Protein AF-E8WQ94-F1 (afdb_monomer)

Sequence (386 aa):
MADVVVRSAFTAKTPEGARVMKKGEAFRLSSRKAVSLVLQGLAVDANIGLDLLGKYEARVKVLMDKLGYTHPEAQTEAAALVKSCLLRHDSLKNTAPPTAEFIAEVEKFNTATKGKPRPINKEQASTGVGEWAGYKCNIGVGCSHGCLYCYAERMAMRFGRVGDAESWKLEHLKELSTGGCKKYNTPIMFPTSHDISPAYFAAYRNHLFNMLTAGNQVLIVTKPHQECIEAICSLFSAYRDQITFRFTIGGLDHQTMLHWEPGAQPVTERIRCLRLAFEKGFTTSVSAEPMLGSKEDAVNLYYRLEPFITQEIWFGKMNNVGGLRSSSEPEVAKKATELMALQSDKEMMALVDLLGGLPKVQWKDSIIAIIAKEKGDRKCEQLCAQ

Solvent-accessible surface area (backbone atoms only — not comparable to full-atom values): 21023 Å² total; per-residue (Å²): 137,65,82,45,66,33,86,61,64,48,73,47,83,50,100,93,42,79,43,77,46,49,58,69,44,68,51,78,75,81,56,76,66,58,54,50,49,55,69,70,69,56,74,60,61,82,77,52,50,57,55,43,48,53,51,29,56,54,38,27,50,46,33,33,77,73,67,70,37,53,70,73,58,16,50,52,54,20,50,50,52,46,52,40,51,43,44,16,56,54,40,64,77,57,69,53,72,64,52,71,68,58,51,53,48,38,52,52,50,37,61,76,26,60,92,38,55,66,46,72,42,79,50,81,54,74,56,79,62,34,70,74,18,49,24,36,30,52,62,50,48,30,35,58,30,58,36,78,76,42,64,50,54,54,51,31,41,76,70,67,74,32,90,48,74,69,58,26,31,48,70,40,80,52,85,51,24,44,66,88,40,70,65,58,96,52,32,32,26,46,37,76,53,40,62,64,42,82,90,46,40,74,61,47,56,45,46,50,49,33,39,48,76,34,65,25,41,35,35,32,43,29,65,49,41,58,71,57,52,52,49,48,55,60,55,37,42,67,47,24,96,34,36,36,44,30,40,54,51,32,53,83,54,63,68,57,47,42,70,46,26,63,53,44,66,55,60,70,51,38,53,49,44,44,45,49,43,28,22,56,50,30,41,20,28,36,32,19,61,38,45,59,56,43,49,67,48,51,53,50,48,47,73,69,46,52,88,46,40,75,52,44,41,35,41,28,62,67,70,78,51,69,64,41,47,68,38,92,49,64,67,54,15,49,52,41,49,56,52,48,64,41,60,31,68,69,44,47,51,54,36,44,70,74,47,58,91,47,86,46,63,42,70,31,71,72,44,48,47,47,56,31,57,75,71,66,43,80,82,49,73,76,74,80,80,122

Radius of gyration: 23.07 Å; Cα contacts (8 Å, |Δi|>4): 635; chains: 1; bounding box: 64×43×54 Å

Mean predicted aligned error: 8.12 Å

Secondary structure (DSSP, 8-state):
--EEE-SS-EEEEETTEEEEEPTT-EEEPP-HHHHHHHHTT----HHHHHHHHHHHHHHHHHHHHHH---HHHHHHHHHHHHHHHHHHHHHHH--PPPPHHHHHHHHHHHHHTTTPPP-EEE---SSGGGGT-SEEE--EE--TT--TT-HHHHHHHHTTSSSSHHHHHS-EE-----TTPPP-SSPEES-SSS---HHHHHHHHHHHHHHHHTT--EEEEE---HHHHHHHHHHTGGGGGGEEEEEE---S-HHHHHHH-TTSPPHHHHHHHHHHHHHTT-EEEEEE-S--S-HHHHHHHHHHHGGG-SS-EEE-PPS-THHHHT-SSHHHHHHHHHHHHHTSHHHHHHHHHHHTTSTTEEE-HHHHHHHHHHTT-TTSTTSS--

Foldseek 3Di:
DDWQFAQDWDWDQDPVGTDIDHGGDTDDDPDPVLVVLCVVPLDDDSVVSVVLSVQLVVQLCCCCPQVVDDSVRSNVVSSVLSSLVSLLVVLVVDFDAFDPVVVVLLVVLQVVLPPFAAQKDADDDCADVVVAWRIAGDFWAAELQLFVLDPLQVVCCVVVVAVDSVRRNDTGGDSHDLNVPAEDPIEYEPHDRYACDPVCQSVSVSNVVSCQVNVHQYEYEHLDDQVSLVVCLVNCLVSQVSYEYEYEQQFQDQVLCCVRGVRGDTNVSSLVSLSVNLSNNHAYEYENVANRDALSRVSSVCSVRVSSHPAAYEYAHRPPLVVQLVDPPVVSVVSSVVRVVRVPLVRLVVSCVSCPPPPRYDYHLRSVLSVCVVVVNVPSPVPPPD

pLDDT: mean 87.16, std 17.81, range [30.91, 98.88]

Structure (mmCIF, N/CA/C/O backbone):
data_AF-E8WQ94-F1
#
_entry.id   AF-E8WQ94-F1
#
loop_
_atom_site.group_PDB
_atom_site.id
_atom_site.type_symbol
_atom_site.label_atom_id
_atom_site.label_alt_id
_atom_site.label_comp_id
_atom_site.label_asym_id
_atom_site.label_entity_id
_atom_site.label_seq_id
_atom_site.pdbx_PDB_ins_code
_atom_site.Cartn_x
_atom_site.Cartn_y
_atom_site.Cartn_z
_atom_site.occupancy
_atom_site.B_iso_or_equiv
_atom_site.auth_seq_id
_atom_site.auth_comp_id
_atom_site.auth_asym_id
_atom_site.auth_atom_id
_atom_site.pdbx_PDB_model_num
ATOM 1 N N . MET A 1 1 ? -35.493 14.221 -15.981 1.00 37.28 1 MET A N 1
ATOM 2 C CA . MET A 1 1 ? -35.727 12.764 -16.021 1.00 37.28 1 MET A CA 1
ATOM 3 C C . MET A 1 1 ? -35.503 12.374 -17.463 1.00 37.28 1 MET A C 1
ATOM 5 O O . MET A 1 1 ? -36.141 12.986 -18.305 1.00 37.28 1 MET A O 1
ATOM 9 N N . ALA A 1 2 ? -34.536 11.507 -17.744 1.00 38.81 2 ALA A N 1
ATOM 10 C CA . ALA A 1 2 ? -34.276 11.034 -19.098 1.00 38.81 2 ALA A CA 1
ATOM 11 C C . ALA A 1 2 ? -34.511 9.526 -19.112 1.00 38.81 2 ALA A C 1
ATOM 13 O O . ALA A 1 2 ? -34.045 8.832 -18.205 1.00 38.81 2 ALA A O 1
ATOM 14 N N . ASP A 1 3 ? -35.264 9.057 -20.100 1.00 42.00 3 ASP A N 1
ATOM 15 C CA . ASP A 1 3 ? -35.486 7.635 -20.315 1.00 42.00 3 ASP A CA 1
ATOM 16 C C . ASP A 1 3 ? -34.222 7.041 -20.943 1.00 42.00 3 ASP A C 1
ATOM 18 O O . ASP A 1 3 ? -33.730 7.526 -21.964 1.00 42.00 3 ASP A O 1
ATOM 22 N N . VAL A 1 4 ? -33.658 6.018 -20.299 1.00 48.66 4 VAL A N 1
ATOM 23 C CA . VAL A 1 4 ? -32.468 5.312 -20.787 1.00 48.66 4 VAL A CA 1
ATOM 24 C C . VAL A 1 4 ? -32.906 3.973 -21.360 1.00 48.66 4 VAL A C 1
ATOM 26 O O . VAL A 1 4 ? -33.645 3.241 -20.709 1.00 48.66 4 VAL A O 1
ATOM 29 N N . VAL A 1 5 ? -32.449 3.654 -22.574 1.00 42.53 5 VAL A N 1
ATOM 30 C CA . VAL A 1 5 ? -32.840 2.443 -23.311 1.00 42.53 5 VAL A CA 1
ATOM 31 C C . VAL A 1 5 ? -31.755 1.372 -23.203 1.00 42.53 5 VAL A C 1
ATOM 33 O O . VAL A 1 5 ? -30.590 1.609 -23.526 1.00 42.53 5 VAL A O 1
ATOM 36 N N . VAL A 1 6 ? -32.143 0.164 -22.797 1.00 41.62 6 VAL A N 1
ATOM 37 C CA . VAL A 1 6 ? -31.251 -0.996 -22.657 1.00 41.62 6 VAL A CA 1
ATOM 38 C C . VAL A 1 6 ? -30.786 -1.478 -24.039 1.00 41.62 6 VAL A C 1
ATOM 40 O O . VAL A 1 6 ? -31.600 -1.856 -24.877 1.00 41.62 6 VAL A O 1
ATOM 43 N N . ARG A 1 7 ? -29.476 -1.505 -24.321 1.00 38.38 7 ARG A N 1
ATOM 44 C CA . ARG A 1 7 ? -28.951 -1.937 -25.641 1.00 38.38 7 ARG A CA 1
ATOM 45 C C . ARG A 1 7 ? -28.601 -3.423 -25.744 1.00 38.38 7 ARG A C 1
ATOM 47 O O . ARG A 1 7 ? -28.593 -3.970 -26.846 1.00 38.38 7 ARG A O 1
ATOM 54 N N . SER A 1 8 ? -28.359 -4.082 -24.621 1.00 40.72 8 SER A N 1
ATOM 55 C CA . SER A 1 8 ? -28.078 -5.516 -24.522 1.00 40.72 8 SER A CA 1
ATOM 56 C C . SER A 1 8 ? -28.676 -6.026 -23.219 1.00 40.72 8 SER A C 1
ATOM 58 O O . SER A 1 8 ? -28.578 -5.326 -22.215 1.00 40.72 8 SER A O 1
ATOM 60 N N . ALA A 1 9 ? -29.298 -7.205 -23.223 1.00 45.09 9 ALA A N 1
ATOM 61 C CA . ALA A 1 9 ? -29.898 -7.732 -22.004 1.00 45.09 9 ALA A CA 1
ATOM 62 C C . ALA A 1 9 ? -28.828 -7.971 -20.927 1.00 45.09 9 ALA A C 1
ATOM 64 O O . ALA A 1 9 ? -27.756 -8.492 -21.232 1.00 45.09 9 ALA A O 1
ATOM 65 N N . PHE A 1 10 ? -29.110 -7.588 -19.685 1.00 49.12 10 PHE A N 1
ATOM 66 C CA . PHE A 1 10 ? -28.222 -7.833 -18.547 1.00 49.12 10 PHE A CA 1
ATOM 67 C C . PHE A 1 10 ? -29.036 -7.991 -17.262 1.00 49.12 10 PHE A C 1
ATOM 69 O O . PHE A 1 10 ? -30.180 -7.542 -17.173 1.00 49.12 10 PHE A O 1
ATOM 76 N N . THR A 1 11 ? -28.444 -8.634 -16.260 1.00 49.22 11 THR A N 1
ATOM 77 C CA . THR A 1 11 ? -29.083 -8.849 -14.959 1.00 49.22 11 THR A CA 1
ATOM 78 C C . THR A 1 11 ? -28.535 -7.843 -13.955 1.00 49.22 11 THR A C 1
ATOM 80 O O . THR A 1 11 ? -27.371 -7.924 -13.569 1.00 49.22 11 THR A O 1
ATOM 83 N N . ALA A 1 12 ? -29.367 -6.893 -13.532 1.00 49.47 12 ALA A N 1
ATOM 84 C CA . ALA A 1 12 ? -29.042 -5.941 -12.477 1.00 49.47 12 ALA A CA 1
ATOM 85 C C . ALA A 1 12 ? -29.337 -6.559 -11.104 1.00 49.47 12 ALA A C 1
ATOM 87 O O . ALA A 1 12 ? -30.387 -7.174 -10.911 1.00 49.47 12 ALA A O 1
ATOM 88 N N . LYS A 1 13 ? -28.446 -6.364 -10.127 1.00 43.03 13 LYS A N 1
ATOM 89 C CA . LYS A 1 13 ? -28.767 -6.620 -8.717 1.00 43.03 13 LYS A CA 1
ATOM 90 C C . LYS A 1 13 ? -29.357 -5.345 -8.123 1.00 43.03 13 LYS A C 1
ATOM 92 O O . LYS A 1 13 ? -28.655 -4.347 -8.001 1.00 43.03 13 LYS A O 1
ATOM 97 N N . THR A 1 14 ? -30.643 -5.383 -7.801 1.00 47.84 14 THR A N 1
ATOM 98 C CA . THR A 1 14 ? -31.395 -4.271 -7.204 1.00 47.84 14 THR A CA 1
ATOM 99 C C . THR A 1 14 ? -31.683 -4.562 -5.726 1.00 47.84 14 THR A C 1
ATOM 101 O O . THR A 1 14 ? -31.581 -5.725 -5.319 1.00 47.84 14 THR A O 1
ATOM 104 N N . PRO A 1 15 ? -32.061 -3.557 -4.913 1.00 36.66 15 PRO A N 1
ATOM 105 C CA . PRO A 1 15 ? -32.529 -3.780 -3.543 1.00 36.66 15 PRO A CA 1
ATOM 106 C C . PRO A 1 15 ? -33.716 -4.754 -3.447 1.00 36.66 15 PRO A C 1
ATOM 108 O O . PRO A 1 15 ? -33.870 -5.417 -2.426 1.00 36.66 15 PRO A O 1
ATOM 111 N N . GLU A 1 16 ? -34.510 -4.895 -4.515 1.00 39.25 16 GLU A N 1
ATOM 112 C CA . GLU A 1 16 ? -35.635 -5.838 -4.595 1.00 39.25 16 GLU A CA 1
ATOM 113 C C . GLU A 1 16 ? -35.254 -7.225 -5.162 1.00 39.25 16 GLU A C 1
ATOM 115 O O . GLU A 1 16 ? -36.116 -8.089 -5.317 1.00 39.25 16 GLU A O 1
ATOM 120 N N . GLY A 1 17 ? -33.975 -7.464 -5.480 1.00 46.94 17 GLY A N 1
ATOM 121 C CA . GLY A 1 17 ? -33.475 -8.729 -6.031 1.00 46.94 17 GLY A CA 1
ATOM 122 C C . GLY A 1 17 ? -32.830 -8.606 -7.415 1.00 46.94 17 GLY A C 1
ATOM 123 O O . GLY A 1 17 ? -32.589 -7.515 -7.938 1.00 46.94 17 GLY A O 1
ATOM 124 N N . ALA A 1 18 ? -32.485 -9.749 -8.014 1.00 45.53 18 ALA A N 1
ATOM 125 C CA . ALA A 1 18 ? -31.895 -9.792 -9.351 1.00 45.53 18 ALA A CA 1
ATOM 126 C C . ALA A 1 18 ? -32.982 -9.608 -10.423 1.00 45.53 18 ALA A C 1
ATOM 128 O O . ALA A 1 18 ? -33.892 -10.427 -10.531 1.00 45.53 18 ALA A O 1
ATOM 129 N N . ARG A 1 19 ? -32.870 -8.556 -11.240 1.00 57.09 19 ARG A N 1
ATOM 130 C CA . ARG A 1 19 ? -33.801 -8.253 -12.335 1.00 57.09 19 ARG A CA 1
ATOM 131 C C . ARG A 1 19 ? -33.085 -8.335 -13.678 1.00 57.09 19 ARG A C 1
ATOM 133 O O . ARG A 1 19 ? -32.073 -7.669 -13.887 1.00 57.09 19 ARG A O 1
ATOM 140 N N . VAL A 1 20 ? -33.627 -9.127 -14.602 1.00 62.53 20 VAL A N 1
ATOM 141 C CA . VAL A 1 20 ? -33.148 -9.201 -15.990 1.00 62.53 20 VAL A CA 1
ATOM 142 C C . VAL A 1 20 ? -33.796 -8.080 -16.798 1.00 62.53 20 VAL A C 1
ATOM 144 O O . VAL A 1 20 ? -35.011 -8.076 -16.980 1.00 62.53 20 VAL A O 1
ATOM 147 N N . MET A 1 21 ? -32.985 -7.148 -17.286 1.00 57.94 21 MET A N 1
ATOM 148 C CA . MET A 1 21 ? -33.411 -6.048 -18.152 1.00 57.94 21 MET A CA 1
ATOM 149 C C . MET A 1 21 ? -33.284 -6.478 -19.614 1.00 57.94 21 MET A C 1
ATOM 151 O O . MET A 1 21 ? -32.234 -6.987 -20.017 1.00 57.94 21 MET A O 1
ATOM 155 N N . LYS A 1 22 ? -34.332 -6.293 -20.425 1.00 58.81 22 LYS A N 1
ATOM 156 C CA . LYS A 1 22 ? -34.350 -6.716 -21.839 1.00 58.81 22 LYS A CA 1
ATOM 157 C C . LYS A 1 22 ? -33.861 -5.604 -22.764 1.00 58.81 22 LYS A C 1
ATOM 159 O O . LYS A 1 22 ? -34.114 -4.430 -22.529 1.00 58.81 22 LYS A O 1
ATOM 164 N N . LYS A 1 23 ? -33.207 -5.967 -23.872 1.00 49.44 23 LYS A N 1
ATOM 165 C CA . LYS A 1 23 ? -32.843 -5.014 -24.936 1.00 49.44 23 LYS A CA 1
ATOM 166 C C . LYS A 1 23 ? -34.093 -4.265 -25.433 1.00 49.44 23 LYS A C 1
ATOM 168 O O . LYS A 1 23 ? -35.069 -4.900 -25.810 1.00 49.44 23 LYS A O 1
ATOM 173 N N . GLY A 1 24 ? -34.034 -2.937 -25.448 1.00 46.44 24 GLY A N 1
ATOM 174 C CA . GLY A 1 24 ? -35.118 -2.020 -25.806 1.00 46.44 24 GLY A CA 1
ATOM 175 C C . GLY A 1 24 ? -35.943 -1.518 -24.618 1.00 46.44 24 GLY A C 1
ATOM 176 O O . GLY A 1 24 ? -36.695 -0.564 -24.778 1.00 46.44 24 GLY A O 1
ATOM 177 N N . GLU A 1 25 ? -35.798 -2.114 -23.432 1.00 53.72 25 GLU A N 1
ATOM 178 C CA . GLU A 1 25 ? -36.527 -1.696 -22.232 1.00 53.72 25 GLU A CA 1
ATOM 179 C C . GLU A 1 25 ? -36.029 -0.323 -21.760 1.00 53.72 25 GLU A C 1
ATOM 181 O O . GLU A 1 25 ? -34.822 -0.093 -21.658 1.00 53.72 25 GLU A O 1
ATOM 186 N N . ALA A 1 26 ? -36.954 0.602 -21.503 1.00 51.69 26 ALA A N 1
ATOM 187 C CA . ALA A 1 26 ? -36.645 1.914 -20.949 1.00 51.69 26 ALA A CA 1
ATOM 188 C C . ALA A 1 26 ? -36.784 1.886 -19.422 1.00 51.69 26 ALA A C 1
ATOM 190 O O . ALA A 1 26 ? -37.742 1.315 -18.899 1.00 51.69 26 ALA A O 1
ATOM 191 N N . PHE A 1 27 ? -35.859 2.512 -18.693 1.00 57.97 27 PHE A N 1
ATOM 192 C CA . PHE A 1 27 ? -35.964 2.636 -17.236 1.00 57.97 27 PHE A CA 1
ATOM 193 C C . PHE A 1 27 ? -35.506 4.016 -16.739 1.00 57.97 27 PHE A C 1
ATOM 195 O O . PHE A 1 27 ? -34.748 4.726 -17.404 1.00 57.97 27 PHE A O 1
ATOM 202 N N . ARG A 1 28 ? -35.996 4.405 -15.553 1.00 56.50 28 ARG A N 1
ATOM 203 C CA . ARG A 1 28 ? -35.703 5.696 -14.912 1.00 56.50 28 ARG A CA 1
ATOM 204 C C . ARG A 1 28 ? -34.515 5.589 -13.963 1.00 56.50 28 ARG A C 1
ATOM 206 O O . ARG A 1 28 ? -34.520 4.751 -13.070 1.00 56.50 28 ARG A O 1
ATOM 213 N N . LEU A 1 29 ? -33.561 6.509 -14.091 1.00 51.62 29 LEU A N 1
ATOM 214 C CA . LEU A 1 29 ? -32.546 6.769 -13.067 1.00 51.62 29 LEU A CA 1
ATOM 215 C C . LEU A 1 29 ? -33.110 7.771 -12.041 1.00 51.62 29 LEU A C 1
ATOM 217 O O . LEU A 1 29 ? -33.434 8.911 -12.393 1.00 51.62 29 LEU A O 1
ATOM 221 N N . SER A 1 30 ? -33.257 7.357 -10.782 1.00 49.12 30 SER A N 1
ATOM 222 C CA . SER A 1 30 ? -33.529 8.257 -9.653 1.00 49.12 30 SER A CA 1
ATOM 223 C C . SER A 1 30 ? -32.247 8.980 -9.212 1.00 49.12 30 SER A C 1
ATOM 225 O O . SER A 1 30 ? -31.151 8.503 -9.468 1.00 49.12 30 SER A O 1
ATOM 227 N N . SER A 1 31 ? -32.392 10.145 -8.561 1.00 51.53 31 SER A N 1
ATOM 228 C CA . SER A 1 31 ? -31.350 11.148 -8.234 1.00 51.53 31 SER A CA 1
ATOM 229 C C . SER A 1 31 ? -30.938 12.083 -9.390 1.00 51.53 31 SER A C 1
ATOM 231 O O . SER A 1 31 ? -30.168 11.737 -10.285 1.00 51.53 31 SER A O 1
ATOM 233 N N . ARG A 1 32 ? -31.380 13.355 -9.317 1.00 53.16 32 ARG A N 1
ATOM 234 C CA . ARG A 1 32 ? -30.960 14.437 -10.242 1.00 53.16 32 ARG A CA 1
ATOM 235 C C . ARG A 1 32 ? -29.435 14.626 -10.286 1.00 53.16 32 ARG A C 1
ATOM 237 O O . ARG A 1 32 ? -28.918 15.020 -11.327 1.00 53.16 32 ARG A O 1
ATOM 244 N N . LYS A 1 33 ? -28.720 14.347 -9.186 1.00 54.06 33 LYS A N 1
ATOM 245 C CA . LYS A 1 33 ? -27.258 14.515 -9.099 1.00 54.06 33 LYS A CA 1
ATOM 246 C C . LYS A 1 33 ? -26.507 13.456 -9.910 1.00 54.06 33 LYS A C 1
ATOM 248 O O . LYS A 1 33 ? -25.586 13.807 -10.637 1.00 54.06 33 LYS A O 1
ATOM 253 N N . ALA A 1 34 ? -26.942 12.197 -9.861 1.00 50.44 34 ALA A N 1
ATOM 254 C CA . ALA A 1 34 ? -26.331 11.126 -10.647 1.00 50.44 34 ALA A CA 1
ATOM 255 C C . ALA A 1 34 ? -26.561 11.313 -12.155 1.00 50.44 34 ALA A C 1
ATOM 257 O O . ALA A 1 34 ? -25.633 11.168 -12.946 1.00 50.44 34 ALA A O 1
ATOM 258 N N . VAL A 1 35 ? -27.768 11.746 -12.542 1.00 54.31 35 VAL A N 1
ATOM 259 C CA . VAL A 1 35 ? -28.087 12.107 -13.934 1.00 54.31 35 VAL A CA 1
ATOM 260 C C . VAL A 1 35 ? -27.206 13.263 -14.423 1.00 54.31 35 VAL A C 1
ATOM 262 O O . VAL A 1 35 ? -26.690 13.205 -15.532 1.00 54.31 35 VAL A O 1
ATOM 265 N N . SER A 1 36 ? -26.971 14.285 -13.594 1.00 56.81 36 SER A N 1
ATOM 266 C CA . SER A 1 36 ? -26.081 15.400 -13.943 1.00 56.81 36 SER A CA 1
ATOM 267 C C . SER A 1 36 ? -24.630 14.958 -14.155 1.00 56.81 36 SER A C 1
ATOM 269 O O . SER A 1 36 ? -23.997 15.433 -15.089 1.00 56.81 36 SER A O 1
ATOM 271 N N . LEU A 1 37 ? -24.104 14.052 -13.323 1.00 54.72 37 LEU A N 1
ATOM 272 C CA . LEU A 1 37 ? -22.732 13.544 -13.465 1.00 54.72 37 LEU A CA 1
ATOM 273 C C . LEU A 1 37 ? -22.557 12.742 -14.760 1.00 54.72 37 LEU A C 1
ATOM 275 O O . LEU A 1 37 ? -21.588 12.958 -15.478 1.00 54.72 37 LEU A O 1
ATOM 279 N N . VAL A 1 38 ? -23.525 11.886 -15.098 1.00 49.53 38 VAL A N 1
ATOM 280 C CA . VAL A 1 38 ? -23.538 11.127 -16.361 1.00 49.53 38 VAL A CA 1
ATOM 281 C C . VAL A 1 38 ? -23.626 12.061 -17.578 1.00 49.53 38 VAL A C 1
ATOM 283 O O . VAL A 1 38 ? -22.937 11.848 -18.572 1.00 49.53 38 VAL A O 1
ATOM 286 N N . LEU A 1 39 ? -24.438 13.121 -17.502 1.00 50.72 39 LEU A N 1
ATOM 287 C CA . LEU A 1 39 ? -24.619 14.082 -18.597 1.00 50.72 39 LEU A CA 1
ATOM 288 C C . LEU A 1 39 ? -23.445 15.064 -18.774 1.00 50.72 39 LEU A C 1
ATOM 290 O O . LEU A 1 39 ? -23.286 15.615 -19.857 1.00 50.72 39 LEU A O 1
ATOM 294 N N . GLN A 1 40 ? -22.602 15.272 -17.758 1.00 52.31 40 GLN A N 1
ATOM 295 C CA . GLN A 1 40 ? -21.444 16.182 -17.802 1.00 52.31 40 GLN A CA 1
ATOM 296 C C . GLN A 1 40 ? -20.201 15.599 -18.513 1.00 52.31 40 GLN A C 1
ATOM 298 O O . GLN A 1 40 ? -19.097 16.108 -18.343 1.00 52.31 40 GLN A O 1
ATOM 303 N N . GLY A 1 41 ? -20.348 14.547 -19.327 1.00 42.16 41 GLY A N 1
ATOM 304 C CA . GLY A 1 41 ? -19.250 14.015 -20.152 1.00 42.16 41 GLY A CA 1
ATOM 305 C C . GLY A 1 41 ? -18.296 13.061 -19.425 1.00 42.16 41 GLY A C 1
ATOM 306 O O . GLY A 1 41 ? -17.247 12.700 -19.953 1.00 42.16 41 GLY A O 1
ATOM 307 N N . LEU A 1 42 ? -18.673 12.601 -18.234 1.00 49.81 42 LEU A N 1
ATOM 308 C CA . LEU A 1 42 ? -18.050 11.484 -17.533 1.00 49.81 42 LEU A CA 1
ATOM 309 C C . LEU A 1 42 ? -18.528 10.165 -18.174 1.00 49.81 42 LEU A C 1
ATOM 311 O O . LEU A 1 42 ? -19.445 9.514 -17.681 1.00 49.81 42 LEU A O 1
ATOM 315 N N . ALA A 1 43 ? -17.973 9.847 -19.344 1.00 39.47 43 ALA A N 1
ATOM 316 C CA . ALA A 1 43 ? -18.442 8.817 -20.271 1.00 39.47 43 ALA A CA 1
ATOM 317 C C . ALA A 1 43 ? -18.767 7.461 -19.620 1.00 39.47 43 ALA A C 1
ATOM 319 O O . ALA A 1 43 ? -17.920 6.848 -18.973 1.00 39.47 43 ALA A O 1
ATOM 320 N N . VAL A 1 44 ? -19.963 6.933 -19.891 1.00 47.97 44 VAL A N 1
ATOM 321 C CA . VAL A 1 44 ? -20.305 5.547 -19.563 1.00 47.97 44 VAL A CA 1
ATOM 322 C C . VAL A 1 44 ? -21.029 4.872 -20.714 1.00 47.97 44 VAL A C 1
ATOM 324 O O . VAL A 1 44 ? -22.028 5.385 -21.216 1.00 47.97 44 VAL A O 1
ATOM 327 N N . ASP A 1 45 ? -20.559 3.682 -21.089 1.00 46.94 45 ASP A N 1
ATOM 328 C CA . ASP A 1 45 ? -21.386 2.730 -21.825 1.00 46.94 45 ASP A CA 1
ATOM 329 C C . ASP A 1 45 ? -22.651 2.435 -21.007 1.00 46.94 45 ASP A C 1
ATOM 331 O O . ASP A 1 45 ? -22.601 2.338 -19.778 1.00 46.94 45 ASP A O 1
ATOM 335 N N . ALA A 1 46 ? -23.798 2.286 -21.674 1.00 43.97 46 ALA A N 1
ATOM 336 C CA . ALA A 1 46 ? -25.121 2.289 -21.035 1.00 43.97 46 ALA A CA 1
ATOM 337 C C . ALA A 1 46 ? -25.286 1.285 -19.866 1.00 43.97 46 ALA A C 1
ATOM 339 O O . ALA A 1 46 ? -26.064 1.541 -18.950 1.00 43.97 46 ALA A O 1
ATOM 340 N N . ASN A 1 47 ? -24.529 0.180 -19.858 1.00 47.28 47 ASN A N 1
ATOM 341 C CA . ASN A 1 47 ? -24.555 -0.834 -18.793 1.00 47.28 47 ASN A CA 1
ATOM 342 C C . ASN A 1 47 ? -23.744 -0.437 -17.542 1.00 47.28 47 ASN A C 1
ATOM 344 O O . ASN A 1 47 ? -24.024 -0.918 -16.449 1.00 47.28 47 ASN A O 1
ATOM 348 N N . ILE A 1 48 ? -22.753 0.444 -17.680 1.00 56.62 48 ILE A N 1
ATOM 349 C CA . ILE A 1 48 ? -21.885 0.883 -16.579 1.00 56.62 48 ILE A CA 1
ATOM 350 C C . ILE A 1 48 ? -22.568 2.004 -15.779 1.00 56.62 48 ILE A C 1
ATOM 352 O O . ILE A 1 48 ? -22.412 2.080 -14.565 1.00 56.62 48 ILE A O 1
ATOM 356 N N . GLY A 1 49 ? -23.395 2.839 -16.421 1.00 54.97 49 GLY A N 1
ATOM 357 C CA . GLY A 1 49 ? -24.082 3.952 -15.749 1.00 54.97 49 GLY A CA 1
ATOM 358 C C . GLY A 1 49 ? -24.992 3.524 -14.587 1.00 54.97 49 GLY A C 1
ATOM 359 O O . GLY A 1 49 ? -25.045 4.206 -13.564 1.00 54.97 49 GLY A O 1
ATOM 360 N N . LEU A 1 50 ? -25.668 2.376 -14.708 1.00 56.72 50 LEU A N 1
ATOM 361 C CA . LEU A 1 50 ? -26.514 1.822 -13.644 1.00 56.72 50 LEU A CA 1
ATOM 362 C C . LEU A 1 50 ? -25.713 1.298 -12.446 1.00 56.72 50 LEU A C 1
ATOM 364 O O . LEU A 1 50 ? -26.090 1.550 -11.302 1.00 56.72 50 LEU A O 1
ATOM 368 N N . ASP A 1 51 ? -24.600 0.606 -12.700 1.00 67.44 51 ASP A N 1
ATOM 369 C CA . ASP A 1 51 ? -23.694 0.129 -11.648 1.00 67.44 51 ASP A CA 1
ATOM 370 C C . ASP A 1 51 ? -23.087 1.310 -10.872 1.00 67.44 51 ASP A C 1
ATOM 372 O O . ASP A 1 51 ? -23.028 1.295 -9.643 1.00 67.44 51 ASP A O 1
ATOM 376 N N . LEU A 1 52 ? -22.728 2.394 -11.570 1.00 71.75 52 LEU A N 1
ATOM 377 C CA . LEU A 1 52 ? -22.217 3.612 -10.937 1.00 71.75 52 LEU A CA 1
ATOM 378 C C . LEU A 1 52 ? -23.260 4.316 -10.058 1.00 71.75 52 LEU A C 1
ATOM 380 O O . LEU A 1 52 ? -22.896 4.816 -8.993 1.00 71.75 52 LEU A O 1
ATOM 384 N N . LEU A 1 53 ? -24.540 4.335 -10.452 1.00 67.00 53 LEU A N 1
ATOM 385 C CA . LEU A 1 53 ? -25.610 4.872 -9.602 1.00 67.00 53 LEU A CA 1
ATOM 386 C C . LEU A 1 53 ? -25.768 4.039 -8.323 1.00 67.00 53 LEU A C 1
ATOM 388 O O . LEU A 1 53 ? -25.779 4.603 -7.230 1.00 67.00 53 LEU A O 1
ATOM 392 N N . GLY A 1 54 ? -25.817 2.709 -8.447 1.00 71.88 54 GLY A N 1
ATOM 393 C CA . GLY A 1 54 ? -25.894 1.817 -7.288 1.00 71.88 54 GLY A CA 1
ATOM 394 C C . GLY A 1 54 ? -24.697 1.986 -6.346 1.00 71.88 54 GLY A C 1
ATOM 395 O O . GLY A 1 54 ? -24.869 2.088 -5.131 1.00 71.88 54 GLY A O 1
ATOM 396 N N . LYS A 1 55 ? -23.482 2.110 -6.898 1.00 78.81 55 LYS A N 1
ATOM 397 C CA . LYS A 1 55 ? -22.267 2.419 -6.125 1.00 78.81 55 LYS A CA 1
ATOM 398 C C . LYS A 1 55 ? -22.358 3.767 -5.419 1.00 78.81 55 LYS A C 1
ATOM 400 O O . LYS A 1 55 ? -21.965 3.855 -4.259 1.00 78.81 55 LYS A O 1
ATOM 405 N N . TYR A 1 56 ? -22.872 4.798 -6.086 1.00 84.81 56 TYR A N 1
ATOM 406 C CA . TYR A 1 56 ? -23.061 6.119 -5.489 1.00 84.81 56 TYR A CA 1
ATOM 407 C C . TYR A 1 56 ? -24.018 6.061 -4.293 1.00 84.81 56 TYR A C 1
ATOM 409 O O . TYR A 1 56 ? -23.659 6.501 -3.203 1.00 84.81 56 TYR A O 1
ATOM 417 N N . GLU A 1 57 ? -25.211 5.489 -4.468 1.00 82.50 57 GLU A N 1
ATOM 418 C CA . GLU A 1 57 ? -26.234 5.419 -3.415 1.00 82.50 57 GLU A CA 1
ATOM 419 C C . GLU A 1 57 ? -25.762 4.575 -2.224 1.00 82.50 57 GLU A C 1
ATOM 421 O O . GLU A 1 57 ? -25.848 5.017 -1.073 1.00 82.50 57 GLU A O 1
ATOM 426 N N . ALA A 1 58 ? -25.171 3.406 -2.494 1.00 87.88 58 ALA A N 1
ATOM 427 C CA . ALA A 1 58 ? -24.573 2.566 -1.463 1.00 87.88 58 ALA A CA 1
ATOM 428 C C . ALA A 1 58 ? -23.452 3.305 -0.717 1.00 87.88 58 ALA A C 1
ATOM 430 O O . ALA A 1 58 ? -23.363 3.223 0.511 1.00 87.88 58 ALA A O 1
ATOM 431 N N . ARG A 1 59 ? -22.618 4.070 -1.436 1.00 92.50 59 ARG A N 1
ATOM 432 C CA . ARG A 1 59 ? -21.526 4.829 -0.826 1.00 92.50 59 ARG A CA 1
ATOM 433 C C . ARG A 1 59 ? -22.034 5.955 0.065 1.00 92.50 59 ARG A C 1
ATOM 435 O O . ARG A 1 59 ? -21.527 6.080 1.175 1.00 92.50 59 ARG A O 1
ATOM 442 N N . VAL A 1 60 ? -23.035 6.726 -0.369 1.00 91.19 60 VAL A N 1
ATOM 443 C CA . VAL A 1 60 ? -23.662 7.768 0.466 1.00 91.19 60 VAL A CA 1
ATOM 444 C C . VAL A 1 60 ? -24.162 7.162 1.777 1.00 91.19 60 VAL A C 1
ATOM 446 O O . VAL A 1 60 ? -23.825 7.667 2.846 1.00 91.19 60 VAL A O 1
ATOM 449 N N . LYS A 1 61 ? -24.889 6.039 1.702 1.00 93.81 61 LYS A N 1
ATOM 450 C CA . LYS A 1 61 ? -25.414 5.347 2.884 1.00 93.81 61 LYS A CA 1
ATOM 451 C C . LYS A 1 61 ? -24.299 4.906 3.835 1.00 93.81 61 LYS A C 1
ATOM 453 O O . LYS A 1 61 ? -24.380 5.167 5.028 1.00 93.81 61 LYS A O 1
ATOM 458 N N . VAL A 1 62 ? -23.237 4.280 3.320 1.00 96.12 62 VAL A N 1
ATOM 459 C CA . VAL A 1 62 ? -22.092 3.850 4.146 1.00 96.12 62 VAL A CA 1
ATOM 460 C C . VAL A 1 62 ? -21.399 5.040 4.814 1.00 96.12 62 VAL A C 1
ATOM 462 O O . VAL A 1 62 ? -21.091 4.968 5.998 1.00 96.12 62 VAL A O 1
ATOM 465 N N . LEU A 1 63 ? -21.165 6.136 4.088 1.00 96.06 63 LEU A N 1
ATOM 466 C CA . LEU A 1 63 ? -20.506 7.328 4.635 1.00 96.06 63 LEU A CA 1
ATOM 467 C C . LEU A 1 63 ? -21.312 7.955 5.783 1.00 96.06 63 LEU A C 1
ATOM 469 O O . LEU A 1 63 ? -20.732 8.355 6.790 1.00 96.06 63 LEU A O 1
ATOM 473 N N . MET A 1 64 ? -22.638 7.999 5.662 1.00 97.38 64 MET A N 1
ATOM 474 C CA . MET A 1 64 ? -23.509 8.502 6.726 1.00 97.38 64 MET A CA 1
ATOM 475 C C . MET A 1 64 ? -23.571 7.528 7.909 1.00 97.38 64 MET A C 1
ATOM 477 O O . MET A 1 64 ? -23.253 7.905 9.033 1.00 97.38 64 MET A O 1
ATOM 481 N N . ASP A 1 65 ? -23.914 6.264 7.652 1.00 97.06 65 ASP A N 1
ATOM 482 C CA . ASP A 1 65 ? -24.214 5.284 8.703 1.00 97.06 65 ASP A CA 1
ATOM 483 C C . ASP A 1 65 ? -22.969 4.810 9.461 1.00 97.06 65 ASP A C 1
ATOM 485 O O . ASP A 1 65 ? -23.060 4.437 10.629 1.00 97.06 65 ASP A O 1
ATOM 489 N N . LYS A 1 66 ? -21.816 4.735 8.783 1.00 96.12 66 LYS A N 1
ATOM 490 C CA . LYS A 1 66 ? -20.586 4.144 9.338 1.00 96.12 66 LYS A CA 1
ATOM 491 C C . LYS A 1 66 ? -19.514 5.162 9.671 1.00 96.12 66 LYS A C 1
ATOM 493 O O . LYS A 1 66 ? -18.671 4.867 10.507 1.00 96.12 66 LYS A O 1
ATOM 498 N N . LEU A 1 67 ? -19.529 6.324 9.023 1.00 95.62 67 LEU A N 1
ATOM 499 C CA . LEU A 1 67 ? -18.496 7.347 9.197 1.00 95.62 67 LEU A CA 1
ATOM 500 C C . LEU A 1 67 ? -19.051 8.687 9.700 1.00 95.62 67 LEU A C 1
ATOM 502 O O . LEU A 1 67 ? -18.268 9.610 9.907 1.00 95.62 67 LEU A O 1
ATOM 506 N N . GLY A 1 68 ? -20.368 8.805 9.909 1.00 96.50 68 GLY A N 1
ATOM 507 C CA . GLY A 1 68 ? -20.993 9.994 10.492 1.00 96.50 68 GLY A CA 1
ATOM 508 C C . GLY A 1 68 ? -20.982 11.227 9.586 1.00 96.50 68 GLY A C 1
ATOM 509 O O . GLY A 1 68 ? -21.088 12.344 10.084 1.00 96.50 68 GLY A O 1
ATOM 510 N N . TYR A 1 69 ? -20.832 11.049 8.271 1.00 96.50 69 TYR A N 1
ATOM 511 C CA . TYR A 1 69 ? -20.794 12.169 7.328 1.00 96.50 69 TYR A CA 1
ATOM 512 C C . TYR A 1 69 ? -22.163 12.842 7.265 1.00 96.50 69 TYR A C 1
ATOM 514 O O . TYR A 1 69 ? -23.200 12.171 7.226 1.00 96.50 69 TYR A O 1
ATOM 522 N N . THR A 1 70 ? -22.179 14.169 7.153 1.00 97.88 70 THR A N 1
ATOM 523 C CA . THR A 1 70 ? -23.399 14.864 6.746 1.00 97.88 70 THR A CA 1
ATOM 524 C C . THR A 1 70 ? -23.781 14.437 5.329 1.00 97.88 70 THR A C 1
ATOM 526 O O . THR A 1 70 ? -22.941 14.046 4.513 1.00 97.88 70 THR A O 1
ATOM 529 N N . HIS A 1 71 ? -25.066 14.531 4.989 1.00 93.50 71 HIS A N 1
ATOM 530 C CA . HIS A 1 71 ? -25.526 14.147 3.655 1.00 93.50 71 HIS A CA 1
ATOM 531 C C . HIS A 1 71 ? -24.788 14.900 2.515 1.00 93.50 71 HIS A C 1
ATOM 533 O O . HIS A 1 71 ? -24.394 14.246 1.549 1.00 93.50 71 HIS A O 1
ATOM 539 N N . PRO A 1 72 ? -24.512 16.222 2.589 1.00 94.62 72 PRO A N 1
ATOM 540 C CA . PRO A 1 72 ? -23.705 16.913 1.574 1.00 94.62 72 PRO A CA 1
ATOM 541 C C . PRO A 1 72 ? -22.263 16.393 1.434 1.00 94.62 72 PRO A C 1
ATOM 543 O O . PRO A 1 72 ? -21.783 16.223 0.309 1.00 94.62 72 PRO A O 1
ATOM 546 N N . GLU A 1 73 ? -21.580 16.107 2.545 1.00 95.56 73 GLU A N 1
ATOM 547 C CA . GLU A 1 73 ? -20.227 15.530 2.531 1.00 95.56 73 GLU A CA 1
ATOM 548 C C . GLU A 1 73 ? -20.245 14.130 1.911 1.00 95.56 73 GLU A C 1
ATOM 550 O O . GLU A 1 73 ? -19.451 13.827 1.019 1.00 95.56 73 GLU A O 1
ATOM 555 N N . ALA A 1 74 ? -21.217 13.303 2.308 1.00 92.94 74 ALA A N 1
ATOM 556 C CA . ALA A 1 74 ? -21.387 11.954 1.786 1.00 92.94 74 ALA A CA 1
ATOM 557 C C . ALA A 1 74 ? -21.621 11.948 0.266 1.00 92.94 74 ALA A C 1
ATOM 559 O O . ALA A 1 74 ? -21.055 11.128 -0.456 1.00 92.94 74 ALA A O 1
ATOM 560 N N . GLN A 1 75 ? -22.416 12.893 -0.243 1.00 88.12 75 GLN A N 1
ATOM 561 C CA . GLN A 1 75 ? -22.647 13.055 -1.680 1.00 88.12 75 GLN A CA 1
ATOM 562 C C . GLN A 1 75 ? -21.381 13.467 -2.441 1.00 88.12 75 GLN A C 1
ATOM 564 O O . GLN A 1 75 ? -21.170 13.010 -3.565 1.00 88.12 75 GLN A O 1
ATOM 569 N N . THR A 1 76 ? -20.539 14.304 -1.835 1.00 89.38 76 THR A N 1
ATOM 570 C CA . THR A 1 76 ? -19.281 14.764 -2.441 1.00 89.38 76 THR A CA 1
ATOM 571 C C . THR A 1 76 ? -18.291 13.607 -2.585 1.00 89.38 76 THR A C 1
ATOM 573 O O . THR A 1 76 ? -17.785 13.355 -3.679 1.00 89.38 76 THR A O 1
ATOM 576 N N . GLU A 1 77 ? -18.086 12.835 -1.520 1.00 92.19 77 GLU A N 1
ATOM 577 C CA . GLU A 1 77 ? -17.199 11.666 -1.534 1.00 92.19 77 GLU A CA 1
ATOM 578 C C . GLU A 1 77 ? -17.726 10.530 -2.424 1.00 92.19 77 GLU A C 1
ATOM 580 O O . GLU A 1 77 ? -16.963 9.887 -3.148 1.00 92.19 77 GLU A O 1
ATOM 585 N N . ALA A 1 78 ? -19.041 10.292 -2.438 1.00 87.31 78 ALA A N 1
ATOM 586 C CA . ALA A 1 78 ? -19.638 9.311 -3.341 1.00 87.31 78 ALA A CA 1
ATOM 587 C C . ALA A 1 78 ? -19.461 9.706 -4.818 1.00 87.31 78 ALA A C 1
ATOM 589 O O . ALA A 1 78 ? -19.173 8.848 -5.653 1.00 87.31 78 ALA A O 1
ATOM 590 N N . ALA A 1 79 ? -19.567 10.997 -5.152 1.00 86.19 79 ALA A N 1
ATOM 591 C CA . ALA A 1 79 ? -19.281 11.486 -6.501 1.00 86.19 79 ALA A CA 1
ATOM 592 C C . ALA A 1 79 ? -17.795 11.319 -6.870 1.00 86.19 79 ALA A C 1
ATOM 594 O O . ALA A 1 79 ? -17.481 10.943 -8.002 1.00 86.19 79 ALA A O 1
ATOM 595 N N . ALA A 1 80 ? -16.882 11.538 -5.917 1.00 89.25 80 ALA A N 1
ATOM 596 C CA . ALA A 1 80 ? -15.456 11.299 -6.118 1.00 89.25 80 ALA A CA 1
ATOM 597 C C . ALA A 1 80 ? -15.159 9.820 -6.425 1.00 89.25 80 ALA A C 1
ATOM 599 O O . ALA A 1 80 ? -14.397 9.537 -7.349 1.00 89.25 80 ALA A O 1
ATOM 600 N N . LEU A 1 81 ? -15.815 8.879 -5.734 1.00 90.69 81 LEU A N 1
ATOM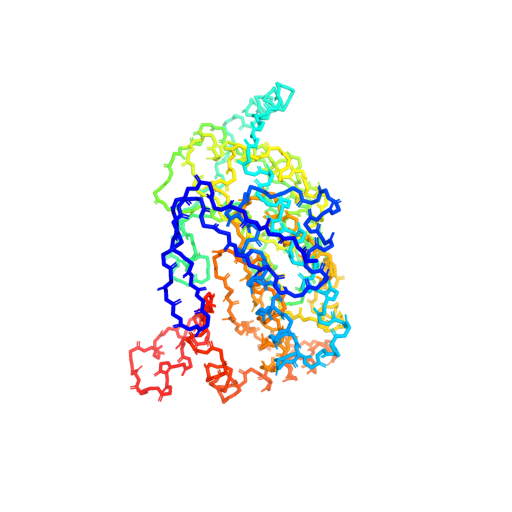 601 C CA . LEU A 1 81 ? -15.707 7.448 -6.041 1.00 90.69 81 LEU A CA 1
ATOM 602 C C . LEU A 1 81 ? -16.183 7.127 -7.466 1.00 90.69 81 LEU A C 1
ATOM 604 O O . LEU A 1 81 ? -15.487 6.424 -8.197 1.00 90.69 81 LEU A O 1
ATOM 608 N N . VAL A 1 82 ? -17.337 7.662 -7.883 1.00 86.12 82 VAL A N 1
ATOM 609 C CA . VAL A 1 82 ? -17.852 7.468 -9.251 1.00 86.12 82 VAL A CA 1
ATOM 610 C C . VAL A 1 82 ? -16.832 7.948 -10.284 1.00 86.12 82 VAL A C 1
ATOM 612 O O . VAL A 1 82 ? -16.534 7.218 -11.231 1.00 86.12 82 VAL A O 1
ATOM 615 N N . LYS A 1 83 ? -16.234 9.128 -10.070 1.00 86.31 83 LYS A N 1
ATOM 616 C CA . LYS A 1 83 ? -15.159 9.651 -10.924 1.00 86.31 83 LYS A CA 1
ATOM 617 C C . LYS A 1 83 ? -13.976 8.682 -11.004 1.00 86.31 83 LYS A C 1
ATOM 619 O O . LYS A 1 83 ? -13.508 8.401 -12.104 1.00 86.31 83 LYS A O 1
ATOM 624 N N . SER A 1 84 ? -13.520 8.131 -9.881 1.00 91.75 84 SER A N 1
ATOM 625 C CA . SER A 1 84 ? -12.420 7.160 -9.881 1.00 91.75 84 SER A CA 1
ATOM 626 C C . SER A 1 84 ? -12.766 5.864 -10.621 1.00 91.75 84 SER A C 1
ATOM 628 O O . SER A 1 84 ? -11.927 5.325 -11.341 1.00 91.75 84 SER A O 1
ATOM 630 N N . CYS A 1 85 ? -14.002 5.366 -10.505 1.00 86.38 85 CYS A N 1
ATOM 631 C CA . CYS A 1 85 ? -14.450 4.190 -11.258 1.00 86.38 85 CYS A CA 1
ATOM 632 C C . CYS A 1 85 ? -14.441 4.430 -12.776 1.00 86.38 85 CYS A C 1
ATOM 634 O O . CYS A 1 85 ? -14.061 3.539 -13.534 1.00 86.38 85 CYS A O 1
ATOM 636 N N . LEU A 1 86 ? -14.822 5.629 -13.219 1.00 83.50 86 LEU A N 1
ATOM 637 C CA . LEU A 1 86 ? -14.786 6.020 -14.629 1.00 83.50 86 LEU A CA 1
ATOM 638 C C . LEU A 1 86 ? -13.357 6.114 -15.163 1.00 83.50 86 LEU A C 1
ATOM 640 O O . LEU A 1 86 ? -13.069 5.571 -16.225 1.00 83.50 86 LEU A O 1
ATOM 644 N N . LEU A 1 87 ? -12.459 6.745 -14.401 1.00 88.56 87 LEU A N 1
ATOM 645 C CA . LEU A 1 87 ? -11.036 6.814 -14.739 1.00 88.56 87 LEU A CA 1
ATOM 646 C C . LEU A 1 87 ? -10.429 5.412 -14.857 1.00 88.56 87 LEU A C 1
ATOM 648 O O . LEU A 1 87 ? -9.739 5.129 -15.833 1.00 88.56 87 LEU A O 1
ATOM 652 N N . ARG A 1 88 ? -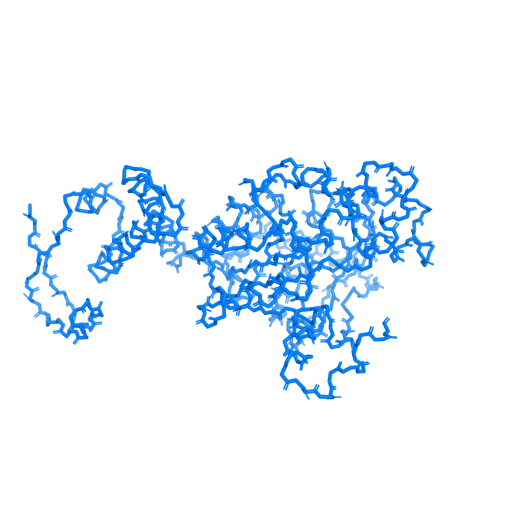10.767 4.509 -13.925 1.00 90.81 88 ARG A N 1
ATOM 653 C CA . ARG A 1 88 ? -10.381 3.095 -14.006 1.00 90.81 88 ARG A CA 1
ATOM 654 C C . ARG A 1 88 ? -10.903 2.436 -15.274 1.00 90.81 88 ARG A C 1
ATOM 656 O O . ARG A 1 88 ? -10.142 1.765 -15.962 1.00 90.81 88 ARG A O 1
ATOM 663 N N . HIS A 1 89 ? -12.186 2.608 -15.582 1.00 84.94 89 HIS A N 1
ATOM 664 C CA . HIS A 1 89 ? -12.786 2.027 -16.779 1.00 84.94 89 HIS A CA 1
ATOM 665 C C . HIS A 1 89 ? -12.095 2.510 -18.062 1.00 84.94 89 HIS A C 1
ATOM 667 O O . HIS A 1 89 ? -11.786 1.692 -18.924 1.00 84.94 89 HIS A O 1
ATOM 673 N N . ASP A 1 90 ? -11.811 3.808 -18.168 1.00 83.81 90 ASP A N 1
ATOM 674 C CA . ASP A 1 90 ? -11.101 4.381 -19.312 1.00 83.81 90 ASP A CA 1
ATOM 675 C C . ASP A 1 90 ? -9.659 3.860 -19.413 1.00 83.81 90 ASP A C 1
ATOM 677 O O . ASP A 1 90 ? -9.233 3.385 -20.467 1.00 83.81 90 ASP A O 1
ATOM 681 N N . SER A 1 91 ? -8.941 3.820 -18.286 1.00 87.62 91 SER A N 1
ATOM 682 C CA . SER A 1 91 ? -7.572 3.301 -18.228 1.00 87.62 91 SER A CA 1
ATOM 683 C C . SER A 1 91 ? -7.464 1.827 -18.626 1.00 87.62 91 SER A C 1
ATOM 685 O O . SER A 1 91 ? -6.388 1.394 -19.026 1.00 87.62 91 SER A O 1
ATOM 687 N N . LEU A 1 92 ? -8.538 1.042 -18.511 1.00 85.81 92 LEU A N 1
ATOM 688 C CA . LEU A 1 92 ? -8.553 -0.366 -18.917 1.00 85.81 92 LEU A CA 1
ATOM 689 C C . LEU A 1 92 ? -8.765 -0.562 -20.426 1.00 85.81 92 LEU A C 1
ATOM 691 O O . LEU A 1 92 ? -8.487 -1.652 -20.924 1.00 85.81 92 LEU A O 1
ATOM 695 N N . LYS A 1 93 ? -9.237 0.458 -21.158 1.00 81.31 93 LYS A N 1
ATOM 696 C CA . LYS A 1 93 ? -9.463 0.381 -22.615 1.00 81.31 93 LYS A CA 1
ATOM 697 C C . LYS A 1 93 ? -8.171 0.460 -23.413 1.00 81.31 93 LYS A C 1
ATOM 699 O O . LYS A 1 93 ? -8.055 -0.172 -24.456 1.00 81.31 93 LYS A O 1
ATOM 704 N N . ASN A 1 94 ? -7.218 1.246 -22.924 1.00 78.00 94 ASN A N 1
ATOM 705 C CA . ASN A 1 94 ? -5.970 1.528 -23.615 1.00 78.00 94 ASN A CA 1
ATOM 706 C C . ASN A 1 94 ? -4.797 0.972 -22.822 1.00 78.00 94 ASN A C 1
ATOM 708 O O . ASN A 1 94 ? -4.781 0.971 -21.595 1.00 78.00 94 ASN A O 1
ATOM 712 N N . THR A 1 95 ? -3.793 0.463 -23.519 1.00 81.69 95 THR A N 1
ATOM 713 C CA . THR A 1 95 ? -2.590 -0.068 -22.887 1.00 81.69 95 THR A CA 1
ATOM 714 C C . THR A 1 95 ? -1.406 0.270 -23.769 1.00 81.69 95 THR A C 1
ATOM 716 O O . THR A 1 95 ? -1.360 -0.155 -24.920 1.00 81.69 95 THR A O 1
ATOM 719 N N . ALA A 1 96 ? -0.475 1.058 -23.238 1.00 81.75 96 ALA A N 1
ATOM 720 C CA . ALA A 1 96 ? 0.731 1.434 -23.957 1.00 81.75 96 ALA A CA 1
ATOM 721 C C . ALA A 1 96 ? 1.884 0.508 -23.539 1.00 81.75 96 ALA A C 1
ATOM 723 O O . ALA A 1 96 ? 2.087 0.304 -22.336 1.00 81.75 96 ALA A O 1
ATOM 724 N N . PRO A 1 97 ? 2.641 -0.066 -24.491 1.00 85.69 97 PRO A N 1
ATOM 725 C CA . PRO A 1 97 ? 3.889 -0.732 -24.155 1.00 85.69 97 PRO A CA 1
ATOM 726 C C . PRO A 1 97 ? 4.917 0.299 -23.655 1.00 85.69 97 PRO A C 1
ATOM 728 O O . PRO A 1 97 ? 4.786 1.493 -23.944 1.00 85.69 97 PRO A O 1
ATOM 731 N N . PRO A 1 98 ? 5.962 -0.136 -22.933 1.00 90.56 98 PRO A N 1
ATOM 732 C CA . PRO A 1 98 ? 7.061 0.752 -22.573 1.00 90.56 98 PRO A CA 1
ATOM 733 C C . PRO A 1 98 ? 7.760 1.327 -23.811 1.00 90.56 98 PRO A C 1
ATOM 735 O O . PRO A 1 98 ? 7.795 0.688 -24.864 1.00 90.56 98 PRO A O 1
ATOM 738 N N . THR A 1 99 ? 8.316 2.534 -23.682 1.00 93.50 99 THR A N 1
ATOM 739 C CA . THR A 1 99 ? 8.938 3.239 -24.812 1.00 93.50 99 THR A CA 1
ATOM 740 C C . THR A 1 99 ? 10.271 2.609 -25.220 1.00 93.50 99 THR A C 1
ATOM 742 O O . THR A 1 99 ? 10.921 1.924 -24.424 1.00 93.50 99 THR A O 1
ATOM 745 N N . ALA A 1 100 ? 10.707 2.864 -26.456 1.00 95.31 100 ALA A N 1
ATOM 746 C CA . ALA A 1 100 ? 11.990 2.374 -26.959 1.00 95.31 100 ALA A CA 1
ATOM 747 C C . ALA A 1 100 ? 13.174 2.913 -26.136 1.00 95.31 100 ALA A C 1
ATOM 749 O O . ALA A 1 100 ? 14.125 2.183 -25.869 1.00 95.31 100 ALA A O 1
ATOM 750 N N . GLU A 1 101 ? 13.090 4.162 -25.669 1.00 96.81 101 GLU A N 1
ATOM 751 C CA . GLU A 1 101 ? 14.107 4.788 -24.820 1.00 96.81 101 GLU A CA 1
ATOM 752 C C . GLU A 1 101 ? 14.239 4.056 -23.482 1.00 96.81 101 GLU A C 1
ATOM 754 O O . GLU A 1 101 ? 15.352 3.799 -23.023 1.00 96.81 101 GLU A O 1
ATOM 759 N N . PHE A 1 102 ? 13.114 3.672 -22.871 1.00 96.00 102 PHE A N 1
ATOM 760 C CA . PHE A 1 102 ? 13.137 2.906 -21.629 1.00 96.00 102 PHE A CA 1
ATOM 761 C C . PHE A 1 102 ? 13.676 1.486 -21.840 1.00 96.00 102 PHE A C 1
ATOM 763 O O . PHE A 1 102 ? 14.437 0.988 -21.013 1.00 96.00 102 PHE A O 1
ATOM 770 N N . ILE A 1 103 ? 13.342 0.836 -22.958 1.00 96.88 103 ILE A N 1
ATOM 771 C CA . ILE A 1 103 ? 13.903 -0.480 -23.298 1.00 96.88 103 ILE A CA 1
ATOM 772 C C . ILE A 1 103 ? 15.431 -0.390 -23.451 1.00 96.88 103 ILE A C 1
ATOM 774 O O . ILE A 1 103 ? 16.150 -1.199 -22.864 1.00 96.88 103 ILE A O 1
ATOM 778 N N . ALA A 1 104 ? 15.941 0.628 -24.149 1.00 96.81 104 ALA A N 1
ATOM 779 C CA . ALA A 1 104 ? 17.381 0.856 -24.288 1.00 96.81 104 ALA A CA 1
ATOM 780 C C . ALA A 1 104 ? 18.071 1.136 -22.936 1.00 96.81 104 ALA A C 1
ATOM 782 O O . ALA A 1 104 ? 19.193 0.682 -22.693 1.00 96.81 104 ALA A O 1
ATOM 783 N N . GLU A 1 105 ? 17.403 1.845 -22.018 1.00 97.25 105 GLU A N 1
ATOM 784 C CA . GLU A 1 105 ? 17.887 2.023 -20.644 1.00 97.25 105 GLU A CA 1
ATOM 785 C C . GLU A 1 105 ? 18.035 0.683 -19.913 1.00 97.25 105 GLU A C 1
ATOM 787 O O . GLU A 1 105 ? 19.085 0.423 -19.317 1.00 97.25 105 GLU A O 1
ATOM 792 N N . VAL A 1 106 ? 17.021 -0.183 -19.988 1.00 97.12 106 VAL A N 1
ATOM 793 C CA . VAL A 1 106 ? 17.051 -1.519 -19.376 1.00 97.12 106 VAL A CA 1
ATOM 794 C C . VAL A 1 106 ? 18.203 -2.348 -19.943 1.00 97.12 106 VAL A C 1
ATOM 796 O O . VAL A 1 106 ? 18.907 -3.023 -19.190 1.00 97.12 106 VAL A O 1
ATOM 799 N N . GLU A 1 107 ? 18.429 -2.312 -21.256 1.00 97.44 107 GLU A N 1
ATOM 800 C CA . GLU A 1 107 ? 19.535 -3.032 -21.898 1.00 97.44 107 GLU A CA 1
ATOM 801 C C . GLU A 1 107 ? 20.899 -2.541 -21.405 1.00 97.44 107 GLU A C 1
ATOM 803 O O . GLU A 1 107 ? 21.778 -3.350 -21.073 1.00 97.44 107 GLU A O 1
ATOM 808 N N . LYS A 1 108 ? 21.064 -1.220 -21.275 1.00 98.00 108 LYS A N 1
ATOM 809 C CA . LYS A 1 108 ? 22.267 -0.613 -20.696 1.00 98.00 108 LYS A CA 1
ATOM 810 C C . LYS A 1 108 ? 22.462 -1.053 -19.245 1.00 98.00 108 LYS A C 1
ATOM 812 O O . LYS A 1 108 ? 23.566 -1.453 -18.873 1.00 98.00 108 LYS A O 1
ATOM 817 N N . PHE A 1 109 ? 21.400 -1.032 -18.441 1.00 97.62 109 PHE A N 1
ATOM 818 C CA . PHE A 1 109 ? 21.415 -1.507 -17.059 1.00 97.62 109 PHE A CA 1
ATOM 819 C C . PHE A 1 109 ? 21.807 -2.994 -16.965 1.00 97.62 109 PHE A C 1
ATOM 821 O O . PHE A 1 109 ? 22.683 -3.370 -16.181 1.00 97.62 109 PHE A O 1
ATOM 828 N N . ASN A 1 110 ? 21.208 -3.849 -17.794 1.00 97.56 110 ASN A N 1
ATOM 829 C CA . ASN A 1 110 ? 21.484 -5.287 -17.826 1.00 97.56 110 ASN A CA 1
ATOM 830 C C . ASN A 1 110 ? 22.923 -5.587 -18.267 1.00 97.56 110 ASN A C 1
ATOM 832 O O . ASN A 1 110 ? 23.556 -6.499 -17.734 1.00 97.56 110 ASN A O 1
ATOM 836 N N . THR A 1 111 ? 23.462 -4.797 -19.197 1.00 97.69 111 THR A N 1
ATOM 837 C CA . THR A 1 111 ? 24.863 -4.892 -19.625 1.00 97.69 111 THR A CA 1
ATOM 838 C C . THR A 1 111 ? 25.810 -4.485 -18.498 1.00 97.69 111 THR A C 1
ATOM 840 O O . THR A 1 111 ? 26.740 -5.225 -18.183 1.00 97.69 111 THR A O 1
ATOM 843 N N . ALA A 1 112 ? 25.547 -3.351 -17.842 1.00 97.25 112 ALA A N 1
ATOM 844 C CA . ALA A 1 112 ? 26.380 -2.831 -16.757 1.00 97.25 112 ALA A CA 1
ATOM 845 C C . ALA A 1 112 ? 26.385 -3.733 -15.510 1.00 97.25 112 ALA A C 1
ATOM 847 O O . ALA A 1 112 ? 27.382 -3.808 -14.795 1.00 97.25 112 ALA A O 1
ATOM 848 N N . THR A 1 113 ? 25.287 -4.446 -15.255 1.00 96.88 113 THR A N 1
ATOM 849 C CA . THR A 1 113 ? 25.148 -5.344 -14.097 1.00 96.88 113 THR A CA 1
ATOM 850 C C . THR A 1 113 ? 25.450 -6.808 -14.427 1.00 96.88 113 THR A C 1
ATOM 852 O O . THR A 1 113 ? 25.265 -7.689 -13.585 1.00 96.88 113 THR A O 1
ATOM 855 N N . LYS A 1 114 ? 25.940 -7.109 -15.635 1.00 96.38 114 LYS A N 1
ATOM 856 C CA . LYS A 1 114 ? 26.250 -8.482 -16.047 1.00 96.38 114 LYS A CA 1
ATOM 857 C C . LYS A 1 114 ? 27.246 -9.133 -15.077 1.00 96.38 114 LYS A C 1
ATOM 859 O O . LYS A 1 114 ? 28.291 -8.575 -14.764 1.00 96.38 114 LYS A O 1
ATOM 864 N N . GLY A 1 115 ? 26.909 -10.332 -14.599 1.00 95.31 115 GLY A N 1
ATOM 865 C CA . GLY A 1 115 ? 27.726 -11.089 -13.642 1.00 95.31 115 GLY A CA 1
ATOM 866 C C . GLY A 1 115 ? 27.568 -10.669 -12.175 1.00 95.31 115 GLY A C 1
ATOM 867 O O . GLY A 1 115 ? 28.129 -11.329 -11.303 1.00 95.31 115 GLY A O 1
ATOM 868 N N . LYS A 1 116 ? 26.790 -9.620 -11.872 1.00 97.62 116 LYS A N 1
ATOM 869 C CA . LYS A 1 116 ? 26.483 -9.235 -10.489 1.00 97.62 116 LYS A CA 1
ATOM 870 C C . LYS A 1 116 ? 25.493 -10.217 -9.837 1.00 97.62 116 LYS A C 1
ATOM 872 O O . LYS A 1 116 ? 24.729 -10.881 -10.547 1.00 97.62 116 LYS A O 1
ATOM 877 N N . PRO A 1 117 ? 25.473 -10.318 -8.493 1.00 97.06 117 PRO A N 1
ATOM 878 C CA . PRO A 1 117 ? 24.568 -11.219 -7.787 1.00 97.06 117 PRO A CA 1
ATOM 879 C C . PRO A 1 117 ? 23.091 -10.929 -8.077 1.00 97.06 117 PRO A C 1
ATOM 881 O O . PRO A 1 117 ? 22.692 -9.784 -8.305 1.00 97.06 117 PRO A O 1
ATOM 884 N N . ARG A 1 118 ? 22.260 -11.975 -8.019 1.00 96.00 118 ARG A N 1
ATOM 885 C CA . ARG A 1 118 ? 20.806 -11.848 -8.176 1.00 96.00 118 ARG A CA 1
ATOM 886 C C . ARG A 1 118 ? 20.149 -11.496 -6.834 1.00 96.00 118 ARG A C 1
ATOM 888 O O . ARG A 1 118 ? 20.432 -12.171 -5.846 1.00 96.00 118 ARG A O 1
ATOM 895 N N . PRO A 1 119 ? 19.239 -10.506 -6.780 1.00 96.81 119 PRO A N 1
ATOM 896 C CA . PRO A 1 119 ? 18.596 -10.089 -5.530 1.00 96.81 119 PRO A CA 1
ATOM 897 C C . PRO A 1 119 ? 17.405 -10.961 -5.106 1.00 96.81 119 PRO A C 1
ATOM 899 O O . PRO A 1 119 ? 16.893 -10.791 -3.998 1.00 96.81 119 PRO A O 1
ATOM 902 N N . ILE A 1 120 ? 16.935 -11.867 -5.973 1.00 97.88 120 ILE A N 1
ATOM 903 C CA . ILE A 1 120 ? 15.709 -12.643 -5.753 1.00 97.88 120 ILE A CA 1
ATOM 904 C C . ILE A 1 120 ? 16.022 -13.912 -4.961 1.00 97.88 120 ILE A C 1
ATOM 906 O O . ILE A 1 120 ? 16.705 -14.811 -5.454 1.00 97.88 120 ILE A O 1
ATOM 910 N N . ASN A 1 121 ? 15.471 -14.002 -3.755 1.00 96.69 121 ASN A N 1
ATOM 911 C CA . ASN A 1 121 ? 15.668 -15.117 -2.833 1.00 96.69 121 ASN A CA 1
ATOM 912 C C . ASN A 1 121 ? 14.328 -15.768 -2.485 1.00 96.69 121 ASN A C 1
ATOM 914 O O . ASN A 1 121 ? 13.312 -15.081 -2.402 1.00 96.69 121 ASN A O 1
ATOM 918 N N . LYS A 1 122 ? 14.323 -17.089 -2.273 1.00 96.88 122 LYS A N 1
ATOM 919 C CA . LYS A 1 122 ? 13.129 -17.812 -1.812 1.00 96.88 122 LYS A CA 1
ATOM 920 C C . LYS A 1 122 ? 12.808 -17.402 -0.373 1.00 96.88 122 LYS A C 1
ATOM 922 O O . LYS A 1 122 ? 13.715 -17.344 0.458 1.00 96.88 122 LYS A O 1
ATOM 927 N N . GLU A 1 123 ? 11.542 -17.118 -0.094 1.00 95.81 123 GLU A N 1
ATOM 928 C CA . GLU A 1 123 ? 11.064 -16.923 1.272 1.00 95.81 123 GLU A CA 1
ATOM 929 C C . GLU A 1 123 ? 10.848 -18.289 1.935 1.00 95.81 123 GLU A C 1
ATOM 931 O O . GLU A 1 123 ? 10.333 -19.219 1.312 1.00 95.81 123 GLU A O 1
ATOM 936 N N . GLN A 1 124 ? 11.331 -18.426 3.168 1.00 91.44 124 GLN A N 1
ATOM 937 C CA . GLN A 1 124 ? 11.288 -19.678 3.926 1.00 91.44 124 GLN A CA 1
ATOM 938 C C . GLN A 1 124 ? 10.292 -19.609 5.081 1.00 91.44 124 GLN A C 1
ATOM 940 O O . GLN A 1 124 ? 9.769 -20.645 5.482 1.00 91.44 124 GLN A O 1
ATOM 945 N N . ALA A 1 125 ? 10.040 -18.412 5.614 1.00 88.75 125 ALA A N 1
ATOM 946 C CA . ALA A 1 125 ? 9.069 -18.224 6.677 1.00 88.75 125 ALA A CA 1
ATOM 947 C C . ALA A 1 125 ? 7.642 -18.421 6.148 1.00 88.75 125 ALA A C 1
ATOM 949 O O . ALA A 1 125 ? 7.352 -18.116 4.993 1.00 88.75 125 ALA A O 1
ATOM 950 N N . SER A 1 126 ? 6.748 -18.902 7.011 1.00 85.94 126 SER A N 1
ATOM 951 C CA . SER A 1 126 ? 5.301 -18.923 6.767 1.00 85.94 126 SER A CA 1
ATOM 952 C C . SER A 1 126 ? 4.599 -17.647 7.241 1.00 85.94 126 SER A C 1
ATOM 954 O O . SER A 1 126 ? 3.439 -17.444 6.901 1.00 85.94 126 SER A O 1
ATOM 956 N N . THR A 1 127 ? 5.290 -16.798 8.006 1.00 86.31 127 THR A N 1
ATOM 957 C CA . THR A 1 127 ? 4.807 -15.514 8.535 1.00 86.31 127 THR A CA 1
ATOM 958 C C . THR A 1 127 ? 5.484 -14.329 7.838 1.00 86.31 127 THR A C 1
ATOM 960 O O . THR A 1 127 ? 6.474 -14.478 7.109 1.00 86.31 127 THR A O 1
ATOM 963 N N . GLY A 1 128 ? 4.947 -13.123 8.030 1.00 87.19 128 GLY A N 1
ATOM 964 C CA . GLY A 1 128 ? 5.500 -11.898 7.457 1.00 87.19 128 GLY A CA 1
ATOM 965 C C . GLY A 1 128 ? 5.373 -11.886 5.934 1.00 87.19 128 GLY A C 1
ATOM 966 O O . GLY A 1 128 ? 4.264 -11.867 5.405 1.00 87.19 128 GLY A O 1
ATOM 967 N N . VAL A 1 129 ? 6.508 -11.898 5.224 1.00 87.88 129 VAL A N 1
ATOM 968 C CA . VAL A 1 129 ? 6.543 -11.973 3.749 1.00 87.88 129 VAL A CA 1
ATOM 969 C C . VAL A 1 129 ? 5.929 -13.284 3.248 1.00 87.88 129 VAL A C 1
ATOM 971 O O . VAL A 1 129 ? 5.263 -13.282 2.215 1.00 87.88 129 VAL A O 1
ATOM 974 N N . GLY A 1 130 ? 6.109 -14.380 3.994 1.00 90.38 130 GLY A N 1
ATOM 975 C CA . GLY A 1 130 ? 5.636 -15.714 3.620 1.00 90.38 130 GLY A CA 1
ATOM 976 C C . GLY A 1 130 ? 4.120 -15.843 3.501 1.00 90.38 130 GLY A C 1
ATOM 977 O O . GLY A 1 130 ? 3.635 -16.677 2.742 1.00 90.38 130 GLY A O 1
ATOM 978 N N . GLU A 1 131 ? 3.370 -14.971 4.181 1.00 89.94 131 GLU A N 1
ATOM 979 C CA . GLU A 1 131 ? 1.906 -14.894 4.067 1.00 89.94 131 GLU A CA 1
ATOM 980 C C . GLU A 1 131 ? 1.457 -14.316 2.715 1.00 89.94 131 GLU A C 1
ATOM 982 O O . GLU A 1 131 ? 0.288 -14.420 2.352 1.00 89.94 131 GLU A O 1
ATOM 987 N N . TRP A 1 132 ? 2.365 -13.681 1.967 1.00 93.56 132 TRP A N 1
ATOM 988 C CA . TRP A 1 132 ? 2.027 -12.875 0.794 1.00 93.56 132 TRP A CA 1
ATOM 989 C C . TRP A 1 132 ? 2.779 -13.265 -0.478 1.00 93.56 132 TRP A C 1
ATOM 991 O O . TRP A 1 132 ? 2.255 -13.099 -1.579 1.00 93.56 132 TRP A O 1
ATOM 1001 N N . ALA A 1 133 ? 4.017 -13.738 -0.347 1.00 96.25 133 ALA A N 1
ATOM 1002 C CA . ALA A 1 133 ? 4.908 -14.014 -1.462 1.00 96.25 133 ALA A CA 1
ATOM 1003 C C . ALA A 1 133 ? 5.876 -15.155 -1.126 1.00 96.25 133 ALA A C 1
ATOM 1005 O O . ALA A 1 133 ? 6.376 -15.260 -0.010 1.00 96.25 133 ALA A O 1
ATOM 1006 N N . GLY A 1 134 ? 6.198 -15.988 -2.120 1.00 97.25 134 GLY A N 1
ATOM 1007 C CA . GLY A 1 134 ? 7.188 -17.064 -1.959 1.00 97.25 134 GLY A CA 1
ATOM 1008 C C . GLY A 1 134 ? 8.620 -16.640 -2.297 1.00 97.25 134 GLY A C 1
ATOM 1009 O O . GLY A 1 134 ? 9.558 -17.419 -2.116 1.00 97.25 134 GLY A O 1
ATOM 1010 N N . TYR A 1 135 ? 8.804 -15.413 -2.790 1.00 98.31 135 TYR A N 1
ATOM 1011 C CA . TYR A 1 135 ? 10.107 -14.834 -3.105 1.00 98.31 135 TYR A CA 1
ATOM 1012 C C . TYR A 1 135 ? 10.183 -13.377 -2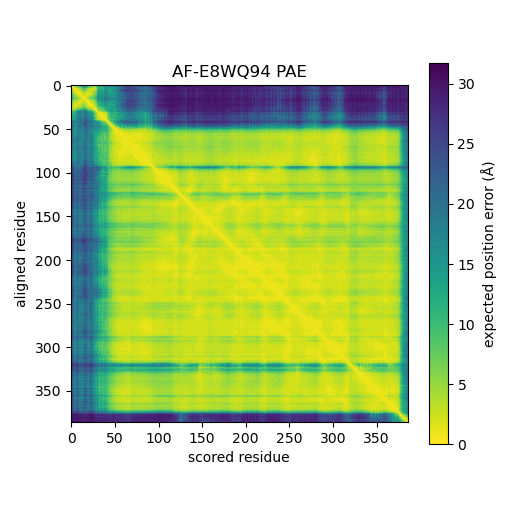.652 1.00 98.31 135 TYR A C 1
ATOM 1014 O O . TYR A 1 135 ? 9.187 -12.657 -2.655 1.00 98.31 135 TYR A O 1
ATOM 1022 N N . LYS A 1 136 ? 11.395 -12.933 -2.323 1.00 97.69 136 LYS A N 1
ATOM 1023 C CA . LYS A 1 136 ? 11.719 -11.548 -1.966 1.00 97.69 136 LYS A CA 1
ATOM 1024 C C . LYS A 1 136 ? 12.817 -10.998 -2.856 1.00 97.69 136 LYS A C 1
ATOM 1026 O O . LYS A 1 136 ? 13.766 -11.714 -3.181 1.00 97.69 136 LYS A O 1
ATOM 1031 N N . CYS A 1 137 ? 12.711 -9.725 -3.206 1.00 98.19 137 CYS A N 1
ATOM 1032 C CA . CYS A 1 137 ? 13.728 -8.980 -3.937 1.00 98.19 137 CYS A CA 1
ATOM 1033 C C . CYS A 1 137 ? 14.080 -7.712 -3.155 1.00 98.19 137 CYS A C 1
ATOM 1035 O O . CYS A 1 137 ? 13.185 -7.002 -2.713 1.00 98.19 137 CYS A O 1
ATOM 1037 N N . ASN A 1 138 ? 15.372 -7.427 -2.981 1.00 97.94 138 ASN A N 1
ATOM 1038 C CA . ASN A 1 138 ? 15.857 -6.197 -2.351 1.00 97.94 138 ASN A CA 1
ATOM 1039 C C . ASN A 1 138 ? 17.092 -5.699 -3.096 1.00 97.94 138 ASN A C 1
ATOM 1041 O O . ASN A 1 138 ? 18.003 -6.484 -3.358 1.00 97.94 138 ASN A O 1
ATOM 1045 N N . ILE A 1 139 ? 17.124 -4.406 -3.412 1.00 97.94 139 ILE A N 1
ATOM 1046 C CA . ILE A 1 139 ? 18.150 -3.784 -4.265 1.00 97.94 139 ILE A CA 1
ATOM 1047 C C . ILE A 1 139 ? 19.063 -2.818 -3.511 1.00 97.94 139 ILE A C 1
ATOM 1049 O O . ILE A 1 139 ? 19.971 -2.232 -4.092 1.00 97.94 139 ILE A O 1
ATOM 1053 N N . GLY A 1 140 ? 18.854 -2.674 -2.207 1.00 96.75 140 GLY A N 1
ATOM 1054 C CA . GLY A 1 140 ? 19.609 -1.751 -1.378 1.00 96.75 140 GLY A CA 1
ATOM 1055 C C . GLY A 1 140 ? 19.558 -2.085 0.104 1.00 96.75 140 GLY A C 1
ATOM 1056 O O . GLY A 1 140 ? 19.004 -3.109 0.518 1.00 96.75 140 GLY A O 1
ATOM 1057 N N . VAL A 1 141 ? 20.197 -1.224 0.887 1.00 97.12 141 VAL A N 1
ATOM 1058 C CA . VAL A 1 141 ? 20.135 -1.171 2.351 1.00 97.12 141 VAL A CA 1
ATOM 1059 C C . VAL A 1 141 ? 19.874 0.274 2.742 1.00 97.12 141 VAL A C 1
ATOM 1061 O O . VAL A 1 141 ? 20.512 1.169 2.193 1.00 97.12 141 VAL A O 1
ATOM 1064 N N . GLY A 1 142 ? 18.968 0.462 3.693 1.00 97.62 142 GLY A N 1
ATOM 1065 C CA . GLY A 1 142 ? 18.547 1.770 4.168 1.00 97.62 142 GLY A CA 1
ATOM 1066 C C . GLY A 1 142 ? 17.143 2.142 3.703 1.00 97.62 142 GLY A C 1
ATOM 1067 O O . GLY A 1 142 ? 16.602 1.580 2.748 1.00 97.62 142 GLY A O 1
ATOM 1068 N N . CYS A 1 143 ? 16.528 3.059 4.438 1.00 98.12 143 CYS A N 1
ATOM 1069 C CA . CYS A 1 143 ? 15.227 3.631 4.129 1.00 98.12 143 CYS A CA 1
ATOM 1070 C C . CYS A 1 143 ? 15.088 4.984 4.826 1.00 98.12 143 CYS A C 1
ATOM 1072 O O . CYS A 1 143 ? 15.075 5.065 6.056 1.00 98.12 143 CYS A O 1
ATOM 1074 N N . SER A 1 144 ? 14.911 6.028 4.023 1.00 97.31 144 SER A N 1
ATOM 1075 C CA . SER A 1 144 ? 14.797 7.426 4.455 1.00 97.31 144 SER A CA 1
ATOM 1076 C C . SER A 1 144 ? 13.611 7.699 5.387 1.00 97.31 144 SER A C 1
ATOM 1078 O O . SER A 1 144 ? 13.599 8.701 6.098 1.00 97.31 144 SER A O 1
ATOM 1080 N N . HIS A 1 145 ? 12.632 6.792 5.449 1.00 97.56 145 HIS A N 1
ATOM 1081 C CA . HIS A 1 145 ? 11.440 6.946 6.283 1.00 97.56 145 HIS A CA 1
ATOM 1082 C C . HIS A 1 145 ? 11.712 6.928 7.789 1.00 97.56 145 HIS A C 1
ATOM 1084 O O . HIS A 1 145 ? 10.937 7.518 8.541 1.00 97.56 145 HIS A O 1
ATOM 1090 N N . GLY A 1 146 ? 12.758 6.221 8.237 1.00 95.62 146 GLY A N 1
ATOM 1091 C CA . GLY A 1 146 ? 13.156 6.172 9.651 1.00 95.62 146 GLY A CA 1
ATOM 1092 C C . GLY A 1 146 ? 12.029 5.806 10.628 1.00 95.62 146 GLY A C 1
ATOM 1093 O O . GLY A 1 146 ? 11.903 6.439 11.674 1.00 95.62 146 GLY A O 1
ATOM 1094 N N . CYS A 1 147 ? 11.154 4.853 10.275 1.00 96.50 147 CYS A N 1
ATOM 1095 C CA . CYS A 1 147 ? 10.025 4.477 11.133 1.00 96.50 147 CYS A CA 1
ATOM 1096 C C . CYS A 1 147 ? 10.516 3.871 12.454 1.00 96.50 147 CYS A C 1
ATOM 1098 O O . CYS A 1 147 ? 11.254 2.889 12.438 1.00 96.50 147 CYS A O 1
ATOM 1100 N N . LEU A 1 148 ? 10.011 4.352 13.591 1.00 95.19 148 LEU A N 1
ATOM 1101 C CA . LEU A 1 148 ? 10.501 3.943 14.915 1.00 95.19 148 LEU A CA 1
ATOM 1102 C C . LEU A 1 148 ? 10.324 2.439 15.184 1.00 95.19 148 LEU A C 1
ATOM 1104 O O . LEU A 1 148 ? 11.108 1.819 15.893 1.00 95.19 148 LEU A O 1
ATOM 1108 N N . TYR A 1 149 ? 9.303 1.820 14.590 1.00 94.25 149 TYR A N 1
ATOM 1109 C CA . TYR A 1 149 ? 9.008 0.392 14.741 1.00 94.25 149 TYR A CA 1
ATOM 1110 C C . TYR A 1 149 ? 9.676 -0.502 13.676 1.00 94.25 149 TYR A C 1
ATOM 1112 O O . TYR A 1 149 ? 9.386 -1.705 13.608 1.00 94.25 149 TYR A O 1
ATOM 1120 N N . CYS A 1 150 ? 10.542 0.051 12.819 1.00 95.19 150 CYS A N 1
ATOM 1121 C CA . CYS A 1 150 ? 11.045 -0.621 11.624 1.00 95.19 150 CYS A CA 1
ATOM 1122 C C . CYS A 1 150 ? 11.756 -1.947 11.948 1.00 95.19 150 CYS A C 1
ATOM 1124 O O . CYS A 1 150 ? 12.785 -2.015 12.621 1.00 95.19 150 CYS A O 1
ATOM 1126 N N . TYR A 1 151 ? 11.213 -3.052 11.432 1.00 93.12 151 TYR A N 1
ATOM 1127 C CA . TYR A 1 151 ? 11.864 -4.358 11.540 1.00 93.12 151 TYR A CA 1
ATOM 1128 C C . TYR A 1 151 ? 13.156 -4.421 10.712 1.00 93.12 151 TYR A C 1
ATOM 1130 O O . TYR A 1 151 ? 14.161 -4.949 11.187 1.00 93.12 151 TYR A O 1
ATOM 1138 N N . ALA A 1 152 ? 13.145 -3.866 9.494 1.00 94.94 152 ALA A N 1
ATOM 1139 C CA . ALA A 1 152 ? 14.285 -3.926 8.582 1.00 94.94 152 ALA A CA 1
ATOM 1140 C C . ALA A 1 152 ? 15.508 -3.171 9.127 1.00 94.94 152 ALA A C 1
ATOM 1142 O O . ALA A 1 152 ? 16.615 -3.694 9.034 1.00 94.94 152 ALA A O 1
ATOM 1143 N N . GLU A 1 153 ? 15.295 -2.023 9.776 1.00 95.50 153 GLU A N 1
ATOM 1144 C CA . GLU A 1 153 ? 16.326 -1.261 10.491 1.00 95.50 153 GLU A CA 1
ATOM 1145 C C . GLU A 1 153 ? 16.956 -2.094 11.606 1.00 95.50 153 GLU A C 1
ATOM 1147 O O . GLU A 1 153 ? 18.161 -2.341 11.600 1.00 95.50 153 GLU A O 1
ATOM 1152 N N . ARG A 1 154 ? 16.129 -2.633 12.513 1.00 93.25 154 ARG A N 1
ATOM 1153 C CA . ARG A 1 154 ? 16.607 -3.478 13.618 1.00 93.25 154 ARG A CA 1
ATOM 1154 C C . ARG A 1 154 ? 17.399 -4.681 13.120 1.00 93.25 154 ARG A C 1
ATOM 1156 O O . ARG A 1 154 ? 18.412 -5.041 13.714 1.00 93.25 154 ARG A O 1
ATOM 1163 N N . MET A 1 155 ? 16.964 -5.313 12.030 1.00 94.12 155 MET A N 1
ATOM 1164 C CA . MET A 1 155 ? 17.712 -6.414 11.421 1.00 94.12 155 MET A CA 1
ATOM 1165 C C . MET A 1 155 ? 18.995 -5.934 10.740 1.00 94.12 155 MET A C 1
ATOM 1167 O O . MET A 1 155 ? 20.003 -6.636 10.784 1.00 94.12 155 MET A O 1
ATOM 1171 N N . ALA A 1 156 ? 18.998 -4.766 10.104 1.00 95.00 156 ALA A N 1
ATOM 1172 C CA . ALA A 1 156 ? 20.205 -4.196 9.523 1.00 95.00 156 ALA A CA 1
ATOM 1173 C C . ALA A 1 156 ? 21.257 -3.919 10.607 1.00 95.00 156 ALA A C 1
ATOM 1175 O O . ALA A 1 156 ? 22.392 -4.360 10.441 1.00 95.00 156 ALA A O 1
ATOM 1176 N N . MET A 1 157 ? 20.865 -3.325 11.737 1.00 94.19 157 MET A N 1
ATOM 1177 C CA . MET A 1 157 ? 21.744 -3.091 12.888 1.00 94.19 157 MET A CA 1
ATOM 1178 C C . MET A 1 157 ? 22.218 -4.401 13.531 1.00 94.19 157 MET A C 1
ATOM 1180 O O . MET A 1 157 ? 23.416 -4.612 13.699 1.00 94.19 157 MET A O 1
ATOM 1184 N N . ARG A 1 158 ? 21.299 -5.338 13.821 1.00 93.56 158 ARG A N 1
ATOM 1185 C CA . ARG A 1 158 ? 21.625 -6.637 14.447 1.00 93.56 158 ARG A CA 1
ATOM 1186 C C . ARG A 1 158 ? 22.680 -7.425 13.668 1.00 93.56 158 ARG A C 1
ATOM 1188 O O . ARG A 1 158 ? 23.491 -8.120 14.270 1.00 93.56 158 ARG A O 1
ATOM 1195 N N . PHE A 1 159 ? 22.640 -7.355 12.340 1.00 94.75 159 PHE A N 1
ATOM 1196 C CA . PHE A 1 159 ? 23.573 -8.062 11.460 1.00 94.75 159 PHE A CA 1
ATOM 1197 C C . PHE A 1 159 ? 24.710 -7.165 10.940 1.00 94.75 159 PHE A C 1
ATOM 1199 O O . PHE A 1 159 ? 25.354 -7.531 9.958 1.00 94.75 159 PHE A O 1
ATOM 1206 N N . GLY A 1 160 ? 24.940 -5.997 11.552 1.00 93.81 160 GLY A N 1
ATOM 1207 C CA . GLY A 1 160 ? 26.072 -5.116 11.243 1.00 93.81 160 GLY A CA 1
ATOM 1208 C C . GLY A 1 160 ? 26.072 -4.534 9.826 1.00 93.81 160 GLY A C 1
ATOM 1209 O O . GLY A 1 160 ? 27.132 -4.248 9.282 1.00 93.81 160 GLY A O 1
ATOM 1210 N N . ARG A 1 161 ? 24.900 -4.397 9.191 1.00 94.50 161 ARG A N 1
ATOM 1211 C CA . ARG A 1 161 ? 24.759 -3.801 7.847 1.00 94.50 161 ARG A CA 1
ATOM 1212 C C . ARG A 1 161 ? 24.749 -2.274 7.880 1.00 94.50 161 ARG A C 1
ATOM 1214 O O . ARG A 1 161 ? 25.073 -1.658 6.873 1.00 94.50 161 ARG A O 1
ATOM 1221 N N . VAL A 1 162 ? 24.337 -1.704 9.009 1.00 95.31 162 VAL A N 1
ATOM 1222 C CA . VAL A 1 162 ? 24.361 -0.272 9.340 1.00 95.31 162 VAL A CA 1
ATOM 1223 C C . VAL A 1 162 ? 24.757 -0.141 10.812 1.00 95.31 162 VAL A C 1
ATOM 1225 O O . VAL A 1 162 ? 24.563 -1.092 11.575 1.00 95.31 162 VAL A O 1
ATOM 1228 N N . GLY A 1 163 ? 25.339 0.995 11.197 1.00 93.81 163 GLY A N 1
ATOM 1229 C CA . GLY A 1 163 ? 25.838 1.207 12.561 1.00 93.81 163 GLY A CA 1
ATOM 1230 C C . GLY A 1 163 ? 24.759 1.667 13.540 1.00 93.81 163 GLY A C 1
ATOM 1231 O O . GLY A 1 163 ? 24.790 1.302 14.711 1.00 93.81 163 GLY A O 1
ATOM 1232 N N . ASP A 1 164 ? 23.794 2.444 13.053 1.00 94.00 164 ASP A N 1
ATOM 1233 C CA . ASP A 1 164 ? 22.802 3.155 13.860 1.00 94.00 164 ASP A CA 1
ATOM 1234 C C . ASP A 1 164 ? 21.566 3.557 13.027 1.00 94.00 164 ASP A C 1
ATOM 1236 O O . ASP A 1 164 ? 21.477 3.286 11.825 1.00 94.00 164 ASP A O 1
ATOM 1240 N N . ALA A 1 165 ? 20.599 4.201 13.685 1.00 92.44 165 ALA A N 1
ATOM 1241 C CA . ALA A 1 165 ? 19.359 4.667 13.067 1.00 92.44 165 ALA A CA 1
ATOM 1242 C C . ALA A 1 165 ? 19.580 5.771 12.014 1.00 92.44 165 ALA A C 1
ATOM 1244 O O . ALA A 1 165 ? 18.833 5.858 11.040 1.00 92.44 165 ALA A O 1
ATOM 1245 N N . GLU A 1 166 ? 20.610 6.608 12.167 1.00 95.06 166 GLU A N 1
ATOM 1246 C CA . GLU A 1 166 ? 20.897 7.679 11.206 1.00 95.06 166 GLU A CA 1
ATOM 1247 C C . GLU A 1 166 ? 21.519 7.125 9.922 1.00 95.06 166 GLU A C 1
ATOM 1249 O O . GLU A 1 166 ? 21.073 7.449 8.823 1.00 95.06 166 GLU A O 1
ATOM 1254 N N . SER A 1 167 ? 22.474 6.201 10.038 1.00 96.06 167 SER A N 1
ATOM 1255 C CA . SER A 1 167 ? 23.028 5.474 8.892 1.00 96.06 167 SER A CA 1
ATOM 1256 C C . SER A 1 167 ? 21.991 4.585 8.201 1.00 96.06 167 SER A C 1
ATOM 1258 O O . SER A 1 167 ? 22.087 4.383 6.994 1.00 96.06 167 SER A O 1
ATOM 1260 N N . TRP A 1 168 ? 20.957 4.108 8.905 1.00 96.88 168 TRP A N 1
ATOM 1261 C CA . TRP A 1 168 ? 19.814 3.441 8.271 1.00 96.88 168 TRP A CA 1
ATOM 1262 C C . TRP A 1 168 ? 19.008 4.364 7.346 1.00 96.88 168 TRP A C 1
ATOM 1264 O O . TRP A 1 168 ? 18.523 3.913 6.307 1.00 96.88 168 TRP A O 1
ATOM 1274 N N . LYS A 1 169 ? 18.866 5.651 7.680 1.00 97.12 169 LYS A N 1
ATOM 1275 C CA . LYS A 1 169 ? 18.136 6.614 6.836 1.00 97.12 169 LYS A CA 1
ATOM 1276 C C . LYS A 1 169 ? 18.873 6.936 5.533 1.00 97.12 169 LYS A C 1
ATOM 1278 O O . LYS A 1 169 ? 18.262 7.466 4.606 1.00 97.12 169 LYS A O 1
ATOM 1283 N N . LEU A 1 170 ? 20.160 6.597 5.444 1.00 96.94 170 LEU A N 1
ATOM 1284 C CA . LEU A 1 170 ? 20.950 6.727 4.227 1.00 96.94 170 LEU A CA 1
ATOM 1285 C C . LEU A 1 170 ? 20.674 5.541 3.297 1.00 96.94 170 LEU A C 1
ATOM 1287 O O . LEU A 1 170 ? 21.002 4.389 3.579 1.00 96.94 170 LEU A O 1
ATOM 1291 N N . GLU A 1 171 ? 20.037 5.829 2.168 1.00 97.62 171 GLU A N 1
ATOM 1292 C CA . GLU A 1 171 ? 19.645 4.820 1.189 1.00 97.62 171 GLU A CA 1
ATOM 1293 C C . GLU A 1 171 ? 20.817 4.474 0.267 1.00 97.62 171 GLU A C 1
ATOM 1295 O O . GLU A 1 171 ? 21.264 5.281 -0.549 1.00 97.62 171 GLU A O 1
ATOM 1300 N N . HIS A 1 172 ? 21.306 3.240 0.374 1.00 96.88 172 HIS A N 1
ATOM 1301 C CA . HIS A 1 172 ? 22.419 2.740 -0.425 1.00 96.88 172 HIS A CA 1
ATOM 1302 C C . HIS A 1 172 ? 21.951 1.669 -1.409 1.00 96.88 172 HIS A C 1
ATOM 1304 O O . HIS A 1 172 ? 21.413 0.628 -1.014 1.00 96.88 172 HIS A O 1
ATOM 1310 N N . LEU A 1 173 ? 22.170 1.912 -2.702 1.00 97.06 173 LEU A N 1
ATOM 1311 C CA . LEU A 1 173 ? 21.986 0.918 -3.758 1.00 97.06 173 LEU A CA 1
ATOM 1312 C C . LEU A 1 173 ? 23.092 -0.136 -3.708 1.00 97.06 173 LEU A C 1
ATOM 1314 O O . LEU A 1 173 ? 24.259 0.165 -3.467 1.00 97.06 173 LEU A O 1
ATOM 1318 N N . LYS A 1 174 ? 22.721 -1.384 -3.979 1.00 96.62 174 LYS A N 1
ATOM 1319 C CA . LYS A 1 174 ? 23.663 -2.485 -4.168 1.00 96.62 174 LYS A CA 1
ATOM 1320 C C . LYS A 1 174 ? 23.844 -2.768 -5.652 1.00 96.62 174 LYS A C 1
ATOM 1322 O O . LYS A 1 174 ? 22.900 -2.694 -6.433 1.00 96.62 174 LYS A O 1
ATOM 1327 N N . GLU A 1 175 ? 25.047 -3.187 -6.024 1.00 95.31 175 GLU A N 1
ATOM 1328 C CA . GLU A 1 175 ? 25.336 -3.652 -7.379 1.00 95.31 175 GLU A CA 1
ATOM 1329 C C . GLU A 1 175 ? 24.762 -5.059 -7.597 1.00 95.31 175 GLU A C 1
ATOM 1331 O O . GLU A 1 175 ? 25.412 -6.069 -7.324 1.00 95.31 175 GLU A O 1
ATOM 1336 N N . LEU A 1 176 ? 23.516 -5.126 -8.062 1.00 97.44 176 LEU A N 1
ATOM 1337 C CA . LEU A 1 176 ? 22.764 -6.365 -8.262 1.00 97.44 176 LEU A CA 1
ATOM 1338 C C . LEU A 1 176 ? 22.218 -6.433 -9.686 1.00 97.44 176 LEU A C 1
ATOM 1340 O O . LEU A 1 176 ? 22.029 -5.411 -10.340 1.00 97.44 176 LEU A O 1
ATOM 1344 N N . SER A 1 177 ? 21.922 -7.642 -10.161 1.00 96.88 177 SER A N 1
ATOM 1345 C CA . SER A 1 177 ? 21.340 -7.841 -11.488 1.00 96.88 177 SER A CA 1
ATOM 1346 C C . SER A 1 177 ? 20.099 -8.714 -11.458 1.00 96.88 177 SER A C 1
ATOM 1348 O O . SER A 1 177 ? 20.053 -9.766 -10.820 1.00 96.88 177 SER A O 1
ATOM 1350 N N . THR A 1 178 ? 19.099 -8.296 -12.222 1.00 97.56 178 THR A N 1
ATOM 1351 C CA . THR A 1 178 ? 17.939 -9.116 -12.602 1.00 97.56 178 THR A CA 1
ATOM 1352 C C . THR A 1 178 ? 17.923 -9.406 -14.102 1.00 97.56 178 THR A C 1
ATOM 1354 O O . THR A 1 178 ? 16.920 -9.902 -14.607 1.00 97.56 178 THR A O 1
ATOM 1357 N N . GLY A 1 179 ? 19.012 -9.124 -14.826 1.00 95.19 179 GLY A N 1
ATOM 1358 C CA . GLY A 1 179 ? 19.137 -9.501 -16.232 1.00 95.19 179 GLY A CA 1
ATOM 1359 C C . GLY A 1 179 ? 19.016 -11.021 -16.395 1.00 95.19 179 GLY A C 1
ATOM 1360 O O . GLY A 1 179 ? 19.630 -11.793 -15.652 1.00 95.19 179 GLY A O 1
ATOM 1361 N N . GLY A 1 180 ? 18.182 -11.467 -17.339 1.00 92.88 180 GLY A N 1
ATOM 1362 C CA . GLY A 1 180 ? 17.870 -12.892 -17.503 1.00 92.88 180 GLY A CA 1
ATOM 1363 C C . GLY A 1 180 ? 17.106 -13.486 -16.312 1.00 92.88 180 GLY A C 1
ATOM 1364 O O . GLY A 1 180 ? 17.347 -14.639 -15.927 1.00 92.88 180 GLY A O 1
ATOM 1365 N N . CYS A 1 181 ? 16.236 -12.686 -15.682 1.00 96.94 181 CYS A N 1
ATOM 1366 C CA . CYS A 1 181 ? 15.288 -13.163 -14.681 1.00 96.94 181 CYS A CA 1
ATOM 1367 C C . CYS A 1 181 ? 14.464 -14.326 -15.252 1.00 96.94 181 CYS A C 1
ATOM 1369 O O . CYS A 1 181 ? 14.063 -14.307 -16.414 1.00 96.94 181 CYS A O 1
ATOM 1371 N N . LYS A 1 182 ? 14.216 -15.347 -14.431 1.00 97.06 182 LYS A N 1
ATOM 1372 C CA . LYS A 1 182 ? 13.331 -16.458 -14.796 1.00 97.06 182 LYS A CA 1
ATOM 1373 C C . LYS A 1 182 ? 11.924 -16.214 -14.258 1.00 97.06 182 LYS A C 1
ATOM 1375 O O . LYS A 1 182 ? 11.729 -15.383 -13.372 1.00 97.06 182 LYS A O 1
ATOM 1380 N N . LYS A 1 183 ? 10.963 -16.998 -14.739 1.00 98.12 183 LYS A N 1
ATOM 1381 C CA . LYS A 1 183 ? 9.632 -17.069 -14.137 1.00 98.12 183 LYS A CA 1
ATOM 1382 C C . LYS A 1 183 ? 9.666 -17.867 -12.829 1.00 98.12 183 LYS A C 1
ATOM 1384 O O . LYS A 1 183 ? 10.291 -18.928 -12.758 1.00 98.12 183 LYS A O 1
ATOM 1389 N N . TYR A 1 184 ? 8.970 -17.372 -11.817 1.00 97.06 184 TYR A N 1
ATOM 1390 C CA . TYR A 1 184 ? 8.746 -18.001 -10.522 1.00 97.06 184 TYR A CA 1
ATOM 1391 C C . TYR A 1 184 ? 7.270 -18.412 -10.390 1.00 97.06 184 TYR A C 1
ATOM 1393 O O . TYR A 1 184 ? 6.392 -17.868 -11.058 1.00 97.06 184 TYR A O 1
ATOM 1401 N N . ASN A 1 185 ? 6.997 -19.427 -9.567 1.00 95.50 185 ASN A N 1
ATOM 1402 C CA . ASN A 1 185 ? 5.666 -20.035 -9.422 1.00 95.50 185 ASN A CA 1
ATOM 1403 C C . ASN A 1 185 ? 4.761 -19.325 -8.402 1.00 95.50 185 ASN A C 1
ATOM 1405 O O . ASN A 1 185 ? 3.562 -19.582 -8.368 1.00 95.50 185 ASN A O 1
ATOM 1409 N N . THR A 1 186 ? 5.328 -18.450 -7.579 1.00 96.88 186 THR A N 1
ATOM 1410 C CA . THR A 1 186 ? 4.618 -17.628 -6.594 1.00 96.88 186 THR A CA 1
ATOM 1411 C C . THR A 1 186 ? 5.041 -16.170 -6.750 1.00 96.88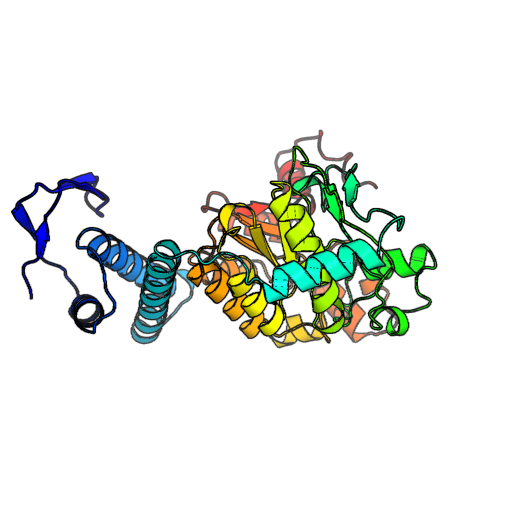 186 THR A C 1
ATOM 1413 O O . THR A 1 186 ? 6.131 -15.926 -7.279 1.00 96.88 186 THR A O 1
ATOM 1416 N N . PRO A 1 187 ? 4.248 -15.206 -6.249 1.00 98.31 187 PRO A N 1
ATOM 1417 C CA . PRO A 1 187 ? 4.609 -13.796 -6.320 1.00 98.31 187 PRO A CA 1
ATOM 1418 C C . PRO A 1 187 ? 5.985 -13.487 -5.717 1.00 98.31 187 PRO A C 1
ATOM 1420 O O . PRO A 1 187 ? 6.431 -14.154 -4.775 1.00 98.31 187 PRO A O 1
ATOM 1423 N N . ILE A 1 188 ? 6.628 -12.452 -6.259 1.00 98.69 188 ILE A N 1
ATOM 1424 C CA . ILE A 1 188 ? 7.843 -11.837 -5.719 1.00 98.69 188 ILE A CA 1
ATOM 1425 C C . ILE A 1 188 ? 7.433 -10.558 -4.991 1.00 98.69 188 ILE A C 1
ATOM 1427 O O . ILE A 1 188 ? 6.884 -9.652 -5.615 1.00 98.69 188 ILE A O 1
ATOM 1431 N N . MET A 1 189 ? 7.719 -10.450 -3.696 1.00 98.62 189 MET A N 1
ATOM 1432 C CA . MET A 1 189 ? 7.573 -9.185 -2.978 1.00 98.62 189 MET A CA 1
ATOM 1433 C C . MET A 1 189 ? 8.790 -8.295 -3.249 1.00 98.62 189 MET A C 1
ATOM 1435 O O . MET A 1 189 ? 9.933 -8.711 -3.025 1.00 98.62 189 MET A O 1
ATOM 1439 N N . PHE A 1 190 ? 8.552 -7.083 -3.752 1.00 98.50 190 PHE A N 1
ATOM 1440 C CA . PHE A 1 190 ? 9.601 -6.132 -4.105 1.00 98.50 190 PHE A CA 1
ATOM 1441 C C . PHE A 1 190 ? 9.209 -4.687 -3.750 1.00 98.50 190 PHE A C 1
ATOM 1443 O O . PHE A 1 190 ? 8.397 -4.094 -4.467 1.00 98.50 190 PHE A O 1
ATOM 1450 N N . PRO A 1 191 ? 9.815 -4.067 -2.721 1.00 97.94 191 PRO A N 1
ATOM 1451 C CA . PRO A 1 191 ? 10.858 -4.581 -1.815 1.00 97.94 191 PRO A CA 1
ATOM 1452 C C . PRO A 1 191 ? 10.332 -5.258 -0.535 1.00 97.94 191 PRO A C 1
ATOM 1454 O O . PRO A 1 191 ? 9.130 -5.296 -0.291 1.00 97.94 191 PRO A O 1
ATOM 1457 N N . THR A 1 192 ? 11.242 -5.793 0.294 1.00 95.94 192 THR A N 1
ATOM 1458 C CA . THR A 1 192 ? 10.938 -6.302 1.654 1.00 95.94 192 THR A CA 1
ATOM 1459 C C . THR A 1 192 ? 11.796 -5.700 2.773 1.00 95.94 192 THR A C 1
ATOM 1461 O O . THR A 1 192 ? 11.480 -5.892 3.943 1.00 95.94 192 THR A O 1
ATOM 1464 N N . SER A 1 193 ? 12.918 -5.047 2.458 1.00 94.94 193 SER A N 1
ATOM 1465 C CA . SER A 1 193 ? 13.880 -4.519 3.441 1.00 94.94 193 SER A CA 1
ATOM 1466 C C . SER A 1 193 ? 14.366 -3.101 3.131 1.00 94.94 193 SER A C 1
ATOM 1468 O O . SER A 1 193 ? 15.383 -2.680 3.667 1.00 94.94 193 SER A O 1
ATOM 1470 N N . HIS A 1 194 ? 13.688 -2.404 2.229 1.00 96.50 194 HIS A N 1
ATOM 1471 C CA . HIS A 1 194 ? 13.800 -0.972 1.955 1.00 96.50 194 HIS A CA 1
ATOM 1472 C C . HIS A 1 194 ? 12.437 -0.516 1.408 1.00 96.50 194 HIS A C 1
ATOM 1474 O O . HIS A 1 194 ? 11.521 -1.337 1.337 1.00 96.50 194 HIS A O 1
ATOM 1480 N N . ASP A 1 195 ? 12.290 0.747 1.019 1.00 97.81 195 ASP A N 1
ATOM 1481 C CA . ASP A 1 195 ? 11.074 1.251 0.364 1.00 97.81 195 ASP A CA 1
ATOM 1482 C C . ASP A 1 195 ? 11.391 1.736 -1.070 1.00 97.81 195 ASP A C 1
ATOM 1484 O O . ASP A 1 195 ? 12.531 1.627 -1.537 1.00 97.81 195 ASP A O 1
ATOM 1488 N N . ILE A 1 196 ? 10.382 2.206 -1.800 1.00 98.00 196 ILE A N 1
ATOM 1489 C CA . ILE A 1 196 ? 10.489 2.794 -3.135 1.00 98.00 196 ILE A CA 1
ATOM 1490 C C . ILE A 1 196 ? 10.557 4.305 -2.968 1.00 98.00 196 ILE A C 1
ATOM 1492 O O . ILE A 1 196 ? 9.536 4.979 -2.849 1.00 98.00 196 ILE A O 1
ATOM 1496 N N . SER A 1 197 ? 11.778 4.820 -2.960 1.00 97.38 197 SER A N 1
ATOM 1497 C CA . SER A 1 197 ? 12.086 6.243 -2.899 1.00 97.38 197 SER A CA 1
ATOM 1498 C C . SER A 1 197 ? 12.663 6.734 -4.231 1.00 97.38 197 SER A C 1
ATOM 1500 O O . SER A 1 197 ? 13.106 5.918 -5.052 1.00 97.38 197 SER A O 1
ATOM 1502 N N . PRO A 1 198 ? 12.760 8.058 -4.433 1.00 97.50 198 PRO A N 1
ATOM 1503 C CA . PRO A 1 198 ? 13.421 8.629 -5.607 1.00 97.50 198 PRO A CA 1
ATOM 1504 C C . PRO A 1 198 ? 14.875 8.165 -5.763 1.00 97.50 198 PRO A C 1
ATOM 1506 O O . PRO A 1 198 ? 15.324 7.923 -6.883 1.00 97.50 198 PRO A O 1
ATOM 1509 N N . ALA A 1 199 ? 15.591 7.945 -4.653 1.00 97.19 199 ALA A N 1
ATOM 1510 C CA . ALA A 1 199 ? 16.970 7.459 -4.678 1.00 97.19 199 ALA A CA 1
ATOM 1511 C C . ALA A 1 199 ? 17.082 6.018 -5.204 1.00 97.19 199 ALA A C 1
ATOM 1513 O O . ALA A 1 199 ? 18.027 5.687 -5.922 1.00 97.19 199 ALA A O 1
ATOM 1514 N N . TYR A 1 200 ? 16.101 5.159 -4.907 1.00 98.19 200 TYR A N 1
ATOM 1515 C CA . TYR A 1 200 ? 16.058 3.794 -5.434 1.00 98.19 200 TYR A CA 1
ATOM 1516 C C . TYR A 1 200 ? 15.442 3.698 -6.834 1.00 98.19 200 TYR A C 1
ATOM 1518 O O . TYR A 1 200 ? 15.706 2.726 -7.551 1.00 98.19 200 TYR A O 1
ATOM 1526 N N . PHE A 1 201 ? 14.622 4.672 -7.235 1.00 98.19 201 PHE A N 1
ATOM 1527 C CA . PHE A 1 201 ? 13.659 4.501 -8.320 1.00 98.19 201 PHE A CA 1
ATOM 1528 C C . PHE A 1 201 ? 14.284 4.149 -9.676 1.00 98.19 201 PHE A C 1
ATOM 1530 O O . PHE A 1 201 ? 13.784 3.263 -10.375 1.00 98.19 201 PHE A O 1
ATOM 1537 N N . ALA A 1 202 ? 15.408 4.781 -10.029 1.00 96.88 202 ALA A N 1
ATOM 1538 C CA . ALA A 1 202 ? 16.079 4.544 -11.307 1.00 96.88 202 ALA A CA 1
ATOM 1539 C C . ALA A 1 202 ? 16.518 3.076 -11.468 1.00 96.88 202 ALA A C 1
ATOM 1541 O O . ALA A 1 202 ? 16.269 2.457 -12.501 1.00 96.88 202 ALA A O 1
ATOM 1542 N N . ALA A 1 203 ? 17.105 2.469 -10.433 1.00 97.75 203 ALA A N 1
ATOM 1543 C CA . ALA A 1 203 ? 17.432 1.043 -10.451 1.00 97.75 203 ALA A CA 1
ATOM 1544 C C . ALA A 1 203 ? 16.169 0.175 -10.299 1.00 97.75 203 ALA A C 1
ATOM 1546 O O . ALA A 1 203 ? 16.021 -0.842 -10.979 1.00 97.75 203 ALA A O 1
ATOM 1547 N N . TYR A 1 204 ? 15.233 0.595 -9.442 1.00 98.62 204 TYR A N 1
ATOM 1548 C CA . TYR A 1 204 ? 13.999 -0.131 -9.146 1.00 98.62 204 TYR A CA 1
ATOM 1549 C C . TYR A 1 204 ? 13.187 -0.445 -10.406 1.00 98.62 204 TYR A C 1
ATOM 1551 O O . TYR A 1 204 ? 12.823 -1.602 -10.619 1.00 98.62 204 TYR A O 1
ATOM 1559 N N . ARG A 1 205 ? 12.950 0.544 -11.281 1.00 98.31 205 ARG A N 1
ATOM 1560 C CA . ARG A 1 205 ? 12.163 0.344 -12.511 1.00 98.31 205 ARG A CA 1
ATOM 1561 C C . ARG A 1 205 ? 12.808 -0.650 -13.483 1.00 98.31 205 ARG A C 1
ATOM 1563 O O . ARG A 1 205 ? 12.098 -1.435 -14.106 1.00 98.31 205 ARG A O 1
ATOM 1570 N N . ASN A 1 206 ? 14.139 -0.685 -13.557 1.00 98.50 206 ASN A N 1
ATOM 1571 C CA . ASN A 1 206 ? 14.876 -1.638 -14.391 1.00 98.50 206 ASN A CA 1
ATOM 1572 C C . ASN A 1 206 ? 14.771 -3.069 -13.839 1.00 98.50 206 ASN A C 1
ATOM 1574 O O . ASN A 1 206 ? 14.553 -4.030 -14.584 1.00 98.50 206 ASN A O 1
ATOM 1578 N N . HIS A 1 207 ? 14.864 -3.225 -12.517 1.00 98.69 207 HIS A N 1
ATOM 1579 C CA . HIS A 1 207 ? 14.631 -4.509 -11.860 1.00 98.69 207 HIS A CA 1
ATOM 1580 C C . HIS A 1 207 ? 13.189 -4.999 -12.024 1.00 98.69 207 HIS A C 1
ATOM 1582 O O . HIS A 1 207 ? 12.969 -6.163 -12.369 1.00 98.69 207 HIS A O 1
ATOM 1588 N N . LEU A 1 208 ? 12.215 -4.108 -11.827 1.00 98.81 208 LEU A N 1
ATOM 1589 C CA . LEU A 1 208 ? 10.796 -4.406 -11.984 1.00 98.81 208 LEU A CA 1
ATOM 1590 C C . LEU A 1 208 ? 10.481 -4.857 -13.418 1.00 98.81 208 LEU A C 1
ATOM 1592 O O . LEU A 1 208 ? 9.898 -5.923 -13.598 1.00 98.81 208 LEU A O 1
ATOM 1596 N N . PHE A 1 209 ? 10.947 -4.127 -14.437 1.00 98.69 209 PHE A N 1
ATOM 1597 C CA . PHE A 1 209 ? 10.743 -4.504 -15.840 1.00 98.69 209 PHE A CA 1
ATOM 1598 C C . PHE A 1 209 ? 11.283 -5.905 -16.164 1.00 98.69 209 PHE A C 1
ATOM 1600 O O . PHE A 1 209 ? 10.589 -6.710 -16.784 1.00 98.69 209 PHE A O 1
ATOM 1607 N N . ASN A 1 210 ? 12.492 -6.234 -15.702 1.00 98.56 210 ASN A N 1
ATOM 1608 C CA . ASN A 1 210 ? 13.086 -7.559 -15.899 1.00 98.56 210 ASN A CA 1
ATOM 1609 C C . ASN A 1 210 ? 12.258 -8.685 -15.247 1.00 98.56 210 ASN A C 1
ATOM 1611 O O . ASN A 1 210 ? 12.187 -9.794 -15.773 1.00 98.56 210 ASN A O 1
ATOM 1615 N N . MET A 1 211 ? 11.630 -8.429 -14.094 1.00 98.69 211 MET A N 1
ATOM 1616 C CA . MET A 1 211 ? 10.748 -9.408 -13.450 1.00 98.69 211 MET A CA 1
ATOM 1617 C C . MET A 1 211 ? 9.440 -9.591 -14.224 1.00 98.69 211 MET A C 1
ATOM 1619 O O . MET A 1 211 ? 9.031 -10.731 -14.449 1.00 98.69 211 MET A O 1
ATOM 1623 N N . LEU A 1 212 ? 8.818 -8.497 -14.665 1.00 98.38 212 LEU A N 1
ATOM 1624 C CA . LEU A 1 212 ? 7.535 -8.513 -15.376 1.00 98.38 212 LEU A CA 1
ATOM 1625 C C . LEU A 1 212 ? 7.649 -9.110 -16.786 1.00 98.38 212 LEU A C 1
ATOM 1627 O O . LEU A 1 212 ? 6.799 -9.891 -17.204 1.00 98.38 212 LEU A O 1
ATOM 1631 N N . THR A 1 213 ? 8.729 -8.813 -17.511 1.00 97.38 213 THR A N 1
ATOM 1632 C CA . THR A 1 213 ? 8.995 -9.402 -18.840 1.00 97.38 213 THR A CA 1
ATOM 1633 C C . THR A 1 213 ? 9.255 -10.905 -18.779 1.00 97.38 213 THR A C 1
ATOM 1635 O O . THR A 1 213 ? 8.899 -11.628 -19.705 1.00 97.38 213 THR A O 1
ATOM 1638 N N . ALA A 1 214 ? 9.792 -11.402 -17.663 1.00 97.38 214 ALA A N 1
ATOM 1639 C CA . ALA A 1 214 ? 9.896 -12.834 -17.392 1.00 97.38 214 ALA A CA 1
ATOM 1640 C C . ALA A 1 214 ? 8.547 -13.489 -17.006 1.00 97.38 214 ALA A C 1
ATOM 1642 O O . ALA A 1 214 ? 8.493 -14.699 -16.779 1.00 97.38 214 ALA A O 1
ATOM 1643 N N . GLY A 1 215 ? 7.456 -12.717 -16.933 1.00 97.81 215 GLY A N 1
ATOM 1644 C CA . GLY A 1 215 ? 6.105 -13.200 -16.643 1.00 97.81 215 GLY A CA 1
ATOM 1645 C C . GLY A 1 215 ? 5.833 -13.449 -15.158 1.00 97.81 215 GLY A C 1
ATOM 1646 O O . GLY A 1 215 ? 5.051 -14.349 -14.831 1.00 97.81 215 GLY A O 1
ATOM 1647 N N . ASN A 1 216 ? 6.521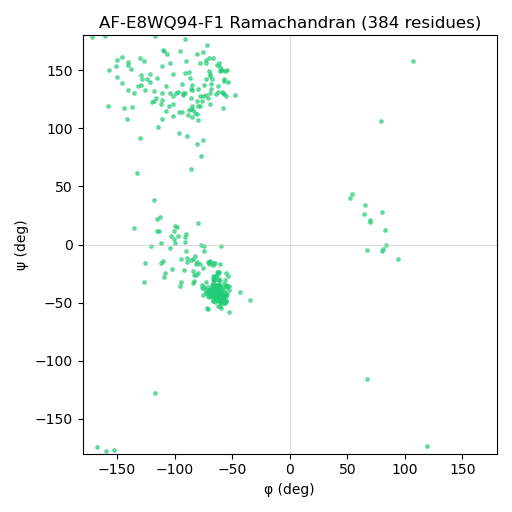 -12.731 -14.265 1.00 98.69 216 ASN A N 1
ATOM 1648 C CA . ASN A 1 216 ? 6.347 -12.859 -12.819 1.00 98.69 216 ASN A CA 1
ATOM 1649 C C . ASN A 1 216 ? 5.227 -11.972 -12.286 1.00 98.69 216 ASN A C 1
ATOM 1651 O O . ASN A 1 216 ? 5.106 -10.813 -12.664 1.00 98.69 216 ASN A O 1
ATOM 1655 N N . GLN A 1 217 ? 4.502 -12.492 -11.299 1.00 98.69 217 GLN A N 1
ATOM 1656 C CA . GLN A 1 217 ? 3.637 -11.687 -10.442 1.00 98.69 217 GLN A CA 1
ATOM 1657 C C . GLN A 1 217 ? 4.492 -10.958 -9.398 1.00 98.69 217 GLN A C 1
ATOM 1659 O O . GLN A 1 217 ? 5.296 -11.591 -8.706 1.00 98.69 217 GLN A O 1
ATOM 1664 N N . VAL A 1 218 ? 4.328 -9.642 -9.279 1.00 98.88 218 VAL A N 1
ATOM 1665 C CA . VAL A 1 218 ? 5.086 -8.792 -8.355 1.00 98.88 218 VAL A CA 1
ATOM 1666 C C . VAL A 1 218 ? 4.139 -8.114 -7.369 1.00 98.88 218 VAL A C 1
ATOM 1668 O O . VAL A 1 218 ? 3.230 -7.377 -7.747 1.00 98.88 218 VAL A O 1
ATOM 1671 N N . LEU A 1 219 ? 4.385 -8.348 -6.083 1.00 98.88 219 LEU A N 1
ATOM 1672 C CA . LEU A 1 219 ? 3.744 -7.640 -4.985 1.00 98.88 219 LEU A CA 1
ATOM 1673 C C . LEU A 1 219 ? 4.631 -6.465 -4.571 1.00 98.88 219 LEU A C 1
ATOM 1675 O O . LEU A 1 219 ? 5.728 -6.652 -4.044 1.00 98.88 219 LEU A O 1
ATOM 1679 N N . ILE A 1 220 ? 4.142 -5.252 -4.786 1.00 98.81 220 ILE A N 1
ATOM 1680 C CA . ILE A 1 220 ? 4.814 -4.019 -4.398 1.00 98.81 220 ILE A CA 1
ATOM 1681 C C . ILE A 1 220 ? 4.260 -3.569 -3.050 1.00 98.81 220 ILE A C 1
ATOM 1683 O O . ILE A 1 220 ? 3.093 -3.193 -2.970 1.00 98.81 220 ILE A O 1
ATOM 1687 N N . VAL A 1 221 ? 5.091 -3.584 -2.005 1.00 98.25 221 VAL A N 1
ATOM 1688 C CA . VAL A 1 221 ? 4.727 -3.069 -0.676 1.00 98.25 221 VAL A CA 1
ATOM 1689 C C . VAL A 1 221 ? 5.528 -1.808 -0.390 1.00 98.25 221 VAL A C 1
ATOM 1691 O O . VAL A 1 221 ? 6.751 -1.827 -0.489 1.00 98.25 221 VAL A O 1
ATOM 1694 N N . THR A 1 222 ? 4.849 -0.703 -0.087 1.00 98.50 222 THR A N 1
ATOM 1695 C CA . THR A 1 222 ? 5.491 0.617 0.035 1.00 98.50 222 THR A CA 1
ATOM 1696 C C . THR A 1 222 ? 4.671 1.568 0.905 1.00 98.50 222 THR A C 1
ATOM 1698 O O . THR A 1 222 ? 3.437 1.479 0.948 1.00 98.50 222 THR A O 1
ATOM 1701 N N . LYS A 1 223 ? 5.349 2.503 1.579 1.00 98.31 223 LYS A N 1
ATOM 1702 C CA . LYS A 1 223 ? 4.780 3.798 1.974 1.00 98.31 223 LYS A CA 1
ATOM 1703 C C . LYS A 1 223 ? 5.052 4.772 0.818 1.00 98.31 223 LYS A C 1
ATOM 1705 O O . LYS A 1 223 ? 6.145 5.334 0.742 1.00 98.31 223 LYS A O 1
ATOM 1710 N N . PRO A 1 224 ? 4.101 4.916 -0.120 1.00 97.88 224 PRO A N 1
ATOM 1711 C CA . PRO A 1 224 ? 4.394 5.375 -1.473 1.00 97.88 224 PRO A CA 1
ATOM 1712 C C . PRO A 1 224 ? 4.821 6.840 -1.540 1.00 97.88 224 PRO A C 1
ATOM 1714 O O . PRO A 1 224 ? 4.212 7.697 -0.903 1.00 97.88 224 PRO A O 1
ATOM 1717 N N . HIS A 1 225 ? 5.836 7.129 -2.358 1.00 98.38 225 HIS A N 1
ATOM 1718 C CA . HIS A 1 225 ? 6.098 8.465 -2.911 1.00 98.38 225 HIS A CA 1
ATOM 1719 C C . HIS A 1 225 ? 5.265 8.621 -4.181 1.00 98.38 225 HIS A C 1
ATOM 1721 O O . HIS A 1 225 ? 5.358 7.774 -5.077 1.00 98.38 225 HIS A O 1
ATOM 1727 N N . GLN A 1 226 ? 4.457 9.676 -4.281 1.00 98.19 226 GLN A N 1
ATOM 1728 C CA . GLN A 1 226 ? 3.527 9.837 -5.401 1.00 98.19 226 GLN A CA 1
ATOM 1729 C C . GLN A 1 226 ? 4.225 9.787 -6.764 1.00 98.19 226 GLN A C 1
ATOM 1731 O O . GLN A 1 226 ? 3.747 9.084 -7.654 1.00 98.19 226 GLN A O 1
ATOM 1736 N N . GLU A 1 227 ? 5.366 10.460 -6.919 1.00 98.38 227 GLU A N 1
ATOM 1737 C CA . GLU A 1 227 ? 6.109 10.488 -8.186 1.00 98.38 227 GLU A CA 1
ATOM 1738 C C . GLU A 1 227 ? 6.565 9.091 -8.638 1.00 98.38 227 GLU A C 1
ATOM 1740 O O . GLU A 1 227 ? 6.498 8.754 -9.821 1.00 98.38 227 GLU A O 1
ATOM 1745 N N . CYS A 1 228 ? 6.945 8.230 -7.689 1.00 98.62 228 CYS A N 1
ATOM 1746 C CA . CYS A 1 228 ? 7.329 6.853 -7.978 1.00 98.62 228 CYS A CA 1
ATOM 1747 C C . CYS A 1 228 ? 6.112 6.034 -8.426 1.00 98.62 228 CYS A C 1
ATOM 1749 O O . CYS A 1 228 ? 6.196 5.282 -9.396 1.00 98.62 228 CYS A O 1
ATOM 1751 N N . ILE A 1 229 ? 4.962 6.188 -7.759 1.00 98.69 229 ILE A N 1
ATOM 1752 C CA . ILE A 1 229 ? 3.737 5.459 -8.124 1.00 98.69 229 ILE A CA 1
ATOM 1753 C C . ILE A 1 229 ? 3.192 5.917 -9.476 1.00 98.69 229 ILE A C 1
ATOM 1755 O O . ILE A 1 229 ? 2.796 5.073 -10.281 1.00 98.69 229 ILE A O 1
ATOM 1759 N N . GLU A 1 230 ? 3.211 7.217 -9.766 1.00 98.44 230 GLU A N 1
ATOM 1760 C CA . GLU A 1 230 ? 2.838 7.763 -11.076 1.00 98.44 230 GLU A CA 1
ATOM 1761 C C . GLU A 1 230 ? 3.716 7.195 -12.188 1.00 98.44 230 GLU A C 1
ATOM 1763 O O . GLU A 1 230 ? 3.200 6.707 -13.200 1.00 98.44 230 GLU A O 1
ATOM 1768 N N . ALA A 1 231 ? 5.032 7.183 -11.975 1.00 98.06 231 ALA A N 1
ATOM 1769 C CA . ALA A 1 231 ? 5.973 6.636 -12.934 1.00 98.06 231 ALA A CA 1
ATOM 1770 C C . ALA A 1 231 ? 5.786 5.123 -13.135 1.00 98.06 231 ALA A C 1
ATOM 1772 O O . ALA A 1 231 ? 5.785 4.672 -14.281 1.00 98.06 231 ALA A O 1
ATOM 1773 N N . ILE A 1 232 ? 5.554 4.337 -12.072 1.00 98.38 232 ILE A N 1
ATOM 1774 C CA . ILE A 1 232 ? 5.261 2.896 -12.203 1.00 98.38 232 ILE A CA 1
ATOM 1775 C C . ILE A 1 232 ? 3.955 2.687 -12.974 1.00 98.38 232 ILE A C 1
ATOM 1777 O O . ILE A 1 232 ? 3.920 1.894 -13.915 1.00 98.38 232 ILE A O 1
ATOM 1781 N N . CYS A 1 233 ? 2.890 3.411 -12.620 1.00 97.56 233 CYS A N 1
ATOM 1782 C CA . CYS A 1 233 ? 1.596 3.267 -13.282 1.00 97.56 233 CYS A CA 1
ATOM 1783 C C . CYS A 1 233 ? 1.669 3.601 -14.779 1.00 97.56 233 CYS A C 1
ATOM 1785 O O . CYS A 1 233 ? 1.019 2.942 -15.589 1.00 97.56 233 CYS A O 1
ATOM 1787 N N . SER A 1 234 ? 2.463 4.612 -15.141 1.00 95.31 234 SER A N 1
ATOM 1788 C CA . SER A 1 234 ? 2.682 5.020 -16.529 1.00 95.31 234 SER A CA 1
ATOM 1789 C C . SER A 1 234 ? 3.521 3.995 -17.300 1.00 95.31 234 SER A C 1
ATOM 1791 O O . SER A 1 234 ? 3.064 3.446 -18.304 1.00 95.31 234 SER A O 1
ATOM 1793 N N . LEU A 1 235 ? 4.718 3.670 -16.794 1.00 96.06 235 LEU A N 1
ATOM 1794 C CA . LEU A 1 235 ? 5.679 2.785 -17.465 1.00 96.06 235 LEU A CA 1
ATOM 1795 C C . LEU A 1 235 ? 5.166 1.350 -17.608 1.00 96.06 235 LEU A C 1
ATOM 1797 O O . LEU A 1 235 ? 5.461 0.686 -18.599 1.00 96.06 235 LEU A O 1
ATOM 1801 N N . PHE A 1 236 ? 4.406 0.861 -16.626 1.00 96.88 236 PHE A N 1
ATOM 1802 C CA . PHE A 1 236 ? 4.026 -0.548 -16.531 1.00 96.88 236 PHE A CA 1
ATOM 1803 C C . PHE A 1 236 ? 2.530 -0.793 -16.731 1.00 96.88 236 PHE A C 1
ATOM 1805 O O . PHE A 1 236 ? 2.020 -1.832 -16.314 1.00 96.88 236 PHE A O 1
ATOM 1812 N N . SER A 1 237 ? 1.817 0.111 -17.413 1.00 94.38 237 SER A N 1
ATOM 1813 C CA . SER A 1 237 ? 0.386 -0.068 -17.715 1.00 94.38 237 SER A CA 1
ATOM 1814 C C . SER A 1 237 ? 0.089 -1.383 -18.462 1.00 94.38 237 SER A C 1
ATOM 1816 O O . SER A 1 237 ? -0.916 -2.038 -18.176 1.00 94.38 237 SER A O 1
ATOM 1818 N N . ALA A 1 238 ? 0.998 -1.828 -19.344 1.00 92.56 238 ALA A N 1
ATOM 1819 C CA . ALA A 1 238 ? 0.942 -3.123 -20.038 1.00 92.56 238 ALA A CA 1
ATOM 1820 C C . ALA A 1 238 ? 1.172 -4.355 -19.155 1.00 92.56 238 ALA A C 1
ATOM 1822 O O . ALA A 1 238 ? 0.853 -5.469 -19.557 1.00 92.56 238 ALA A O 1
ATOM 1823 N N . TYR A 1 239 ? 1.680 -4.154 -17.942 1.00 96.12 239 TYR A N 1
ATOM 1824 C CA . TYR A 1 239 ? 1.965 -5.207 -16.973 1.00 96.12 239 TYR A CA 1
ATOM 1825 C C . TYR A 1 239 ? 1.090 -5.096 -15.719 1.00 96.12 239 TYR A C 1
ATOM 1827 O O . TYR A 1 239 ? 1.359 -5.773 -14.731 1.00 96.12 239 TYR A O 1
ATOM 1835 N N . ARG A 1 240 ? 0.040 -4.263 -15.730 1.00 95.06 240 ARG A N 1
ATOM 1836 C CA . ARG A 1 240 ? -0.812 -4.006 -14.555 1.00 95.06 240 ARG A CA 1
ATOM 1837 C C . ARG A 1 240 ? -1.396 -5.274 -13.922 1.00 95.06 240 ARG A C 1
ATOM 1839 O O . ARG A 1 240 ? -1.456 -5.359 -12.703 1.00 95.06 240 ARG A O 1
ATOM 1846 N N . ASP A 1 241 ? -1.739 -6.278 -14.731 1.00 95.50 241 ASP A N 1
ATOM 1847 C CA . ASP A 1 241 ? -2.297 -7.559 -14.264 1.00 95.50 241 ASP A CA 1
ATOM 1848 C C . ASP A 1 241 ? -1.237 -8.471 -13.613 1.00 95.50 241 ASP A C 1
ATOM 1850 O O . ASP A 1 241 ? -1.553 -9.541 -13.096 1.00 95.50 241 ASP A O 1
ATOM 1854 N N . GLN A 1 242 ? 0.035 -8.063 -13.655 1.00 98.31 242 GLN A N 1
ATOM 1855 C CA . GLN A 1 242 ? 1.155 -8.711 -12.973 1.00 98.31 242 GLN A CA 1
ATOM 1856 C C . GLN A 1 242 ? 1.602 -7.955 -11.715 1.00 98.31 242 GLN A C 1
ATOM 1858 O O . GLN A 1 242 ? 2.513 -8.416 -11.030 1.00 98.31 242 GLN A O 1
ATOM 1863 N N . ILE A 1 243 ? 1.005 -6.797 -11.410 1.00 98.81 243 ILE A N 1
ATOM 1864 C CA . ILE A 1 243 ? 1.402 -5.939 -10.291 1.00 98.81 243 ILE A CA 1
ATOM 1865 C C . ILE A 1 243 ? 0.248 -5.810 -9.299 1.00 98.81 243 ILE A C 1
ATOM 1867 O O . ILE A 1 243 ? -0.827 -5.301 -9.627 1.00 98.81 243 ILE A O 1
ATOM 1871 N N . THR A 1 244 ? 0.522 -6.168 -8.047 1.00 98.88 244 THR A N 1
ATOM 1872 C CA . THR A 1 244 ? -0.309 -5.781 -6.904 1.00 98.88 244 THR A CA 1
ATOM 1873 C C . THR A 1 244 ? 0.392 -4.682 -6.125 1.00 98.88 244 THR A C 1
ATOM 1875 O O . THR A 1 244 ? 1.468 -4.904 -5.574 1.00 98.88 244 THR A O 1
ATOM 1878 N N . PHE A 1 245 ? -0.235 -3.513 -6.018 1.00 98.88 245 PHE A N 1
ATOM 1879 C CA . PHE A 1 245 ? 0.167 -2.487 -5.062 1.00 98.88 245 PHE A CA 1
ATOM 1880 C C . PHE A 1 245 ? -0.474 -2.761 -3.707 1.00 98.88 245 PHE A C 1
ATOM 1882 O O . PHE A 1 245 ? -1.697 -2.741 -3.581 1.00 98.88 245 PHE A O 1
ATOM 1889 N N . ARG A 1 246 ? 0.347 -2.964 -2.680 1.00 98.75 246 ARG A N 1
ATOM 1890 C CA . ARG A 1 246 ? -0.073 -3.015 -1.283 1.00 98.75 246 ARG A CA 1
ATOM 1891 C C . ARG A 1 246 ? 0.526 -1.839 -0.528 1.00 98.75 246 ARG A C 1
ATOM 1893 O O . ARG A 1 246 ? 1.697 -1.852 -0.162 1.00 98.75 246 ARG A O 1
ATOM 1900 N N . PHE A 1 247 ? -0.275 -0.809 -0.289 1.00 98.75 247 PHE A N 1
ATOM 1901 C CA . PHE A 1 247 ? 0.209 0.378 0.413 1.00 98.75 247 PHE A CA 1
ATOM 1902 C C . PHE A 1 247 ? 0.109 0.216 1.926 1.00 98.75 247 PHE A C 1
ATOM 1904 O O . PHE A 1 247 ? -0.913 -0.231 2.450 1.00 98.75 247 PHE A O 1
ATOM 1911 N N . THR A 1 248 ? 1.179 0.584 2.631 1.00 98.31 248 THR A N 1
ATOM 1912 C CA . THR A 1 248 ? 1.205 0.578 4.095 1.00 98.31 248 THR A CA 1
ATOM 1913 C C . THR A 1 248 ? 0.497 1.823 4.622 1.00 98.31 248 THR A C 1
ATOM 1915 O O . THR A 1 248 ? 1.020 2.940 4.546 1.00 98.31 248 THR A O 1
ATOM 1918 N N . ILE A 1 249 ? -0.701 1.631 5.169 1.00 98.38 249 ILE A N 1
ATOM 1919 C CA . ILE A 1 249 ? -1.524 2.684 5.771 1.00 98.38 249 ILE A CA 1
ATOM 1920 C C . ILE A 1 249 ? -1.956 2.172 7.145 1.00 98.38 249 ILE A C 1
ATOM 1922 O O . ILE A 1 249 ? -2.948 1.464 7.253 1.00 98.38 249 ILE A O 1
ATOM 1926 N N . GLY A 1 250 ? -1.169 2.479 8.181 1.00 96.25 250 GLY A N 1
ATOM 1927 C CA . GLY A 1 250 ? -1.389 1.980 9.547 1.00 96.25 250 GLY A CA 1
ATOM 1928 C C . GLY A 1 250 ? -2.491 2.705 10.326 1.00 96.25 250 GLY A C 1
ATOM 1929 O O . GLY A 1 250 ? -2.983 2.186 11.322 1.00 96.25 250 GLY A O 1
ATOM 1930 N N . GLY A 1 251 ? -2.903 3.890 9.881 1.00 96.44 251 GLY A N 1
ATOM 1931 C CA . GLY A 1 251 ? -3.897 4.722 10.553 1.00 96.44 251 GLY A CA 1
ATOM 1932 C C . GLY A 1 251 ? -4.302 5.919 9.698 1.00 96.44 251 GLY A C 1
ATOM 1933 O O . GLY A 1 251 ? -3.796 6.098 8.589 1.00 96.44 251 GLY A O 1
ATOM 1934 N N . LEU A 1 252 ? -5.234 6.725 10.212 1.00 96.00 252 LEU A N 1
ATOM 1935 C CA . LEU A 1 252 ? -5.755 7.929 9.547 1.00 96.00 252 LEU A CA 1
ATOM 1936 C C . LEU A 1 252 ? -5.362 9.236 10.251 1.00 96.00 252 LEU A C 1
ATOM 1938 O O . LEU A 1 252 ? -5.479 10.301 9.646 1.00 96.00 252 LEU A O 1
ATOM 1942 N N . ASP A 1 253 ? -4.905 9.165 11.503 1.00 95.44 253 ASP A N 1
ATOM 1943 C CA . ASP A 1 253 ? -4.498 10.338 12.273 1.00 95.44 253 ASP A CA 1
ATOM 1944 C C . ASP A 1 253 ? -3.090 10.795 11.879 1.00 95.44 253 ASP A C 1
ATOM 1946 O O . ASP A 1 253 ? -2.109 10.066 12.029 1.00 95.44 253 ASP A O 1
ATOM 1950 N N . HIS A 1 254 ? -2.981 12.024 11.377 1.00 93.44 254 HIS A N 1
ATOM 1951 C CA . HIS A 1 254 ? -1.717 12.545 10.866 1.00 93.44 254 HIS A CA 1
ATOM 1952 C C . HIS A 1 254 ? -0.636 12.634 11.950 1.00 93.44 254 HIS A C 1
ATOM 1954 O O . HIS A 1 254 ? 0.513 12.300 11.668 1.00 93.44 254 HIS A O 1
ATOM 1960 N N . GLN A 1 255 ? -0.990 13.043 13.172 1.00 94.75 255 GLN A N 1
ATOM 1961 C CA . GLN A 1 255 ? -0.017 13.233 14.253 1.00 94.75 255 GLN A CA 1
ATOM 1962 C C . GLN A 1 255 ? 0.550 11.899 14.740 1.00 94.75 255 GLN A C 1
ATOM 1964 O O . GLN A 1 255 ? 1.759 11.761 14.916 1.00 94.75 255 GLN A O 1
ATOM 1969 N N . THR A 1 256 ? -0.304 10.889 14.883 1.00 94.69 256 THR A N 1
ATOM 1970 C CA . THR A 1 256 ? 0.111 9.535 15.252 1.00 94.69 256 THR A CA 1
ATOM 1971 C C . THR A 1 256 ? 1.004 8.924 14.178 1.00 94.69 256 THR A C 1
ATOM 1973 O O . THR A 1 256 ? 2.060 8.379 14.496 1.00 94.69 256 THR A O 1
ATOM 1976 N N . MET A 1 257 ? 0.638 9.067 12.900 1.00 95.06 257 MET A N 1
ATOM 1977 C CA . MET A 1 257 ? 1.473 8.593 11.791 1.00 95.06 257 MET A CA 1
ATOM 1978 C C . MET A 1 257 ? 2.834 9.302 11.769 1.00 95.06 257 MET A C 1
ATOM 1980 O O . MET A 1 257 ? 3.857 8.634 11.670 1.00 95.06 257 MET A O 1
ATOM 1984 N N . LEU A 1 258 ? 2.865 10.631 11.929 1.00 95.31 258 LEU A N 1
ATOM 1985 C CA . LEU A 1 258 ? 4.103 11.416 11.956 1.00 95.31 258 LEU A CA 1
ATOM 1986 C C . LEU A 1 258 ? 5.017 11.023 13.124 1.00 95.31 258 LEU A C 1
ATOM 1988 O O . LEU A 1 258 ? 6.229 10.955 12.952 1.00 95.31 258 LEU A O 1
ATOM 1992 N N . HIS A 1 259 ? 4.452 10.727 14.297 1.00 95.31 259 HIS A N 1
ATOM 1993 C CA . HIS A 1 259 ? 5.229 10.246 15.438 1.00 95.31 259 HIS A CA 1
ATOM 1994 C C . HIS A 1 259 ? 5.937 8.918 15.128 1.00 95.31 259 HIS A C 1
ATOM 1996 O O . HIS A 1 259 ? 7.127 8.768 15.394 1.00 95.31 259 HIS A O 1
ATOM 2002 N N . TRP A 1 260 ? 5.214 7.949 14.563 1.00 96.38 260 TRP A N 1
ATOM 2003 C CA . TRP A 1 260 ? 5.745 6.606 14.326 1.00 96.38 260 TRP A CA 1
ATOM 2004 C C . TRP A 1 260 ? 6.574 6.473 13.041 1.00 96.38 260 TRP A C 1
ATOM 2006 O O . TRP A 1 260 ? 7.430 5.589 12.944 1.00 96.38 260 TRP A O 1
ATOM 2016 N N . GLU A 1 261 ? 6.320 7.322 12.049 1.00 96.81 261 GLU A N 1
ATOM 2017 C CA . GLU A 1 261 ? 6.901 7.271 10.708 1.00 96.81 261 GLU A CA 1
ATOM 2018 C C . GLU A 1 261 ? 7.402 8.669 10.268 1.00 96.81 261 GLU A C 1
ATOM 2020 O O . GLU A 1 261 ? 6.917 9.217 9.275 1.00 96.81 261 GLU A O 1
ATOM 2025 N N . PRO A 1 262 ? 8.371 9.268 10.983 1.00 95.81 262 PRO A N 1
ATOM 2026 C CA . PRO A 1 262 ? 8.700 10.694 10.867 1.00 95.81 262 PRO A CA 1
ATOM 2027 C C . PRO A 1 262 ? 9.207 11.135 9.489 1.00 95.81 262 PRO A C 1
ATOM 2029 O O . PRO A 1 262 ? 8.992 12.280 9.101 1.00 95.81 262 PRO A O 1
ATOM 2032 N N . GLY A 1 263 ? 9.878 10.251 8.746 1.00 96.56 263 GLY A N 1
ATOM 2033 C CA . GLY A 1 263 ? 10.361 10.525 7.390 1.00 96.56 263 GLY A CA 1
ATOM 2034 C C . GLY A 1 263 ? 9.474 9.957 6.281 1.00 96.56 263 GLY A C 1
ATOM 2035 O O . GLY A 1 263 ? 9.847 10.045 5.114 1.00 96.56 263 GLY A O 1
ATOM 2036 N N . ALA A 1 264 ? 8.353 9.307 6.614 1.00 97.06 264 ALA A N 1
ATOM 2037 C CA . ALA A 1 264 ? 7.463 8.708 5.624 1.00 97.06 264 ALA A CA 1
ATOM 2038 C C . ALA A 1 264 ? 6.380 9.685 5.161 1.00 97.06 264 ALA A C 1
ATOM 2040 O O . ALA A 1 264 ? 5.982 10.610 5.867 1.00 97.06 264 ALA A O 1
ATOM 2041 N N . GLN A 1 265 ? 5.828 9.421 3.981 1.00 97.12 265 GLN A N 1
ATOM 2042 C CA . GLN A 1 265 ? 4.894 10.341 3.348 1.00 97.12 265 GLN A CA 1
ATOM 2043 C C . GLN A 1 265 ? 3.575 10.379 4.121 1.00 97.12 265 GLN A C 1
ATOM 2045 O O . GLN A 1 265 ? 3.135 9.335 4.632 1.00 97.12 265 GLN A O 1
ATOM 2050 N N . PRO A 1 266 ? 2.913 11.548 4.199 1.00 96.19 266 PRO A N 1
ATOM 2051 C CA . PRO A 1 266 ? 1.665 11.697 4.929 1.00 96.19 266 PRO A CA 1
ATOM 2052 C C . PRO A 1 266 ? 0.590 10.719 4.454 1.00 96.19 266 PRO A C 1
ATOM 2054 O O . PRO A 1 266 ? 0.502 10.379 3.273 1.00 96.19 266 PRO A O 1
ATOM 2057 N N . VAL A 1 267 ? -0.301 10.317 5.364 1.00 96.06 267 VAL A N 1
ATOM 2058 C CA . VAL A 1 267 ? -1.418 9.410 5.047 1.00 96.06 267 VAL A CA 1
ATOM 2059 C C . VAL A 1 267 ? -2.266 9.895 3.864 1.00 96.06 267 VAL A C 1
ATOM 2061 O O . VAL A 1 267 ? -2.704 9.092 3.042 1.00 96.06 267 VAL A O 1
ATOM 2064 N N . THR A 1 268 ? -2.448 11.209 3.722 1.00 96.81 268 THR A N 1
ATOM 2065 C CA . THR A 1 268 ? -3.188 11.819 2.609 1.00 96.81 268 THR A CA 1
ATOM 2066 C C . THR A 1 268 ? -2.540 11.527 1.255 1.00 96.81 268 THR A C 1
ATOM 2068 O O . THR A 1 268 ? -3.248 11.240 0.288 1.00 96.81 268 THR A O 1
ATOM 2071 N N . GLU A 1 269 ? -1.209 11.529 1.175 1.00 98.12 269 GLU A N 1
ATOM 2072 C CA . GLU A 1 269 ? -0.475 11.151 -0.033 1.00 98.12 269 GLU A CA 1
ATOM 2073 C C . GLU A 1 269 ? -0.603 9.654 -0.318 1.00 98.12 269 GLU A C 1
ATOM 2075 O O . GLU A 1 269 ? -0.859 9.267 -1.459 1.00 98.12 269 GLU A O 1
ATOM 2080 N N . ARG A 1 270 ? -0.543 8.805 0.715 1.00 98.38 270 ARG A N 1
ATOM 2081 C CA . ARG A 1 270 ? -0.720 7.351 0.549 1.00 98.38 270 ARG A CA 1
ATOM 2082 C C . ARG A 1 270 ? -2.105 6.996 0.016 1.00 98.38 270 ARG A C 1
ATOM 2084 O O . ARG A 1 270 ? -2.221 6.165 -0.882 1.00 98.38 270 ARG A O 1
ATOM 2091 N N . ILE A 1 271 ? -3.149 7.668 0.505 1.00 98.31 271 ILE A N 1
ATOM 2092 C CA . ILE A 1 271 ? -4.5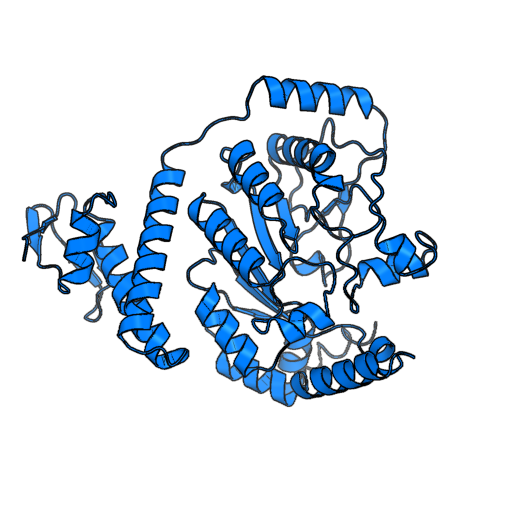24 7.512 0.003 1.00 98.31 271 ILE A CA 1
ATOM 2093 C C . ILE A 1 271 ? -4.638 8.012 -1.444 1.00 98.31 271 ILE A C 1
ATOM 2095 O O . ILE A 1 271 ? -5.301 7.376 -2.264 1.00 98.31 271 ILE A O 1
ATOM 2099 N N . ARG A 1 272 ? -3.967 9.117 -1.798 1.00 98.38 272 ARG A N 1
ATOM 2100 C CA . ARG A 1 272 ? -3.920 9.596 -3.189 1.00 98.38 272 ARG A CA 1
ATOM 2101 C C . ARG A 1 272 ? -3.229 8.596 -4.112 1.00 98.38 272 ARG A C 1
ATOM 2103 O O . ARG A 1 272 ? -3.755 8.332 -5.189 1.00 98.38 272 ARG A O 1
ATOM 2110 N N . CYS A 1 273 ? -2.123 7.996 -3.677 1.00 98.81 273 CYS A N 1
ATOM 2111 C CA . CYS A 1 273 ? -1.448 6.927 -4.409 1.00 98.81 273 CYS A CA 1
ATOM 2112 C C . CYS A 1 273 ? -2.352 5.700 -4.574 1.00 98.81 273 CYS A C 1
ATOM 2114 O O . CYS A 1 273 ? -2.430 5.150 -5.671 1.00 98.81 273 CYS A O 1
ATOM 2116 N N . LEU A 1 274 ? -3.079 5.298 -3.521 1.00 98.81 274 LEU A N 1
ATOM 2117 C CA . LEU A 1 274 ? -4.054 4.201 -3.574 1.00 98.81 274 LEU A CA 1
ATOM 2118 C C . LEU A 1 274 ? -5.112 4.446 -4.644 1.00 98.81 274 LEU A C 1
ATOM 2120 O O . LEU A 1 274 ? -5.356 3.591 -5.497 1.00 98.81 274 LEU A O 1
ATOM 2124 N N . ARG A 1 275 ? -5.705 5.640 -4.614 1.00 98.56 275 ARG A N 1
ATOM 2125 C CA . ARG A 1 275 ? -6.718 6.044 -5.580 1.00 98.56 275 ARG A CA 1
ATOM 2126 C C . ARG A 1 275 ? -6.147 6.084 -6.996 1.00 98.56 275 ARG A C 1
ATOM 2128 O O . ARG A 1 275 ? -6.783 5.555 -7.896 1.00 98.56 275 ARG A O 1
ATOM 2135 N N . LEU A 1 276 ? -4.945 6.627 -7.183 1.00 98.69 276 LEU A N 1
ATOM 2136 C CA . LEU A 1 276 ? -4.257 6.651 -8.475 1.00 98.69 276 LEU A CA 1
ATOM 2137 C C . LEU A 1 276 ? -4.033 5.237 -9.031 1.00 98.69 276 LEU A C 1
ATOM 2139 O O . LEU A 1 276 ? -4.385 4.972 -10.176 1.00 98.69 276 LEU A O 1
ATOM 2143 N N . ALA A 1 277 ? -3.479 4.321 -8.235 1.00 98.69 277 ALA A N 1
ATOM 2144 C CA . ALA A 1 277 ? -3.247 2.942 -8.664 1.00 98.69 277 ALA A CA 1
ATOM 2145 C C . ALA A 1 277 ? -4.565 2.250 -9.059 1.00 98.69 277 ALA A C 1
ATOM 2147 O O . ALA A 1 277 ? -4.645 1.596 -10.103 1.00 98.69 277 ALA A O 1
ATOM 2148 N N . PHE A 1 278 ? -5.629 2.466 -8.276 1.00 98.69 278 PHE A N 1
ATOM 2149 C CA . PHE A 1 278 ? -6.973 1.995 -8.600 1.00 98.69 278 PHE A CA 1
ATOM 2150 C C . PHE A 1 278 ? -7.490 2.597 -9.917 1.00 98.69 278 PHE A C 1
ATOM 2152 O O . PHE A 1 278 ? -7.945 1.863 -10.794 1.00 98.69 278 PHE A O 1
ATOM 2159 N N . GLU A 1 279 ? -7.392 3.914 -10.087 1.00 97.00 279 GLU A N 1
ATOM 2160 C CA . GLU A 1 279 ? -7.798 4.649 -11.293 1.00 97.00 279 GLU A CA 1
ATOM 2161 C C . GLU A 1 279 ? -6.996 4.237 -12.532 1.00 97.00 279 GLU A C 1
ATOM 2163 O O . GLU A 1 279 ? -7.494 4.337 -13.646 1.00 97.00 279 GLU A O 1
ATOM 2168 N N . LYS A 1 280 ? -5.771 3.736 -12.362 1.00 96.88 280 LYS A N 1
ATOM 2169 C CA . LYS A 1 280 ? -4.917 3.241 -13.452 1.00 96.88 280 LYS A CA 1
ATOM 2170 C C . LYS A 1 280 ? -5.099 1.753 -13.758 1.00 96.88 280 LYS A C 1
ATOM 2172 O O . LYS A 1 280 ? -4.339 1.179 -14.532 1.00 96.88 280 LYS A O 1
ATOM 2177 N N . GLY A 1 281 ? -6.108 1.113 -13.168 1.00 96.19 281 GLY A N 1
ATOM 2178 C CA . GLY A 1 281 ? -6.449 -0.275 -13.480 1.00 96.19 281 GLY A CA 1
ATOM 2179 C C . GLY A 1 281 ? -5.624 -1.326 -12.735 1.00 96.19 281 GLY A C 1
ATOM 2180 O O . GLY A 1 281 ? -5.905 -2.510 -12.895 1.00 96.19 281 GLY A O 1
ATOM 2181 N N . PHE A 1 282 ? -4.671 -0.934 -11.885 1.00 98.38 282 PHE A N 1
ATOM 2182 C CA . PHE A 1 282 ? -3.838 -1.876 -11.134 1.00 98.38 282 PHE A CA 1
ATOM 2183 C C . PHE A 1 282 ? -4.630 -2.602 -10.049 1.00 98.38 282 PHE A C 1
ATOM 2185 O O . PHE A 1 282 ? -5.696 -2.146 -9.616 1.00 98.38 282 PHE A O 1
ATOM 2192 N N . THR A 1 283 ? -4.087 -3.732 -9.605 1.00 98.69 283 THR A N 1
ATOM 2193 C CA . THR A 1 283 ? -4.566 -4.420 -8.410 1.00 98.69 283 THR A CA 1
ATOM 2194 C C . THR A 1 283 ? -4.096 -3.661 -7.171 1.00 98.69 283 THR A C 1
ATOM 2196 O O . THR A 1 283 ? -2.908 -3.372 -7.029 1.00 98.69 283 THR A O 1
ATOM 2199 N N . THR A 1 284 ? -5.019 -3.336 -6.270 1.00 98.88 284 THR A N 1
ATOM 2200 C CA . THR A 1 284 ? -4.765 -2.559 -5.054 1.00 98.88 284 THR A CA 1
ATOM 2201 C C . THR A 1 284 ? -5.144 -3.329 -3.791 1.00 98.88 284 THR A C 1
ATOM 2203 O O . THR A 1 284 ? -6.168 -4.012 -3.722 1.00 98.88 284 THR A O 1
ATOM 2206 N N . SER A 1 285 ? -4.303 -3.186 -2.775 1.00 98.81 285 SER A N 1
ATOM 2207 C CA . SER A 1 285 ? -4.387 -3.786 -1.447 1.00 98.81 285 SER A CA 1
ATOM 2208 C C . SER A 1 285 ? -3.832 -2.789 -0.421 1.00 98.81 285 SER A C 1
ATOM 2210 O O . SER A 1 285 ? -3.108 -1.853 -0.773 1.00 98.81 285 SER A O 1
ATOM 2212 N N . VAL A 1 286 ? -4.160 -2.974 0.855 1.00 98.75 286 VAL A N 1
ATOM 2213 C CA . VAL A 1 286 ? -3.592 -2.190 1.960 1.00 98.75 286 VAL A CA 1
ATOM 2214 C C . VAL A 1 286 ? -3.062 -3.126 3.036 1.00 98.75 286 VAL A C 1
ATOM 2216 O O . VAL A 1 286 ? -3.662 -4.159 3.320 1.00 98.75 286 VAL A O 1
ATOM 2219 N N . SER A 1 287 ? -1.939 -2.741 3.638 1.00 98.19 287 SER A N 1
ATOM 2220 C CA . SER A 1 287 ? -1.429 -3.325 4.880 1.00 98.19 287 SER A CA 1
ATOM 2221 C C . SER A 1 287 ? -1.544 -2.275 5.982 1.00 98.19 287 SER A C 1
ATOM 2223 O O . SER A 1 287 ? -0.795 -1.296 5.988 1.00 98.19 287 SER A O 1
ATOM 2225 N N . ALA A 1 288 ? -2.477 -2.459 6.909 1.00 97.81 288 ALA A N 1
ATOM 2226 C CA . ALA A 1 288 ? -2.572 -1.684 8.141 1.00 97.81 288 ALA A CA 1
ATOM 2227 C C . ALA A 1 288 ? -1.661 -2.318 9.198 1.00 97.81 288 ALA A C 1
ATOM 2229 O O . ALA A 1 288 ? -2.117 -2.887 10.189 1.00 97.81 288 ALA A O 1
ATOM 2230 N N . GLU A 1 289 ? -0.355 -2.279 8.919 1.00 91.50 289 GLU A N 1
ATOM 2231 C CA . GLU A 1 289 ? 0.672 -2.953 9.705 1.00 91.50 289 GLU A CA 1
ATOM 2232 C C . GLU A 1 289 ? 1.913 -2.086 9.939 1.00 91.50 289 GLU A C 1
ATOM 2234 O O . GLU A 1 289 ? 2.622 -1.738 8.986 1.00 91.50 289 GLU A O 1
ATOM 2239 N N . PRO A 1 290 ? 2.218 -1.782 11.210 1.00 94.56 290 PRO A N 1
ATOM 2240 C CA . PRO A 1 290 ? 1.332 -1.959 12.361 1.00 94.56 290 PRO A CA 1
ATOM 2241 C C . PRO A 1 290 ? 0.048 -1.132 12.205 1.00 94.56 290 PRO A C 1
ATOM 2243 O O . PRO A 1 290 ? 0.061 -0.074 11.576 1.00 94.56 290 PRO A O 1
ATOM 2246 N N . MET A 1 291 ? -1.049 -1.574 12.819 1.00 96.25 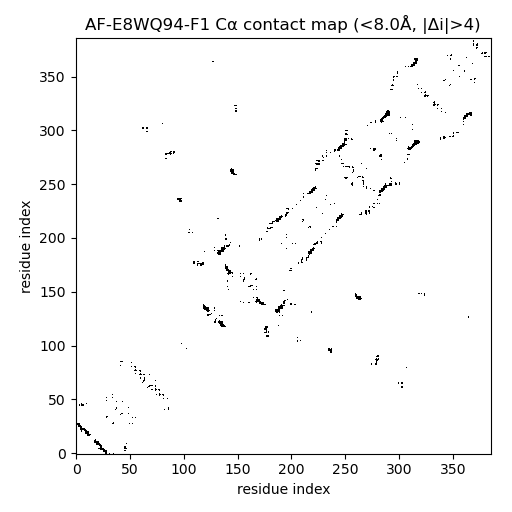291 MET A N 1
ATOM 2247 C CA . MET A 1 291 ? -2.135 -0.648 13.133 1.00 96.25 291 MET A CA 1
ATOM 2248 C C . MET A 1 291 ? -1.592 0.407 14.106 1.00 96.25 291 MET A C 1
ATOM 2250 O O . MET A 1 291 ? -0.932 0.072 15.089 1.00 96.25 291 MET A O 1
ATOM 2254 N N . LEU A 1 292 ? -1.842 1.680 13.826 1.00 95.56 292 LEU A N 1
ATOM 2255 C CA . LEU A 1 292 ? -1.335 2.833 14.574 1.00 95.56 292 LEU A CA 1
ATOM 2256 C C . LEU A 1 292 ? -2.493 3.631 15.184 1.00 95.56 292 LEU A C 1
ATOM 2258 O O . LEU A 1 292 ? -2.485 4.855 15.184 1.00 95.56 292 LEU A O 1
ATOM 2262 N N . GLY A 1 293 ? -3.515 2.931 15.670 1.00 94.06 293 GLY A N 1
ATOM 2263 C CA . GLY A 1 293 ? -4.708 3.527 16.256 1.00 94.06 293 GLY A CA 1
ATOM 2264 C C . GLY A 1 293 ? -5.557 2.497 16.993 1.00 94.06 293 GLY A C 1
ATOM 2265 O O . GLY A 1 293 ? -5.161 1.340 17.158 1.00 94.06 293 GLY A O 1
ATOM 2266 N N . SER A 1 294 ? -6.722 2.947 17.444 1.00 96.31 294 SER A N 1
ATOM 2267 C CA . SER A 1 294 ? -7.740 2.127 18.099 1.00 96.31 294 SER A CA 1
ATOM 2268 C C . SER A 1 294 ? -8.455 1.188 17.116 1.00 96.31 294 SER A C 1
ATOM 2270 O O . SER A 1 294 ? -8.312 1.294 15.893 1.00 96.31 294 SER A O 1
ATOM 2272 N N . LYS A 1 295 ? -9.288 0.280 17.640 1.00 96.88 295 LYS A N 1
ATOM 2273 C CA . LYS A 1 295 ? -10.192 -0.525 16.803 1.00 96.88 295 LYS A CA 1
ATOM 2274 C C . LYS A 1 295 ? -11.181 0.356 16.031 1.00 96.88 295 LYS A C 1
ATOM 2276 O O . LYS A 1 295 ? -11.479 0.061 14.878 1.00 96.88 295 LYS A O 1
ATOM 2281 N N . GLU A 1 296 ? -11.638 1.464 16.615 1.00 96.94 296 GLU A N 1
ATOM 2282 C CA . GLU A 1 296 ? -12.495 2.444 15.947 1.00 96.94 296 GLU A CA 1
ATOM 2283 C C . GLU A 1 296 ? -11.766 3.104 14.765 1.00 96.94 296 GLU A C 1
ATOM 2285 O O . GLU A 1 296 ? -12.341 3.246 13.683 1.00 96.94 296 GLU A O 1
ATOM 2290 N N . ASP A 1 297 ? -10.477 3.426 14.922 1.00 96.88 297 ASP A N 1
ATOM 2291 C CA . ASP A 1 297 ? -9.646 3.947 13.830 1.00 96.88 297 ASP A CA 1
ATOM 2292 C C . ASP A 1 297 ? -9.472 2.921 12.706 1.00 96.88 297 ASP A C 1
ATOM 2294 O O . ASP A 1 297 ? -9.557 3.277 11.528 1.00 96.88 297 ASP A O 1
ATOM 2298 N N . ALA A 1 298 ? -9.282 1.643 13.046 1.00 97.75 298 ALA A N 1
ATOM 2299 C CA . ALA A 1 298 ? -9.194 0.558 12.070 1.00 97.75 298 ALA A CA 1
ATOM 2300 C C . ALA A 1 298 ? -10.517 0.358 11.303 1.00 97.75 298 ALA A C 1
ATOM 2302 O O . ALA A 1 298 ? -10.506 0.184 10.081 1.00 97.75 298 ALA A O 1
ATOM 2303 N N . VAL A 1 299 ? -11.663 0.459 11.986 1.00 98.00 299 VAL A N 1
ATOM 2304 C CA . VAL A 1 299 ? -12.991 0.434 11.349 1.00 98.00 299 VAL A CA 1
ATOM 2305 C C . VAL A 1 299 ? -13.173 1.627 10.408 1.00 98.00 299 VAL A C 1
ATOM 2307 O O . VAL A 1 299 ? -13.610 1.460 9.265 1.00 98.00 299 VAL A O 1
ATOM 2310 N N . ASN A 1 300 ? -12.784 2.826 10.845 1.00 97.69 300 ASN A N 1
ATOM 2311 C CA . ASN A 1 300 ? -12.822 4.026 10.012 1.00 97.69 300 ASN A CA 1
ATOM 2312 C C . ASN A 1 300 ? -11.928 3.887 8.772 1.00 97.69 300 ASN A C 1
ATOM 2314 O O . ASN A 1 300 ? -12.335 4.251 7.665 1.00 97.69 300 ASN A O 1
ATOM 2318 N N . LEU A 1 301 ? -10.729 3.325 8.941 1.00 98.25 301 LEU A N 1
ATOM 2319 C CA . LEU A 1 301 ? -9.795 3.028 7.859 1.00 98.25 301 LEU A CA 1
ATOM 2320 C C . LEU A 1 301 ? -10.416 2.077 6.839 1.00 98.25 301 LEU A C 1
ATOM 2322 O O . LEU A 1 301 ? -10.410 2.391 5.648 1.00 98.25 301 LEU A O 1
ATOM 2326 N N . TYR A 1 302 ? -11.018 0.973 7.290 1.00 98.62 302 TYR A N 1
ATOM 2327 C CA . TYR A 1 302 ? -11.710 0.032 6.411 1.00 98.62 302 TYR A CA 1
ATOM 2328 C C . TYR A 1 302 ? -12.743 0.748 5.530 1.00 98.62 302 TYR A C 1
ATOM 2330 O O . TYR A 1 302 ? -12.625 0.740 4.303 1.00 98.62 302 TYR A O 1
ATOM 2338 N N . TYR A 1 303 ? -13.716 1.441 6.133 1.00 98.19 303 TYR A N 1
ATOM 2339 C CA . TYR A 1 303 ? -14.800 2.068 5.370 1.00 98.19 303 TYR A CA 1
ATOM 2340 C C . TYR A 1 303 ? -14.322 3.216 4.476 1.00 98.19 303 TYR A C 1
ATOM 2342 O O . TYR A 1 303 ? -14.947 3.494 3.448 1.00 98.19 303 TYR A O 1
ATOM 2350 N N . ARG A 1 304 ? -13.224 3.900 4.815 1.00 97.38 304 ARG A N 1
ATOM 2351 C CA . ARG A 1 304 ? -12.646 4.929 3.941 1.00 97.38 304 ARG A CA 1
ATOM 2352 C C . ARG A 1 304 ? -11.948 4.338 2.721 1.00 97.38 304 ARG A C 1
ATOM 2354 O O . ARG A 1 304 ? -12.110 4.892 1.637 1.00 97.38 304 ARG A O 1
ATOM 2361 N N . LEU A 1 305 ? -11.197 3.251 2.887 1.00 98.25 305 LEU A N 1
ATOM 2362 C CA . LEU A 1 305 ? -10.300 2.746 1.844 1.00 98.25 305 LEU A CA 1
ATOM 2363 C C . LEU A 1 305 ? -10.926 1.667 0.958 1.00 98.25 305 LEU A C 1
ATOM 2365 O O . LEU A 1 305 ? -10.613 1.641 -0.230 1.00 98.25 305 LEU A O 1
ATOM 2369 N N . GLU A 1 306 ? -11.823 0.831 1.495 1.00 98.00 306 GLU A N 1
ATOM 2370 C CA . GLU A 1 306 ? -12.435 -0.326 0.811 1.00 98.00 306 GLU A CA 1
ATOM 2371 C C . GLU A 1 306 ? -12.881 -0.067 -0.642 1.00 98.00 306 GLU A C 1
ATOM 2373 O O . GLU A 1 306 ? -12.583 -0.918 -1.493 1.00 98.00 306 GLU A O 1
ATOM 2378 N N . PRO A 1 307 ? -13.490 1.090 -0.988 1.00 96.81 307 PRO A N 1
ATOM 2379 C CA . PRO A 1 307 ? -13.933 1.343 -2.358 1.00 96.81 307 PRO A CA 1
ATOM 2380 C C . PRO A 1 307 ? -12.810 1.369 -3.403 1.00 96.81 307 PRO A C 1
ATOM 2382 O O . PRO A 1 307 ? -13.071 1.145 -4.584 1.00 96.81 307 PRO A O 1
ATOM 2385 N N . PHE A 1 308 ? -11.574 1.640 -2.979 1.00 98.31 308 PHE A N 1
ATOM 2386 C CA . PHE A 1 308 ? -10.388 1.711 -3.836 1.00 98.31 308 PHE A CA 1
ATOM 2387 C C . PHE A 1 308 ? -9.496 0.469 -3.717 1.00 98.31 308 PHE A C 1
ATOM 2389 O O . PHE A 1 308 ? -8.402 0.450 -4.278 1.00 98.31 308 PHE A O 1
ATOM 2396 N N . ILE A 1 309 ? -9.943 -0.564 -2.997 1.00 98.50 309 ILE A N 1
ATOM 2397 C CA . ILE A 1 309 ? -9.243 -1.844 -2.840 1.00 98.50 309 ILE A CA 1
ATOM 2398 C C . ILE A 1 309 ? -9.840 -2.874 -3.794 1.00 98.50 309 ILE A C 1
ATOM 2400 O O . ILE A 1 309 ? -11.055 -3.072 -3.808 1.00 98.50 309 ILE A O 1
ATOM 2404 N N . THR A 1 310 ? -9.005 -3.571 -4.564 1.00 97.88 310 THR A N 1
ATOM 2405 C CA . THR A 1 310 ? -9.445 -4.681 -5.428 1.00 97.88 310 THR A CA 1
ATOM 2406 C C . THR A 1 310 ? -9.140 -6.060 -4.841 1.00 97.88 310 THR A C 1
ATOM 2408 O O . THR A 1 310 ? -9.771 -7.028 -5.254 1.00 97.88 310 THR A O 1
ATOM 2411 N N . GLN A 1 311 ? -8.191 -6.152 -3.906 1.00 96.69 311 GLN A N 1
ATOM 2412 C CA . GLN A 1 311 ? -7.839 -7.362 -3.153 1.00 96.69 311 GLN A CA 1
ATOM 2413 C C . GLN A 1 311 ? -8.114 -7.159 -1.656 1.00 96.69 311 GLN A C 1
ATOM 2415 O O . GLN A 1 311 ? -9.229 -6.781 -1.311 1.00 96.69 311 GLN A O 1
ATOM 2420 N N . GLU A 1 312 ? -7.154 -7.416 -0.766 1.00 97.38 312 GLU A N 1
ATOM 2421 C CA . GLU A 1 312 ? -7.383 -7.432 0.677 1.00 97.38 312 GLU A CA 1
ATOM 2422 C C . GLU A 1 312 ? -6.856 -6.186 1.402 1.00 97.38 312 GLU A C 1
ATOM 2424 O O . GLU A 1 312 ? -5.919 -5.516 0.950 1.00 97.38 312 GLU A O 1
ATOM 2429 N N . ILE A 1 313 ? -7.446 -5.917 2.566 1.00 98.56 313 ILE A N 1
ATOM 2430 C CA . ILE A 1 313 ? -6.942 -5.026 3.610 1.00 98.56 313 ILE A CA 1
ATOM 2431 C C . ILE A 1 313 ? -6.480 -5.918 4.761 1.00 98.56 313 ILE A C 1
ATOM 2433 O O . ILE A 1 313 ? -7.288 -6.613 5.378 1.00 98.56 313 ILE A O 1
ATOM 2437 N N . TRP A 1 314 ? -5.180 -5.900 5.030 1.00 98.38 314 TRP A N 1
ATOM 2438 C CA . TRP A 1 314 ? -4.556 -6.686 6.088 1.00 98.38 314 TRP A CA 1
ATOM 2439 C C . TRP A 1 314 ? -4.473 -5.870 7.370 1.00 98.38 314 TRP A C 1
ATOM 2441 O O . TRP A 1 314 ? -3.952 -4.757 7.346 1.00 98.38 314 TRP A O 1
ATOM 2451 N N . PHE A 1 315 ? -4.951 -6.427 8.479 1.00 98.19 315 PHE A N 1
ATOM 2452 C CA . PHE A 1 315 ? -4.830 -5.833 9.808 1.00 98.19 315 PHE A CA 1
ATOM 2453 C C . PHE A 1 315 ? -3.875 -6.661 10.665 1.00 98.19 315 PHE A C 1
ATOM 2455 O O . PHE A 1 315 ? -4.017 -7.884 10.768 1.00 98.19 315 PHE A O 1
ATOM 2462 N N . GLY A 1 316 ? -2.911 -5.990 11.297 1.00 96.12 316 GLY A N 1
ATOM 2463 C CA . GLY A 1 316 ? -1.943 -6.627 12.184 1.00 96.12 316 GLY A CA 1
ATOM 2464 C C . GLY A 1 316 ? -1.445 -5.698 13.287 1.00 96.12 316 GLY A C 1
ATOM 2465 O O . GLY A 1 316 ? -1.451 -4.470 13.166 1.00 96.12 316 GLY A O 1
ATOM 2466 N N . LYS A 1 317 ? -1.027 -6.302 14.398 1.00 95.00 317 LYS A N 1
ATOM 2467 C CA . LYS A 1 317 ? -0.505 -5.588 15.568 1.00 95.00 317 LYS A CA 1
ATOM 2468 C C . LYS A 1 317 ? 0.910 -5.077 15.318 1.00 95.00 317 LYS A C 1
ATOM 2470 O O . LYS A 1 317 ? 1.610 -5.516 14.406 1.00 95.00 317 LYS A O 1
ATOM 2475 N N . MET A 1 318 ? 1.366 -4.174 16.179 1.00 92.62 318 MET A N 1
ATOM 2476 C CA . MET A 1 318 ? 2.781 -3.837 16.235 1.00 92.62 318 MET A CA 1
ATOM 2477 C C . MET A 1 318 ? 3.592 -4.984 16.842 1.00 92.62 318 MET A C 1
ATOM 2479 O O . MET A 1 318 ? 3.326 -5.443 17.951 1.00 92.62 318 MET A O 1
ATOM 2483 N N . ASN A 1 319 ? 4.620 -5.418 16.112 1.00 84.62 319 ASN A N 1
ATOM 2484 C CA . ASN A 1 319 ? 5.543 -6.456 16.557 1.00 84.62 319 ASN A CA 1
ATOM 2485 C C . ASN A 1 319 ? 6.708 -5.874 17.370 1.00 84.62 319 ASN A C 1
ATOM 2487 O O . ASN A 1 319 ? 7.218 -4.788 17.081 1.00 84.62 319 ASN A O 1
ATOM 2491 N N . ASN A 1 320 ? 7.206 -6.656 18.335 1.00 74.38 320 ASN A N 1
ATOM 2492 C CA . ASN A 1 320 ? 8.400 -6.349 19.134 1.00 74.38 320 ASN A CA 1
ATOM 2493 C C . ASN A 1 320 ? 8.346 -4.976 19.833 1.00 74.38 320 ASN A C 1
ATOM 2495 O O . ASN A 1 320 ? 9.335 -4.237 19.839 1.00 74.38 320 ASN A O 1
ATOM 2499 N N . VAL A 1 321 ? 7.195 -4.640 20.423 1.00 75.00 321 VAL A N 1
ATOM 2500 C CA . VAL A 1 321 ? 6.967 -3.357 21.115 1.00 75.00 321 VAL A CA 1
ATOM 2501 C C . VAL A 1 321 ? 7.750 -3.248 22.431 1.00 75.00 321 VAL A C 1
ATOM 2503 O O . VAL A 1 321 ? 7.968 -2.149 22.930 1.00 75.00 321 VAL A O 1
ATOM 2506 N N . GLY A 1 322 ? 8.239 -4.368 22.978 1.00 68.69 322 GLY A N 1
ATOM 2507 C CA . GLY A 1 322 ? 9.040 -4.388 24.209 1.00 68.69 322 GLY A CA 1
ATOM 2508 C C . GLY A 1 322 ? 10.265 -3.471 24.150 1.00 68.69 322 GLY A C 1
ATOM 2509 O O . GLY A 1 322 ? 10.491 -2.706 25.080 1.00 68.69 322 GLY A O 1
ATOM 2510 N N . GLY A 1 323 ? 10.990 -3.458 23.025 1.00 75.31 323 GLY A N 1
ATOM 2511 C CA . GLY A 1 323 ? 12.130 -2.552 22.841 1.00 75.31 323 GLY A CA 1
ATOM 2512 C C . GLY A 1 323 ? 11.732 -1.073 22.785 1.00 75.31 323 GLY A C 1
ATOM 2513 O O . GLY A 1 323 ? 12.465 -0.227 23.279 1.00 75.31 323 GLY A O 1
ATOM 2514 N N . LEU A 1 324 ? 10.547 -0.761 22.249 1.00 81.88 324 LEU A N 1
ATOM 2515 C CA . LEU A 1 324 ? 10.032 0.612 22.173 1.00 81.88 324 LEU A CA 1
ATOM 2516 C C . LEU A 1 324 ? 9.544 1.115 23.533 1.00 81.88 324 LEU A C 1
ATOM 2518 O O . LEU A 1 324 ? 9.769 2.268 23.881 1.00 81.88 324 LEU A O 1
ATOM 2522 N N . ARG A 1 325 ? 8.933 0.240 24.338 1.00 80.25 325 ARG A N 1
ATOM 2523 C CA . ARG A 1 325 ? 8.525 0.547 25.718 1.00 80.25 325 ARG A CA 1
ATOM 2524 C C . ARG A 1 325 ? 9.693 0.836 26.650 1.00 80.25 325 ARG A C 1
ATOM 2526 O O . ARG A 1 325 ? 9.513 1.546 27.632 1.00 80.25 325 ARG A O 1
ATOM 2533 N N . SER A 1 326 ? 10.857 0.272 26.355 1.00 76.38 326 SER A N 1
ATOM 2534 C CA . SER A 1 326 ? 12.098 0.509 27.092 1.00 76.38 326 SER A CA 1
ATOM 2535 C C . SER A 1 326 ? 12.998 1.544 26.412 1.00 76.38 326 SER A C 1
ATOM 2537 O O . SER A 1 326 ? 14.178 1.622 26.745 1.00 76.38 326 SER A O 1
ATOM 2539 N N . SER A 1 327 ? 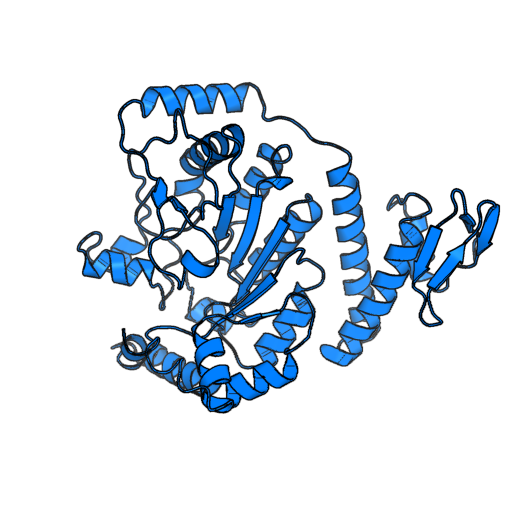12.465 2.316 25.457 1.00 82.94 327 SER A N 1
ATOM 2540 C CA . SER A 1 327 ? 13.201 3.400 24.807 1.00 82.94 327 SER A CA 1
ATOM 2541 C C . SER A 1 327 ? 13.714 4.405 25.840 1.00 82.94 327 SER A C 1
ATOM 2543 O O . SER A 1 327 ? 12.998 4.757 26.779 1.00 82.94 327 SER A O 1
ATOM 2545 N N . SER A 1 328 ? 14.936 4.903 25.637 1.00 83.56 328 SER A N 1
ATOM 2546 C CA . SER A 1 328 ? 15.486 6.017 26.416 1.00 83.56 328 SER A CA 1
ATOM 2547 C C . SER A 1 328 ? 14.752 7.334 26.157 1.00 83.56 328 SER A C 1
ATOM 2549 O O . SER A 1 328 ? 14.862 8.248 26.965 1.00 83.56 328 SER A O 1
ATOM 2551 N N . GLU A 1 329 ? 13.993 7.419 25.060 1.00 89.56 329 GLU A N 1
ATOM 2552 C CA . GLU A 1 329 ? 13.128 8.550 24.724 1.00 89.56 329 GLU A CA 1
ATOM 2553 C C . GLU A 1 329 ? 11.756 8.402 25.410 1.00 89.56 329 GLU A C 1
ATOM 2555 O O . GLU A 1 329 ? 10.962 7.540 25.001 1.00 89.56 329 GLU A O 1
ATOM 2560 N N . PRO A 1 330 ? 11.423 9.232 26.423 1.00 91.31 330 PRO A N 1
ATOM 2561 C CA . PRO A 1 330 ? 10.229 9.031 27.248 1.00 91.31 330 PRO A CA 1
ATOM 2562 C C . PRO A 1 330 ? 8.916 9.075 26.463 1.00 91.31 330 PRO A C 1
ATOM 2564 O O . PRO A 1 330 ? 7.995 8.310 26.752 1.00 91.31 330 PRO A O 1
ATOM 2567 N N . GLU A 1 331 ? 8.827 9.937 25.448 1.00 92.12 331 GLU A N 1
ATOM 2568 C CA . GLU A 1 331 ? 7.615 10.059 24.633 1.00 92.12 331 GLU A CA 1
ATOM 2569 C C . GLU A 1 331 ? 7.386 8.810 23.771 1.00 92.12 331 GLU A C 1
ATOM 2571 O O . GLU A 1 331 ? 6.257 8.334 23.670 1.00 92.12 331 GLU A O 1
ATOM 2576 N N . VAL A 1 332 ? 8.451 8.211 23.222 1.00 92.00 332 VAL A N 1
ATOM 2577 C CA . VAL A 1 332 ? 8.361 6.952 22.460 1.00 92.00 332 VAL A CA 1
ATOM 2578 C C . VAL A 1 332 ? 7.904 5.812 23.368 1.00 92.00 332 VAL A C 1
ATOM 2580 O O . VAL A 1 332 ? 7.000 5.056 23.009 1.00 92.00 332 VAL A O 1
ATOM 2583 N N . ALA A 1 333 ? 8.473 5.709 24.573 1.00 91.94 333 ALA A N 1
ATOM 2584 C CA . ALA A 1 333 ? 8.086 4.691 25.549 1.00 91.94 333 ALA A CA 1
ATOM 2585 C C . ALA A 1 333 ? 6.616 4.828 25.985 1.00 91.94 333 ALA A C 1
ATOM 2587 O O . ALA A 1 333 ? 5.880 3.833 26.068 1.00 91.94 333 ALA A O 1
ATOM 2588 N N . LYS A 1 334 ? 6.165 6.068 26.212 1.00 94.25 334 LYS A N 1
ATOM 2589 C CA . LYS A 1 334 ? 4.773 6.391 26.534 1.00 94.25 334 LYS A CA 1
ATOM 2590 C C . LYS A 1 334 ? 3.835 6.006 25.389 1.00 94.25 334 LYS A C 1
ATOM 2592 O O . LYS A 1 334 ? 2.909 5.226 25.612 1.00 94.25 334 LYS A O 1
ATOM 2597 N N . LYS A 1 335 ? 4.108 6.459 24.163 1.00 93.88 335 LYS A N 1
ATOM 2598 C CA . LYS A 1 335 ? 3.302 6.152 22.968 1.00 93.88 335 LYS A CA 1
ATOM 2599 C C . LYS A 1 335 ? 3.251 4.660 22.656 1.00 93.88 335 LYS A C 1
ATOM 2601 O O . LYS A 1 335 ? 2.193 4.144 22.302 1.00 93.88 335 LYS A O 1
ATOM 2606 N N . ALA A 1 336 ? 4.355 3.941 22.851 1.00 93.31 336 ALA A N 1
ATOM 2607 C CA . ALA A 1 336 ? 4.393 2.486 22.725 1.00 93.31 336 ALA A CA 1
ATOM 2608 C C . ALA A 1 336 ? 3.468 1.800 23.740 1.00 93.31 336 ALA A C 1
ATOM 2610 O O . ALA A 1 336 ? 2.762 0.851 23.399 1.00 93.31 336 ALA A O 1
ATOM 2611 N N . THR A 1 337 ? 3.444 2.292 24.979 1.00 93.38 337 THR A N 1
ATOM 2612 C CA . THR A 1 337 ? 2.562 1.770 26.031 1.00 93.38 337 THR A CA 1
ATOM 2613 C C . THR A 1 337 ? 1.090 2.054 25.722 1.00 93.38 337 THR A C 1
ATOM 2615 O O . THR A 1 337 ? 0.268 1.143 25.823 1.00 93.38 337 THR A O 1
ATOM 2618 N N . GLU A 1 338 ? 0.765 3.276 25.285 1.00 94.12 338 GLU A N 1
ATOM 2619 C CA . GLU A 1 338 ? -0.582 3.664 24.841 1.00 94.12 338 GLU A CA 1
ATOM 2620 C C . GLU A 1 338 ? -1.071 2.760 23.697 1.00 94.12 338 GLU A C 1
ATOM 2622 O O . GLU A 1 338 ? -2.147 2.168 23.788 1.00 94.12 338 GLU A O 1
ATOM 2627 N N . LEU A 1 339 ? -0.256 2.574 22.654 1.00 93.81 339 LEU A N 1
ATOM 2628 C CA . LEU A 1 339 ? -0.619 1.746 21.503 1.00 93.81 339 LEU A CA 1
ATOM 2629 C C . LEU A 1 339 ? -0.810 0.269 21.876 1.00 93.81 339 LEU A C 1
ATOM 2631 O O . LEU A 1 339 ? -1.723 -0.380 21.373 1.00 93.81 339 LEU A O 1
ATOM 2635 N N . MET A 1 340 ? 0.009 -0.274 22.782 1.00 91.75 340 MET A N 1
ATOM 2636 C CA . MET A 1 340 ? -0.173 -1.651 23.251 1.00 91.75 340 MET A CA 1
ATOM 2637 C C . MET A 1 340 ? -1.495 -1.855 23.987 1.00 91.75 340 MET A C 1
ATOM 2639 O O . MET A 1 340 ? -2.105 -2.913 23.834 1.00 91.75 340 MET A O 1
ATOM 2643 N N . ALA A 1 341 ? -1.948 -0.870 24.766 1.00 93.81 341 ALA A N 1
ATOM 2644 C CA . ALA A 1 341 ? -3.245 -0.947 25.432 1.00 93.81 341 ALA A CA 1
ATOM 2645 C C . ALA A 1 341 ? -4.391 -1.028 24.406 1.00 93.81 341 ALA A C 1
ATOM 2647 O O . ALA A 1 341 ? -5.289 -1.860 24.554 1.00 93.81 341 ALA A O 1
ATOM 2648 N N . LEU A 1 342 ? -4.294 -0.253 23.318 1.00 95.06 342 LEU A N 1
ATOM 2649 C CA . LEU A 1 342 ? -5.227 -0.291 22.181 1.00 95.06 342 LEU A CA 1
ATOM 2650 C C . LEU A 1 342 ? -5.175 -1.608 21.383 1.00 95.06 342 LEU A C 1
ATOM 2652 O O . LEU A 1 342 ? -6.085 -1.896 20.611 1.00 95.06 342 LEU A O 1
ATOM 2656 N N . GLN A 1 343 ? -4.126 -2.415 21.564 1.00 94.81 343 GLN A N 1
ATOM 2657 C CA . GLN A 1 343 ? -3.898 -3.683 20.860 1.00 94.81 343 GLN A CA 1
ATOM 2658 C C . GLN A 1 343 ? -3.920 -4.907 21.784 1.00 94.81 343 GLN A C 1
ATOM 2660 O O . GLN A 1 343 ? -3.359 -5.961 21.454 1.00 94.81 343 GLN A O 1
ATOM 2665 N N . SER A 1 344 ? -4.556 -4.782 22.953 1.00 94.75 344 SER A N 1
ATOM 2666 C CA . SER A 1 344 ? -4.784 -5.920 23.847 1.00 94.75 344 SER A CA 1
ATOM 2667 C C . SER A 1 344 ? -5.642 -6.998 23.173 1.00 94.75 344 SER A C 1
ATOM 2669 O O . SER A 1 344 ? -6.415 -6.702 22.264 1.00 94.75 344 SER A O 1
ATOM 2671 N N . ASP A 1 345 ? -5.541 -8.249 23.631 1.00 95.31 345 ASP A N 1
ATOM 2672 C CA . ASP A 1 345 ? -6.325 -9.366 23.078 1.00 95.31 345 ASP A CA 1
ATOM 2673 C C . ASP A 1 345 ? -7.832 -9.054 23.058 1.00 95.31 345 ASP A C 1
ATOM 2675 O O . ASP A 1 345 ? -8.501 -9.312 22.062 1.00 95.31 345 ASP A O 1
ATOM 2679 N N . LYS A 1 346 ? -8.340 -8.394 24.110 1.00 96.19 346 LYS A N 1
ATOM 2680 C CA . LYS A 1 346 ? -9.732 -7.932 24.199 1.00 96.19 346 LYS A CA 1
ATOM 2681 C C . LYS A 1 346 ? -10.085 -6.928 23.098 1.00 96.19 346 LYS A C 1
ATOM 2683 O O . LYS A 1 346 ? -11.116 -7.073 22.449 1.00 96.19 346 LYS A O 1
ATOM 2688 N N . GLU A 1 347 ? -9.247 -5.913 22.889 1.00 97.56 347 GLU A N 1
ATOM 2689 C CA . GLU A 1 347 ? -9.482 -4.896 21.854 1.00 97.56 347 GLU A CA 1
ATOM 2690 C C . GLU A 1 347 ? -9.403 -5.496 20.444 1.00 97.56 347 GLU A C 1
ATOM 2692 O O . GLU A 1 347 ? -10.186 -5.131 19.569 1.00 97.56 347 GLU A O 1
ATOM 2697 N N . MET A 1 348 ? -8.501 -6.458 20.226 1.00 97.25 348 MET A N 1
ATOM 2698 C CA . MET A 1 348 ? -8.371 -7.154 18.943 1.00 97.25 348 MET A CA 1
ATOM 2699 C C . MET A 1 348 ? -9.539 -8.100 18.676 1.00 97.25 348 MET A C 1
ATOM 2701 O O . MET A 1 348 ? -10.023 -8.132 17.551 1.00 97.25 348 MET A O 1
ATOM 2705 N N . MET A 1 349 ? -10.049 -8.812 19.686 1.00 97.38 349 MET A N 1
ATOM 2706 C CA . MET A 1 349 ? -11.280 -9.595 19.534 1.00 97.38 349 MET A CA 1
ATOM 2707 C C . MET A 1 349 ? -12.483 -8.698 19.236 1.00 97.38 349 MET A C 1
ATOM 2709 O O . MET A 1 349 ? -13.234 -8.988 18.311 1.00 97.38 349 MET A O 1
ATOM 2713 N N . ALA A 1 350 ? -12.605 -7.548 19.907 1.00 97.56 350 ALA A N 1
ATOM 2714 C CA . ALA A 1 350 ? -13.645 -6.573 19.581 1.00 97.56 350 ALA A CA 1
ATOM 2715 C C . ALA A 1 350 ? -13.514 -6.037 18.141 1.00 97.56 350 ALA A C 1
ATOM 2717 O O . ALA A 1 350 ? -14.515 -5.854 17.452 1.00 97.56 350 ALA A O 1
ATOM 2718 N N . LEU A 1 351 ? -12.290 -5.812 17.648 1.00 98.06 351 LEU A N 1
ATOM 2719 C CA . LEU A 1 351 ? -12.055 -5.456 16.246 1.00 98.06 351 LEU A CA 1
ATOM 2720 C C . LEU A 1 351 ? -12.483 -6.580 15.287 1.00 98.06 351 LEU A C 1
ATOM 2722 O O . LEU A 1 351 ? -13.090 -6.304 14.250 1.00 98.06 351 LEU A O 1
ATOM 2726 N N . VAL A 1 352 ? -12.184 -7.836 15.631 1.00 97.75 352 VAL A N 1
ATOM 2727 C CA . VAL A 1 352 ? -12.607 -9.015 14.863 1.00 97.75 352 VAL A CA 1
ATOM 2728 C C . VAL A 1 352 ? -14.127 -9.122 14.820 1.00 97.75 352 VAL A C 1
ATOM 2730 O O . VAL A 1 352 ? -14.662 -9.414 13.757 1.00 97.75 352 VAL A O 1
ATOM 2733 N N . ASP A 1 353 ? -14.833 -8.814 15.903 1.00 97.25 353 ASP A N 1
ATOM 2734 C CA . ASP A 1 353 ? -16.300 -8.794 15.909 1.00 97.25 353 ASP A CA 1
ATOM 2735 C C . ASP A 1 353 ? -16.869 -7.675 15.018 1.00 97.25 353 ASP A C 1
ATOM 2737 O O . ASP A 1 353 ? -17.896 -7.851 14.363 1.00 97.25 353 ASP A O 1
ATOM 2741 N N . LEU A 1 354 ? -16.193 -6.521 14.957 1.00 97.31 354 LEU A N 1
ATOM 2742 C CA . LEU A 1 354 ? -16.629 -5.358 14.174 1.00 97.31 354 LEU A CA 1
ATOM 2743 C C . LEU A 1 354 ? -16.385 -5.503 12.665 1.00 97.31 354 LEU A C 1
ATOM 2745 O O . LEU A 1 354 ? -17.185 -5.008 11.866 1.00 97.31 354 LEU A O 1
ATOM 2749 N N . LEU A 1 355 ? -15.269 -6.123 12.267 1.00 97.62 355 LEU A N 1
ATOM 2750 C CA . LEU A 1 355 ? -14.855 -6.247 10.860 1.00 97.62 355 LEU A CA 1
ATOM 2751 C C . LEU A 1 355 ? -14.953 -7.673 10.307 1.00 97.62 355 LEU A C 1
ATOM 2753 O O . LEU A 1 355 ? -14.878 -7.871 9.093 1.00 97.62 355 LEU A O 1
ATOM 2757 N N . GLY A 1 356 ? -15.110 -8.673 11.168 1.00 94.88 356 GLY A N 1
ATOM 2758 C CA . GLY A 1 356 ? -15.199 -10.075 10.788 1.00 94.88 356 GLY A CA 1
ATOM 2759 C C . GLY A 1 356 ? -16.346 -10.326 9.814 1.00 94.88 356 GLY A C 1
ATOM 2760 O O . GLY A 1 356 ? -17.478 -9.900 10.024 1.00 94.88 356 GLY A O 1
ATOM 2761 N N . GLY A 1 357 ? -16.044 -11.014 8.713 1.00 91.81 357 GLY A N 1
ATOM 2762 C CA . GLY A 1 357 ? -17.022 -11.322 7.666 1.00 91.81 357 GLY A CA 1
ATOM 2763 C C . GLY A 1 357 ? -17.298 -10.179 6.684 1.00 91.81 357 GLY A C 1
ATOM 2764 O O . GLY A 1 357 ? -17.985 -10.405 5.687 1.00 91.81 357 GLY A O 1
ATOM 2765 N N . LEU A 1 358 ? -16.741 -8.982 6.900 1.00 96.31 358 LEU A N 1
ATOM 2766 C CA . LEU A 1 358 ? -16.750 -7.941 5.877 1.00 96.31 358 LEU A CA 1
ATOM 2767 C C . LEU A 1 358 ? -15.836 -8.334 4.701 1.00 96.31 358 LEU A C 1
ATOM 2769 O O . LEU A 1 358 ? -14.813 -9.000 4.896 1.00 96.31 358 LEU A O 1
ATOM 2773 N N . PRO A 1 359 ? -16.189 -7.948 3.461 1.00 96.06 359 PRO A N 1
ATOM 2774 C CA . PRO A 1 359 ? -15.389 -8.292 2.294 1.00 96.06 359 PRO A CA 1
ATOM 2775 C C . PRO A 1 359 ? -13.978 -7.708 2.407 1.00 96.06 359 PRO A C 1
ATOM 2777 O O . PRO A 1 359 ? -13.783 -6.632 2.961 1.00 96.06 359 PRO A O 1
ATOM 2780 N N . LYS A 1 360 ? -12.994 -8.402 1.823 1.00 97.62 360 LYS A N 1
ATOM 2781 C CA . LYS A 1 360 ? -11.590 -7.959 1.711 1.00 97.62 360 LYS A CA 1
ATOM 2782 C C . LYS A 1 360 ? -10.816 -7.865 3.033 1.00 97.62 360 LYS A C 1
ATOM 2784 O O . LYS A 1 360 ? -9.621 -7.603 2.983 1.00 97.62 360 LYS A O 1
ATOM 2789 N N . VAL A 1 361 ? -11.433 -8.088 4.191 1.00 98.12 361 VAL A N 1
ATOM 2790 C CA . VAL A 1 361 ? -10.723 -8.085 5.479 1.00 98.12 361 VAL A CA 1
ATOM 2791 C C . VAL A 1 361 ? -9.864 -9.342 5.606 1.00 98.12 361 VAL A C 1
ATOM 2793 O O . VAL A 1 361 ? -10.357 -10.454 5.423 1.00 98.12 361 VAL A O 1
ATOM 2796 N N . GLN A 1 362 ? -8.586 -9.160 5.937 1.00 97.44 362 GLN A N 1
ATOM 2797 C CA . GLN A 1 362 ? -7.669 -10.234 6.311 1.00 97.44 362 GLN A CA 1
ATOM 2798 C C . GLN A 1 362 ? -6.961 -9.909 7.621 1.00 97.44 362 GLN A C 1
ATOM 2800 O O . GLN A 1 362 ? -6.634 -8.756 7.912 1.00 97.44 362 GLN A O 1
ATOM 2805 N N . TRP A 1 363 ? -6.695 -10.956 8.394 1.00 96.75 363 TRP A N 1
ATOM 2806 C CA . TRP A 1 363 ? -6.004 -10.876 9.674 1.00 96.75 363 TRP A CA 1
ATOM 2807 C C . TRP A 1 363 ? -4.602 -11.437 9.523 1.00 96.75 363 TRP A C 1
ATOM 2809 O O . TRP A 1 363 ? -4.421 -12.487 8.910 1.00 96.75 363 TRP A O 1
ATOM 2819 N N . LYS A 1 364 ? -3.615 -10.758 10.096 1.00 94.88 364 LYS A N 1
ATOM 2820 C CA . LYS A 1 364 ? -2.250 -11.286 10.170 1.00 94.88 364 LYS A CA 1
ATOM 2821 C C . LYS A 1 364 ? -2.093 -12.275 11.303 1.00 94.88 364 LYS A C 1
ATOM 2823 O O . LYS A 1 364 ? -2.900 -12.286 12.235 1.00 94.88 364 LYS A O 1
ATOM 2828 N N . ASP A 1 365 ? -1.011 -13.042 11.241 1.00 91.44 365 ASP A N 1
ATOM 2829 C CA . ASP A 1 365 ? -0.532 -13.943 12.292 1.00 91.44 365 ASP A CA 1
ATOM 2830 C C . ASP A 1 365 ? -0.775 -13.428 13.727 1.00 91.44 365 ASP A C 1
ATOM 2832 O O . ASP A 1 365 ? -1.355 -14.136 14.550 1.00 91.44 365 ASP A O 1
ATOM 2836 N N . SER A 1 366 ? -0.441 -12.165 14.001 1.00 91.88 366 SER A N 1
ATOM 2837 C CA . SER A 1 366 ? -0.601 -11.520 15.309 1.00 91.88 366 SER A CA 1
ATOM 2838 C C . SER A 1 366 ? -2.045 -11.450 15.827 1.00 91.88 366 SER A C 1
ATOM 2840 O O . SER A 1 366 ? -2.250 -11.492 17.039 1.00 91.88 366 SER A O 1
ATOM 2842 N N . ILE A 1 367 ? -3.046 -11.352 14.946 1.00 94.88 367 ILE A N 1
ATOM 2843 C CA . ILE A 1 367 ? -4.475 -11.357 15.302 1.00 94.88 367 ILE A CA 1
ATOM 2844 C C . ILE A 1 367 ? -5.055 -12.770 15.172 1.00 94.88 367 ILE A C 1
ATOM 2846 O O . ILE A 1 367 ? -5.853 -13.177 16.013 1.00 94.88 367 ILE A O 1
ATOM 2850 N N . ILE A 1 368 ? -4.603 -13.559 14.190 1.00 94.38 368 ILE A N 1
ATOM 2851 C CA . ILE A 1 368 ? -4.977 -14.977 14.048 1.00 94.38 368 ILE A CA 1
ATOM 2852 C C . ILE A 1 368 ? -4.665 -15.749 15.335 1.00 94.38 368 ILE A C 1
ATOM 2854 O O . ILE A 1 368 ? -5.503 -16.520 15.801 1.00 94.38 368 ILE A O 1
ATOM 2858 N N . ALA A 1 369 ? -3.501 -15.510 15.944 1.00 92.50 369 ALA A N 1
ATOM 2859 C CA . ALA A 1 369 ? -3.118 -16.140 17.204 1.00 92.50 369 ALA A CA 1
ATOM 2860 C C . ALA A 1 369 ? -4.108 -15.832 18.343 1.00 92.50 369 ALA A C 1
ATOM 2862 O O . ALA A 1 369 ? -4.431 -16.713 19.139 1.00 92.50 369 ALA A O 1
ATOM 2863 N N . ILE A 1 370 ? -4.636 -14.605 18.394 1.00 94.12 370 ILE A N 1
ATOM 2864 C CA . ILE A 1 370 ? -5.623 -14.176 19.396 1.00 94.12 370 ILE A CA 1
ATOM 2865 C C . ILE A 1 370 ? -6.965 -14.869 19.146 1.00 94.12 370 ILE A C 1
ATOM 2867 O O . ILE A 1 370 ? -7.547 -15.424 20.074 1.00 94.12 370 ILE A O 1
ATOM 2871 N N . ILE A 1 371 ? -7.412 -14.919 17.887 1.00 93.50 371 ILE A N 1
ATOM 2872 C CA . ILE A 1 371 ? -8.642 -15.624 17.495 1.00 93.50 371 ILE A CA 1
ATOM 2873 C C . ILE A 1 371 ? -8.559 -17.109 17.876 1.00 93.50 371 ILE A C 1
ATOM 2875 O O . ILE A 1 371 ? -9.526 -17.674 18.387 1.00 93.50 371 ILE A O 1
ATOM 2879 N N . ALA A 1 372 ? -7.417 -17.754 17.627 1.00 92.62 372 ALA A N 1
ATOM 2880 C CA . ALA A 1 372 ? -7.218 -19.162 17.957 1.00 92.62 372 ALA A CA 1
ATOM 2881 C C . ALA A 1 372 ? -7.228 -19.404 19.475 1.00 92.62 372 ALA A C 1
ATOM 2883 O O . ALA A 1 372 ? -7.857 -20.354 19.943 1.00 92.62 372 ALA A O 1
ATOM 2884 N N . LYS A 1 373 ? -6.588 -18.514 20.244 1.00 90.62 373 LYS A N 1
ATOM 2885 C CA . LYS A 1 373 ? -6.590 -18.544 21.711 1.00 90.62 373 LYS A CA 1
ATOM 2886 C C . LYS A 1 373 ? -8.008 -18.433 22.281 1.00 90.62 373 LYS A C 1
ATOM 2888 O O . LYS A 1 373 ? -8.371 -19.242 23.129 1.00 90.62 373 LYS A O 1
ATOM 2893 N N . GLU A 1 374 ? -8.821 -17.502 21.782 1.00 87.44 374 GLU A N 1
ATOM 2894 C CA . GLU A 1 374 ? -10.209 -17.308 22.239 1.00 87.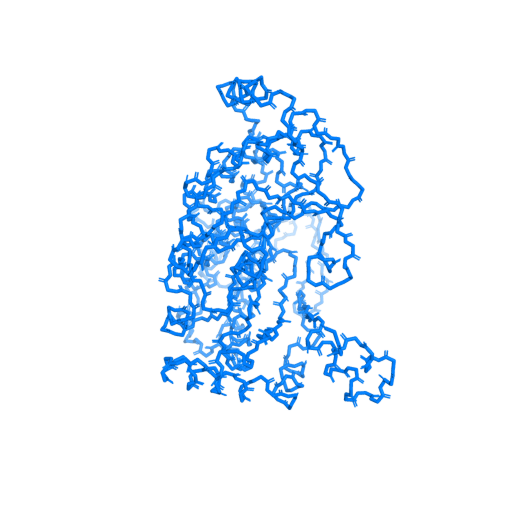44 374 GLU A CA 1
ATOM 2895 C C . GLU A 1 374 ? -11.097 -18.529 21.943 1.00 87.44 374 GLU A C 1
ATOM 2897 O O . GLU A 1 374 ? -11.941 -18.915 22.748 1.00 87.44 374 GLU A O 1
ATOM 2902 N N . LYS A 1 375 ? -10.872 -19.197 20.805 1.00 84.62 375 LYS A N 1
ATOM 2903 C CA . LYS A 1 375 ? -11.613 -20.408 20.409 1.00 84.62 375 LYS A CA 1
ATOM 2904 C C . LYS A 1 375 ? -11.166 -21.682 21.138 1.00 84.62 375 LYS A C 1
ATOM 2906 O O . LYS A 1 375 ? -11.720 -22.749 20.879 1.00 84.62 375 LYS A O 1
ATOM 2911 N N . GLY A 1 376 ? -10.175 -21.600 22.030 1.00 74.94 376 GLY A N 1
ATOM 2912 C CA . GLY A 1 376 ? -9.614 -22.762 22.725 1.00 74.94 376 GLY A CA 1
ATOM 2913 C C . GLY A 1 376 ? -8.812 -23.699 21.813 1.00 74.94 376 GLY A C 1
ATOM 2914 O O . GLY A 1 376 ? -8.589 -24.864 22.161 1.00 74.94 376 GLY A O 1
ATOM 2915 N N . ASP A 1 377 ? -8.371 -23.211 20.649 1.00 65.19 377 ASP A N 1
ATOM 2916 C CA . ASP A 1 377 ? -7.638 -23.992 19.655 1.00 65.19 377 ASP A CA 1
ATOM 2917 C C . ASP A 1 377 ? -6.155 -24.102 20.061 1.00 65.19 377 ASP A C 1
ATOM 2919 O O . ASP A 1 377 ? -5.284 -23.332 19.649 1.00 65.19 377 ASP A O 1
ATOM 2923 N N . ARG A 1 378 ? -5.848 -25.109 20.893 1.00 52.50 378 ARG A N 1
ATOM 2924 C CA . ARG A 1 378 ? -4.507 -25.395 21.458 1.00 52.50 378 ARG A CA 1
ATOM 2925 C C . ARG A 1 378 ? -3.392 -25.668 20.430 1.00 52.50 378 ARG A C 1
ATOM 2927 O O . ARG A 1 378 ? -2.249 -25.889 20.815 1.00 52.50 378 ARG A O 1
ATOM 2934 N N . LYS A 1 379 ? -3.678 -25.655 19.123 1.00 51.34 379 LYS A N 1
ATOM 2935 C CA . LYS A 1 379 ? -2.666 -25.822 18.060 1.00 51.34 379 LYS A CA 1
ATOM 2936 C C . LYS A 1 379 ? -1.878 -24.544 17.732 1.00 51.34 379 LYS A C 1
ATOM 2938 O O . LYS A 1 379 ? -0.834 -24.657 17.098 1.00 51.34 379 LYS A O 1
ATOM 2943 N N . CYS A 1 380 ? -2.321 -23.357 18.162 1.00 47.69 380 CYS A N 1
ATOM 2944 C CA . CYS A 1 380 ? -1.665 -22.081 17.821 1.00 47.69 380 CYS A CA 1
ATOM 2945 C C . CYS A 1 380 ? -0.650 -21.564 18.856 1.00 47.69 380 CYS A C 1
ATOM 2947 O O . CYS A 1 380 ? 0.134 -20.675 18.531 1.00 47.69 380 CYS A O 1
ATOM 2949 N N . GLU A 1 381 ? -0.603 -22.123 20.070 1.00 40.03 381 GLU A N 1
ATOM 2950 C CA . GLU A 1 381 ? 0.286 -21.641 21.146 1.00 40.03 381 GLU A CA 1
ATOM 2951 C C . GLU A 1 381 ? 1.788 -21.808 20.832 1.00 40.03 381 GLU A C 1
ATOM 2953 O O . GLU A 1 381 ? 2.623 -21.141 21.437 1.00 40.03 381 GLU A O 1
ATOM 2958 N N . GLN A 1 382 ? 2.153 -22.631 19.842 1.00 39.47 382 GLN A N 1
ATOM 2959 C CA . GLN A 1 382 ? 3.549 -22.850 19.440 1.00 39.47 382 GLN A CA 1
ATOM 2960 C C . GLN A 1 382 ? 4.107 -21.808 18.453 1.00 39.47 382 GLN A C 1
ATOM 2962 O O . GLN A 1 382 ? 5.319 -21.764 18.263 1.00 39.47 382 GLN A O 1
ATOM 2967 N N . LEU A 1 383 ? 3.274 -20.956 17.839 1.00 40.81 383 LEU A N 1
ATOM 2968 C CA . LEU A 1 383 ? 3.726 -20.002 16.808 1.00 40.81 383 LEU A CA 1
ATOM 2969 C C . LEU A 1 383 ? 4.192 -18.644 17.363 1.00 40.81 383 LEU A C 1
ATOM 2971 O O . LEU A 1 383 ? 4.860 -17.907 16.649 1.00 40.81 383 LEU A O 1
ATOM 2975 N N . CYS A 1 384 ? 3.884 -18.315 18.622 1.00 35.72 384 CYS A N 1
ATOM 2976 C CA . CYS A 1 384 ? 4.219 -17.016 19.229 1.00 35.72 384 CYS A CA 1
ATOM 2977 C C . CYS A 1 384 ? 5.465 -17.029 20.136 1.00 35.72 384 CYS A C 1
ATOM 2979 O O . CYS A 1 384 ? 5.753 -16.020 20.777 1.00 35.72 384 CYS A O 1
ATOM 2981 N N . ALA A 1 385 ? 6.183 -18.151 20.229 1.00 30.91 385 ALA A N 1
ATOM 2982 C CA . ALA A 1 385 ? 7.343 -18.306 21.116 1.00 30.91 385 ALA A CA 1
ATOM 2983 C C . ALA A 1 385 ? 8.712 -18.165 20.409 1.00 30.91 385 ALA A C 1
ATOM 2985 O O . ALA A 1 385 ? 9.739 -18.496 21.003 1.00 30.91 385 ALA A O 1
ATOM 2986 N N . GLN A 1 386 ? 8.743 -17.685 19.161 1.00 31.72 386 GLN A N 1
ATOM 2987 C CA . GLN A 1 386 ? 9.958 -17.383 18.386 1.00 31.72 386 GLN A CA 1
ATOM 2988 C C . GLN A 1 386 ? 9.848 -15.992 17.769 1.00 31.72 386 GLN A C 1
ATOM 2990 O O . GLN A 1 386 ? 10.915 -15.359 17.587 1.00 31.72 386 GLN A O 1
#

Nearest PDB structures (foldseek):
  5v1s-assembly2_B  TM=4.031E-01  e=3.241E-06  Streptococcus suis
  7voc-assembly1_C  TM=6.929E-01  e=2.313E-02  Streptomyces griseochromogenes
  7qbu-assembly2_B  TM=5.998E-01  e=2.097E-01  Methanosarcina acetivorans
  7qbv-assembly4_D  TM=6.512E-01  e=3.844E-01  Methanosarcina acetivorans
  7qbv-assembly2_B  TM=6.518E-01  e=3.638E-01  Methanosarcina acetivorans